Protein AF-A0A7X4E3W7-F1 (afdb_monomer)

Secondary structure (DSSP, 8-state):
----EEEEEEEETTEEEEEETTS-EEEEE-GGG--STTTGGGGSHHHHTT-EEETTTTEEE-TTS-EE-HHHHHHH-EEPPPPPPPPTTS------EEEEEPPPPTT----TTEEEEEETTT--EEEEEETT-----HHHHHHHHHHHHHHHH-GGGGGGEEEEEEE--TT-SEEEEEEEETT--EEEETTEEEEEEEEEEEESSSSS-EEEEEEEEEGGGTT-----TTSEEEEE---S---HHHHHHHHHTT----HHHHHHHHHHHHHSB--GGGHHHHHHHHHT----SS--SSHHHHHHHHHHHHHHHHHHHHHHHHH-SBHHHHHHHHHHHHH-TTSTT--HHHHHHHHHHHHHHHHHHHHHHTT--SS-PBP---HHHHHHHHHHHHHHHTT-

Sequence (400 aa):
MVPRLCGAEYLRDYKILATFEDGKTGVVDLEHELWGEVFEPLRDVGLFRRFKFDAEADTIVWPTGADLAPEYLYENAVAVAPPPVAEPGVDQPFFPVSKVRVRTSDTGHRFRRQWAVVADDTREIFSIVPEGYRLVTNTRAYELGSLAFALVFGADATSRLKVFNVTMPATRSWAHIDLTADGLEFAPWKKDTWLPFLRVTNSYNRSHALGFKVGVCRWICTNGLIFGERSFKLKITHAKDQNLEGRLVEEFGHRRFDWTEYGERLRKLTRLLVPKERFLAGILEILGVKPPARLPRQRARRDGWSRLGSHLSGLGHRYQETLGANAYALVNAASEYAGDVHAPLMTTARVDALQSRCGSWVDRVLKRYGSEFATRPTIDISPGSTDAAEQLLALERSGT

Solvent-accessible surface area (backbone atoms only — not comparable to full-atom values): 21622 Å² total; per-residue (Å²): 135,85,62,48,43,75,45,69,38,74,42,49,85,55,31,35,38,42,30,32,74,89,68,55,42,18,47,27,76,43,69,91,63,44,55,58,94,59,32,36,69,43,70,41,49,79,57,46,65,57,47,40,71,37,82,88,77,34,25,41,38,34,91,76,73,35,69,50,55,31,58,59,50,58,74,54,25,51,60,68,50,76,86,55,74,51,46,93,93,43,62,78,74,75,68,63,66,45,80,42,76,56,76,69,66,97,81,77,62,79,64,78,66,36,28,31,31,28,34,68,86,78,65,46,72,54,28,80,41,56,70,58,53,45,87,70,47,54,58,57,44,45,52,54,36,40,49,41,40,22,39,29,73,35,69,82,45,36,75,34,45,36,40,76,45,52,53,60,56,97,79,63,37,34,38,40,43,31,29,36,28,67,95,54,70,44,59,86,49,93,96,44,47,26,28,43,31,38,38,31,30,41,37,58,54,73,84,40,52,37,28,34,37,35,43,55,31,40,58,96,24,76,44,14,42,50,35,29,87,78,33,48,73,52,78,41,74,55,54,72,86,67,69,62,65,56,53,39,30,72,72,25,32,84,44,70,74,55,67,67,66,49,42,50,54,54,53,53,30,59,47,27,31,37,58,76,90,46,40,52,17,44,31,30,51,44,60,62,58,72,60,71,98,58,84,54,87,52,60,73,61,32,46,34,47,14,50,32,33,55,48,51,48,51,38,38,52,56,27,32,74,77,65,34,55,15,48,42,24,45,46,52,35,38,11,38,58,25,41,34,62,84,42,62,86,47,43,78,87,46,27,68,59,32,14,36,31,32,12,45,43,50,50,52,48,45,71,74,53,64,84,62,81,91,60,68,52,66,64,86,68,59,69,72,27,44,55,30,36,55,49,27,53,52,41,27,70,73,57,112

Radius of gyration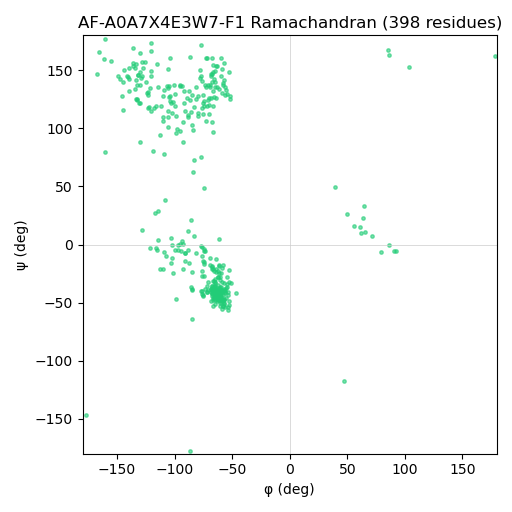: 24.91 Å; Cα contacts (8 Å, |Δi|>4): 752; chains: 1; bounding box: 72×52×72 Å

Nearest PDB structures (foldseek):
  7paf-assembly1_D  TM=2.171E-01  e=4.638E+00  Streptococcus pneumoniae TIGR4
  6zqe-assembly1_UQ  TM=1.305E-01  e=9.816E+00  Saccharomyces cerevisiae S288C

Structure (mmCIF, N/CA/C/O backbone):
data_AF-A0A7X4E3W7-F1
#
_entry.id   AF-A0A7X4E3W7-F1
#
loop_
_atom_site.group_PDB
_atom_site.id
_atom_site.type_symbol
_atom_site.label_atom_id
_atom_site.label_alt_id
_atom_site.label_comp_id
_atom_site.label_asym_id
_atom_site.label_entity_id
_atom_site.label_seq_id
_atom_site.pdbx_PDB_ins_code
_atom_site.Cartn_x
_atom_site.Cartn_y
_atom_site.Cartn_z
_atom_site.occupancy
_atom_site.B_iso_or_equiv
_atom_site.auth_seq_id
_atom_site.auth_comp_id
_atom_site.auth_asym_id
_atom_site.auth_atom_id
_atom_site.pdbx_PDB_model_num
ATOM 1 N N . MET A 1 1 ? -15.236 -17.195 28.345 1.00 68.69 1 MET A N 1
ATOM 2 C CA . MET A 1 1 ? -15.459 -15.738 28.232 1.00 68.69 1 MET A CA 1
ATOM 3 C C . MET A 1 1 ? -16.491 -15.561 27.137 1.00 68.69 1 MET A C 1
ATOM 5 O O . MET A 1 1 ? -16.330 -16.221 26.121 1.00 68.69 1 MET A O 1
ATOM 9 N N . VAL A 1 2 ? -17.550 -14.785 27.364 1.00 81.00 2 VAL A N 1
ATOM 10 C CA . VAL A 1 2 ? -18.558 -14.504 26.329 1.00 81.00 2 VAL A CA 1
ATOM 11 C C . VAL A 1 2 ? -18.025 -13.352 25.468 1.00 81.00 2 VAL A C 1
ATOM 13 O O . VAL A 1 2 ? -17.730 -12.298 26.040 1.00 81.00 2 VAL A O 1
ATOM 16 N N . PRO A 1 3 ? -17.797 -13.543 24.156 1.00 90.00 3 PRO A N 1
ATOM 17 C CA . PRO A 1 3 ? -17.332 -12.476 23.280 1.00 90.00 3 PRO A CA 1
ATOM 18 C C . PRO A 1 3 ? -18.423 -11.415 23.124 1.00 90.00 3 PRO A C 1
ATOM 20 O O . PRO A 1 3 ? -19.598 -11.740 23.000 1.00 90.00 3 PRO A O 1
ATOM 23 N N . ARG A 1 4 ? -18.030 -10.141 23.113 1.00 91.19 4 ARG A N 1
ATOM 24 C CA . ARG A 1 4 ? -18.952 -9.016 22.913 1.00 91.19 4 ARG A CA 1
ATOM 25 C C . ARG A 1 4 ? -18.665 -8.363 21.577 1.00 91.19 4 ARG A C 1
ATOM 27 O O . ARG A 1 4 ? -17.538 -7.921 21.344 1.00 91.19 4 ARG A O 1
ATOM 34 N N . LEU A 1 5 ? -19.655 -8.354 20.690 1.00 92.06 5 LEU A N 1
ATOM 35 C CA . LEU A 1 5 ? -19.568 -7.684 19.398 1.00 92.06 5 LEU A CA 1
ATOM 36 C C . LEU A 1 5 ? -19.704 -6.176 19.628 1.00 92.06 5 LEU A C 1
ATOM 38 O O . LEU A 1 5 ? -20.635 -5.732 20.286 1.00 92.06 5 LEU A O 1
ATOM 42 N N . CYS A 1 6 ? -18.784 -5.382 19.093 1.00 89.94 6 CYS A N 1
ATOM 43 C CA . CYS A 1 6 ? -18.811 -3.920 19.213 1.00 89.94 6 CYS A CA 1
ATOM 44 C C . CYS A 1 6 ? -18.863 -3.205 17.855 1.00 89.94 6 CYS A C 1
ATOM 46 O O . CYS A 1 6 ? -18.955 -1.978 17.800 1.00 89.94 6 CYS A O 1
ATOM 48 N N . GLY A 1 7 ? -18.819 -3.960 16.756 1.00 88.69 7 GLY A N 1
ATOM 49 C CA . GLY A 1 7 ? -19.013 -3.441 15.409 1.00 88.69 7 GLY A CA 1
ATOM 50 C C . GLY A 1 7 ? -19.206 -4.555 14.388 1.00 88.69 7 GLY A C 1
ATOM 51 O O . GLY A 1 7 ? -18.612 -5.629 14.506 1.00 88.69 7 GLY A O 1
ATOM 52 N N . ALA A 1 8 ? -20.021 -4.287 13.371 1.00 91.19 8 ALA A N 1
ATOM 53 C CA . ALA A 1 8 ? -20.258 -5.199 12.263 1.00 91.19 8 ALA A CA 1
ATOM 54 C C . ALA A 1 8 ? -20.468 -4.423 10.957 1.00 91.19 8 ALA A C 1
ATOM 56 O O . ALA A 1 8 ? -21.318 -3.540 10.893 1.00 91.19 8 ALA A O 1
ATOM 57 N N . GLU A 1 9 ? -19.715 -4.775 9.914 1.00 90.88 9 GLU A N 1
ATOM 58 C CA . GLU A 1 9 ? -19.762 -4.108 8.607 1.00 90.88 9 GLU A CA 1
ATOM 59 C C . GLU A 1 9 ? -20.067 -5.109 7.490 1.00 90.88 9 GLU A C 1
ATOM 61 O O . GLU A 1 9 ? -19.419 -6.154 7.380 1.00 90.88 9 GLU A O 1
ATOM 66 N N . TYR A 1 10 ? -21.043 -4.791 6.635 1.00 89.88 10 TYR A N 1
ATOM 67 C CA . TYR A 1 10 ? -21.347 -5.605 5.458 1.00 89.88 10 TYR A CA 1
ATOM 68 C C . TYR A 1 10 ? -20.195 -5.540 4.465 1.00 89.88 10 TYR A C 1
ATOM 70 O O . TYR A 1 10 ? -19.942 -4.474 3.921 1.00 89.88 10 TYR A O 1
ATOM 78 N N . LEU A 1 11 ? -19.564 -6.667 4.133 1.00 83.38 11 LEU A N 1
ATOM 79 C CA . LEU A 1 11 ? -18.489 -6.667 3.144 1.00 83.38 11 LEU A CA 1
ATOM 80 C C . LEU A 1 11 ? -19.029 -6.767 1.720 1.00 83.38 11 LEU A C 1
ATOM 82 O O . LEU A 1 11 ? -18.799 -5.892 0.886 1.00 83.38 11 LEU A O 1
ATOM 86 N N . ARG A 1 12 ? -19.666 -7.900 1.423 1.00 80.69 12 ARG A N 1
ATOM 87 C CA . ARG A 1 12 ? -20.059 -8.357 0.081 1.00 80.69 12 ARG A CA 1
ATOM 88 C C . ARG A 1 12 ? -20.718 -9.725 0.188 1.00 80.69 12 ARG A C 1
ATOM 90 O O . ARG A 1 12 ? -20.451 -10.431 1.155 1.00 80.69 12 ARG A O 1
ATOM 97 N N . ASP A 1 13 ? -21.446 -10.134 -0.846 1.00 89.06 13 ASP A N 1
ATOM 98 C CA . ASP A 1 13 ? -22.084 -11.449 -0.918 1.00 89.06 13 ASP A CA 1
ATOM 99 C C . ASP A 1 13 ? -22.827 -11.738 0.404 1.00 89.06 13 ASP A C 1
ATOM 101 O O . ASP A 1 13 ? -23.686 -10.948 0.796 1.00 89.06 13 ASP A O 1
ATOM 105 N N . TYR A 1 14 ? -22.419 -12.775 1.135 1.00 91.88 14 TYR A N 1
ATOM 106 C CA . TYR A 1 14 ? -22.929 -13.111 2.468 1.00 91.88 14 TYR A CA 1
ATOM 107 C C . TYR A 1 14 ? -21.863 -12.981 3.565 1.00 91.88 14 TYR A C 1
ATOM 109 O O . TYR A 1 14 ? -21.880 -13.695 4.562 1.00 91.88 14 TYR A O 1
ATOM 117 N N . LYS A 1 15 ? -20.892 -12.085 3.366 1.00 90.25 15 LYS A N 1
ATOM 118 C CA . LYS A 1 15 ? -19.747 -11.890 4.259 1.00 90.25 15 LYS A CA 1
ATOM 119 C C . LYS A 1 15 ? -19.884 -10.618 5.084 1.00 90.25 15 LYS A C 1
ATOM 121 O O . LYS A 1 15 ? -20.167 -9.542 4.547 1.00 90.25 15 LYS A O 1
ATOM 126 N N . ILE A 1 16 ? -19.598 -10.734 6.376 1.00 91.81 16 ILE A N 1
ATOM 127 C CA . ILE A 1 16 ? -19.639 -9.640 7.353 1.00 91.81 16 ILE A CA 1
ATOM 128 C C . ILE A 1 16 ? -18.286 -9.554 8.053 1.00 91.81 16 ILE A C 1
ATOM 130 O O . ILE A 1 16 ? -17.673 -10.567 8.376 1.00 91.81 16 ILE A O 1
ATOM 134 N N . LEU A 1 17 ? -17.806 -8.339 8.288 1.00 90.56 17 LEU A N 1
ATOM 135 C CA . LEU A 1 17 ? -16.665 -8.086 9.153 1.00 90.56 17 LEU A CA 1
ATOM 136 C C . LEU A 1 17 ? -17.168 -7.847 10.572 1.00 90.56 17 LEU A C 1
ATOM 138 O O . LEU A 1 17 ? -17.839 -6.846 10.808 1.00 90.56 17 LEU A O 1
ATOM 142 N N . ALA A 1 18 ? -16.823 -8.732 11.500 1.00 91.38 18 ALA A N 1
ATOM 143 C CA . ALA A 1 18 ? -17.164 -8.612 12.912 1.00 91.38 18 ALA A CA 1
ATOM 144 C C . ALA A 1 18 ? -15.967 -8.083 13.715 1.00 91.38 18 ALA A C 1
ATOM 146 O O . ALA A 1 18 ? -14.829 -8.513 13.505 1.00 91.38 18 ALA A O 1
ATOM 147 N N . THR A 1 19 ? -16.228 -7.156 14.637 1.00 89.69 19 THR A N 1
ATOM 148 C CA . THR A 1 19 ? -15.246 -6.579 15.567 1.00 89.69 19 THR A CA 1
ATOM 149 C C . THR A 1 19 ? -15.721 -6.793 16.996 1.00 89.69 19 THR A C 1
ATOM 151 O O . THR A 1 19 ? -16.868 -6.484 17.316 1.00 89.69 19 THR A O 1
ATOM 154 N N . PHE A 1 20 ? -14.838 -7.299 17.852 1.00 90.81 20 PHE A N 1
ATOM 155 C CA . PHE A 1 20 ? -15.153 -7.674 19.228 1.00 90.81 20 PHE A CA 1
ATOM 156 C C . PHE A 1 20 ? -14.405 -6.800 20.243 1.00 90.81 20 PHE A C 1
ATOM 158 O O . PHE A 1 20 ? -13.346 -6.243 19.945 1.00 90.81 20 PHE A O 1
ATOM 165 N N . GLU A 1 21 ? -14.946 -6.676 21.459 1.00 89.50 21 GLU A N 1
ATOM 166 C CA . GLU A 1 21 ? -14.368 -5.846 22.533 1.00 89.50 21 GLU A CA 1
ATOM 167 C C . GLU A 1 21 ? -12.956 -6.281 22.964 1.00 89.50 21 GLU A C 1
ATOM 169 O O . GLU A 1 21 ? -12.183 -5.456 23.450 1.00 89.50 21 GLU A O 1
ATOM 174 N N . ASP A 1 22 ? -12.589 -7.549 22.758 1.00 86.88 22 ASP A N 1
ATOM 175 C CA . ASP A 1 22 ? -11.248 -8.080 23.043 1.00 86.88 22 ASP A CA 1
ATOM 176 C C . ASP A 1 22 ? -10.189 -7.673 21.997 1.00 86.88 22 ASP A C 1
ATOM 178 O O . ASP A 1 22 ? -9.009 -7.997 22.139 1.00 86.88 22 ASP A O 1
ATOM 182 N N . GLY A 1 23 ? -10.602 -6.946 20.954 1.00 81.19 23 GLY A N 1
ATOM 183 C CA . GLY A 1 23 ? -9.759 -6.502 19.851 1.00 81.19 23 GLY A CA 1
ATOM 184 C C . GLY A 1 23 ? -9.732 -7.458 18.659 1.00 81.19 23 GLY A C 1
ATOM 185 O O . GLY A 1 23 ? -9.166 -7.094 17.625 1.00 81.19 23 GLY A O 1
ATOM 186 N N . LYS A 1 24 ? -10.359 -8.643 18.740 1.00 84.56 24 LYS A N 1
ATOM 187 C CA . LYS A 1 24 ? -10.474 -9.544 17.589 1.00 84.56 24 LYS A CA 1
ATOM 188 C C . LYS A 1 24 ? -11.299 -8.867 16.496 1.00 84.56 24 LYS A C 1
ATOM 190 O O . LYS A 1 24 ? -12.349 -8.274 16.733 1.00 84.56 24 LYS A O 1
ATOM 195 N N . THR A 1 25 ? -10.821 -8.965 15.265 1.00 86.38 25 THR A N 1
ATOM 196 C CA . THR A 1 25 ? -11.552 -8.545 14.069 1.00 86.38 25 THR A CA 1
ATOM 197 C C . THR A 1 25 ? -11.412 -9.642 13.024 1.00 86.38 25 THR A C 1
ATOM 199 O O . THR A 1 25 ? -10.303 -10.142 12.809 1.00 86.38 25 THR A O 1
ATOM 202 N N . GLY A 1 26 ? -12.512 -10.032 12.383 1.00 87.38 26 GLY A N 1
ATOM 203 C CA . GLY A 1 26 ? -12.467 -11.093 11.384 1.00 87.38 26 GLY A CA 1
ATOM 204 C C . GLY A 1 26 ? -13.662 -11.136 10.445 1.00 87.38 26 GLY A C 1
ATOM 205 O O . GLY A 1 26 ? -14.722 -10.574 10.721 1.00 87.38 26 GLY A O 1
ATOM 206 N N . VAL A 1 27 ? -13.452 -11.788 9.304 1.00 88.88 27 VAL A N 1
ATOM 207 C CA . VAL A 1 27 ? -14.477 -11.971 8.274 1.00 88.88 27 VAL A CA 1
ATOM 208 C C . VAL A 1 27 ? -15.254 -13.249 8.567 1.00 88.88 27 VAL A C 1
ATOM 210 O O . VAL A 1 27 ? -14.651 -14.311 8.692 1.00 88.88 27 VAL A O 1
ATOM 213 N N . VAL A 1 28 ? -16.575 -13.137 8.644 1.00 91.19 28 VAL A N 1
ATOM 214 C CA . VAL A 1 28 ? -17.518 -14.250 8.787 1.00 91.19 28 VAL A CA 1
ATOM 215 C C . VAL A 1 28 ? -18.197 -14.470 7.437 1.00 91.19 28 VAL A C 1
ATOM 217 O O . VAL A 1 28 ? -18.722 -13.516 6.861 1.00 91.19 28 VAL A O 1
ATOM 220 N N . ASP A 1 29 ? -18.171 -15.699 6.920 1.00 90.62 29 ASP A N 1
ATOM 221 C CA . ASP A 1 29 ? -18.866 -16.090 5.688 1.00 90.62 29 ASP A CA 1
ATOM 222 C C . ASP A 1 29 ? -20.147 -16.849 6.034 1.00 90.62 29 ASP A C 1
ATOM 224 O O . ASP A 1 29 ? -20.084 -17.935 6.600 1.00 90.62 29 ASP A O 1
ATOM 228 N N . LEU A 1 30 ? -21.304 -16.263 5.727 1.00 94.06 30 LEU A N 1
ATOM 229 C CA . LEU A 1 30 ? -22.611 -16.801 6.112 1.00 94.06 30 LEU A CA 1
ATOM 230 C C . LEU A 1 30 ? -23.337 -17.493 4.957 1.00 94.06 30 LEU A C 1
ATOM 232 O O . LEU A 1 30 ? -24.475 -17.908 5.130 1.00 94.06 30 LEU A O 1
ATOM 236 N N . GLU A 1 31 ? -22.709 -17.641 3.786 1.00 92.94 31 GLU A N 1
ATOM 237 C CA . GLU A 1 31 ? -23.349 -18.203 2.584 1.00 92.94 31 GLU A CA 1
ATOM 238 C C . GLU A 1 31 ? -23.991 -19.576 2.829 1.00 92.94 31 GLU A C 1
ATOM 240 O O . GLU A 1 31 ? -25.102 -19.850 2.366 1.00 92.94 31 GLU A O 1
ATOM 245 N N . HIS A 1 32 ? -23.305 -20.428 3.590 1.00 91.94 32 HIS A N 1
ATOM 246 C CA . HIS A 1 32 ? -23.762 -21.778 3.907 1.00 91.94 32 HIS A CA 1
ATOM 247 C C . HIS A 1 32 ? -24.770 -21.837 5.061 1.00 91.94 32 HIS A C 1
ATOM 249 O O . HIS A 1 32 ? -25.383 -22.880 5.259 1.00 91.94 32 HIS A O 1
ATOM 255 N N . GLU A 1 33 ? -25.014 -20.716 5.741 1.00 91.81 33 GLU A N 1
ATOM 256 C CA . GLU A 1 33 ? -25.932 -20.604 6.882 1.00 91.81 33 GLU A CA 1
ATOM 257 C C . GLU A 1 33 ? -27.322 -20.093 6.485 1.00 91.81 33 GLU A C 1
ATOM 259 O O . GLU A 1 33 ? -28.238 -20.044 7.301 1.00 91.81 33 GLU A O 1
ATOM 264 N N . LEU A 1 34 ? -27.516 -19.726 5.213 1.00 93.50 34 LEU A N 1
ATOM 265 C CA . LEU A 1 34 ? -28.773 -19.153 4.723 1.00 93.50 34 LEU A CA 1
ATOM 266 C C . LEU A 1 34 ? -29.797 -20.234 4.360 1.00 93.50 34 LEU A C 1
ATOM 268 O O . LEU A 1 34 ? -30.190 -20.393 3.198 1.00 93.50 34 LEU A O 1
ATOM 272 N N . TRP A 1 35 ? -30.203 -21.027 5.345 1.00 92.38 35 TRP A N 1
ATOM 273 C CA . TRP A 1 35 ? -31.193 -22.092 5.197 1.00 92.38 35 TRP A CA 1
ATOM 274 C C . TRP A 1 35 ? -32.238 -22.046 6.320 1.00 92.38 35 TRP A C 1
ATOM 276 O O . TRP A 1 35 ? -31.994 -21.528 7.405 1.00 92.38 35 TRP A O 1
ATOM 286 N N . GLY A 1 36 ? -33.428 -22.587 6.047 1.00 91.25 36 GLY A N 1
ATOM 287 C CA . GLY A 1 36 ? -34.564 -22.548 6.971 1.00 91.25 36 GLY A CA 1
ATOM 288 C C . GLY A 1 36 ? -35.402 -21.272 6.853 1.00 91.25 36 GLY A C 1
ATOM 289 O O . GLY A 1 36 ? -34.968 -20.268 6.298 1.00 91.25 36 GLY A O 1
ATOM 290 N N . GLU A 1 37 ? -36.619 -21.317 7.396 1.00 90.00 37 GLU A N 1
ATOM 291 C CA . GLU A 1 37 ? -37.679 -20.316 7.178 1.00 90.00 37 GLU A CA 1
ATOM 292 C C . GLU A 1 37 ? -37.250 -18.867 7.487 1.00 90.00 37 GLU A C 1
ATOM 294 O O . GLU A 1 37 ? -37.660 -17.931 6.802 1.00 90.00 37 GLU A O 1
ATOM 299 N N . VAL A 1 38 ? -36.380 -18.684 8.486 1.00 90.31 38 VAL A N 1
ATOM 300 C CA . VAL A 1 38 ? -35.931 -17.369 8.970 1.00 90.31 38 VAL A CA 1
ATOM 301 C C . VAL A 1 38 ? -34.735 -16.809 8.175 1.00 90.31 38 VAL A C 1
ATOM 303 O O . VAL A 1 38 ? -34.679 -15.600 7.930 1.00 90.31 38 VAL A O 1
ATOM 306 N N . PHE A 1 39 ? -33.798 -17.661 7.735 1.00 92.44 39 PHE A N 1
ATOM 307 C CA . PHE A 1 39 ? -32.557 -17.241 7.058 1.00 92.44 39 PHE A CA 1
ATOM 308 C C . PHE A 1 39 ? -32.591 -17.399 5.532 1.00 92.44 39 PHE A C 1
ATOM 310 O O . PHE A 1 39 ? -31.888 -16.676 4.830 1.00 92.44 39 PHE A O 1
ATOM 317 N N . GLU A 1 40 ? -33.413 -18.294 4.984 1.00 95.06 40 GLU A N 1
ATOM 318 C CA . GLU A 1 40 ? -33.536 -18.511 3.537 1.00 95.06 40 GLU A CA 1
ATOM 319 C C . GLU A 1 40 ? -33.914 -17.241 2.746 1.00 95.06 40 GLU A C 1
ATOM 321 O O . GLU A 1 40 ? -33.308 -17.014 1.693 1.00 95.06 40 GLU A O 1
ATOM 326 N N . PRO A 1 41 ? -34.796 -16.338 3.239 1.00 95.69 41 PRO A N 1
ATOM 327 C CA . PRO A 1 41 ? -35.060 -15.067 2.560 1.00 95.69 41 PRO A CA 1
ATOM 328 C C . PRO A 1 41 ? -33.813 -14.184 2.396 1.00 95.69 41 PRO A C 1
ATOM 330 O O . PRO A 1 41 ? -33.753 -13.361 1.483 1.00 95.69 41 PRO A O 1
ATOM 333 N N . LEU A 1 42 ? -32.795 -14.357 3.246 1.00 96.38 42 LEU A N 1
ATOM 334 C CA . LEU A 1 42 ? -31.542 -13.603 3.177 1.00 96.38 42 LEU A CA 1
ATOM 335 C C . LEU A 1 42 ? -30.634 -14.046 2.019 1.00 96.38 42 LEU A C 1
ATOM 337 O O . LEU A 1 42 ? -29.620 -13.399 1.775 1.00 96.38 42 LEU A O 1
ATOM 341 N N . ARG A 1 43 ? -30.997 -15.089 1.256 1.00 94.81 43 ARG A N 1
ATOM 342 C CA . ARG A 1 43 ? -30.369 -15.379 -0.049 1.00 94.81 43 ARG A CA 1
ATOM 343 C C . ARG A 1 43 ? -30.566 -14.240 -1.053 1.00 94.81 43 ARG A C 1
ATOM 345 O O . ARG A 1 43 ? -29.832 -14.135 -2.031 1.00 94.81 43 ARG A O 1
ATOM 352 N N . ASP A 1 44 ? -31.531 -13.352 -0.824 1.00 95.12 44 ASP A N 1
ATOM 353 C CA . ASP A 1 44 ? -31.510 -12.044 -1.466 1.00 95.12 44 ASP A CA 1
ATOM 354 C C . ASP A 1 44 ? -30.408 -11.183 -0.822 1.00 95.12 44 ASP A C 1
ATOM 356 O O . ASP A 1 44 ? -30.555 -10.666 0.287 1.00 95.12 44 ASP A O 1
ATOM 360 N N . VAL A 1 45 ? -29.300 -10.987 -1.542 1.00 93.00 45 VAL A N 1
ATOM 361 C CA . VAL A 1 45 ? -28.163 -10.161 -1.093 1.00 93.00 45 VAL A CA 1
ATOM 362 C C . VAL A 1 45 ? -28.585 -8.722 -0.759 1.00 93.00 45 VAL A C 1
ATOM 364 O O . VAL A 1 45 ? -28.013 -8.093 0.133 1.00 93.00 45 VAL A O 1
ATOM 367 N N . GLY A 1 46 ? -29.581 -8.171 -1.456 1.00 93.38 46 GLY A N 1
ATOM 368 C CA . GLY A 1 46 ? -30.141 -6.855 -1.161 1.00 93.38 46 GLY A CA 1
ATOM 369 C C . GLY A 1 46 ? -30.826 -6.809 0.204 1.00 93.38 46 GLY A C 1
ATOM 370 O O . GLY A 1 46 ? -30.713 -5.801 0.904 1.00 93.38 46 GLY A O 1
ATOM 371 N N . LEU A 1 47 ? -31.476 -7.900 0.617 1.00 93.88 47 LEU A N 1
ATOM 372 C CA . LEU A 1 47 ? -32.034 -8.054 1.961 1.00 93.88 47 LEU A CA 1
ATOM 373 C C . LEU A 1 47 ? -30.946 -8.348 3.002 1.00 93.88 47 LEU A C 1
ATOM 375 O O . LEU A 1 47 ? -30.947 -7.722 4.063 1.00 93.88 47 LEU A O 1
ATOM 379 N N . PHE A 1 48 ? -29.980 -9.215 2.683 1.00 95.44 48 PHE A N 1
ATOM 380 C CA . PHE A 1 48 ? -28.852 -9.541 3.562 1.00 95.44 48 PHE A CA 1
ATOM 381 C C . PHE A 1 48 ? -28.051 -8.294 3.966 1.00 95.44 48 PHE A C 1
ATOM 383 O O . PHE A 1 48 ? -27.706 -8.114 5.131 1.00 95.44 48 PHE A O 1
ATOM 390 N N . ARG A 1 49 ? -27.814 -7.375 3.023 1.00 93.81 49 ARG A N 1
ATOM 391 C CA . ARG A 1 49 ? -27.120 -6.093 3.258 1.00 93.81 49 ARG A CA 1
ATOM 392 C C . ARG A 1 49 ? -27.777 -5.193 4.297 1.00 93.81 49 ARG A C 1
ATOM 394 O O . ARG A 1 49 ? -27.132 -4.274 4.788 1.00 93.81 49 ARG A O 1
ATOM 401 N N . ARG A 1 50 ? -29.062 -5.399 4.584 1.00 93.81 50 ARG A N 1
ATOM 402 C CA . ARG A 1 50 ? -29.854 -4.539 5.473 1.00 93.81 50 ARG A CA 1
ATOM 403 C C . ARG A 1 50 ? -29.774 -4.960 6.937 1.00 93.81 50 ARG A C 1
ATOM 405 O O . ARG A 1 50 ? -30.579 -4.461 7.727 1.00 93.81 50 ARG A O 1
ATOM 412 N N . PHE A 1 51 ? -28.855 -5.861 7.289 1.00 94.25 51 PHE A N 1
ATOM 413 C CA . PHE A 1 51 ? -28.595 -6.182 8.686 1.00 94.25 51 PHE A CA 1
ATOM 414 C C . PHE A 1 51 ? -28.207 -4.928 9.470 1.00 94.25 51 PHE A C 1
ATOM 416 O O . PHE A 1 51 ? -27.722 -3.935 8.918 1.00 94.25 51 PHE A O 1
ATOM 423 N N . LYS A 1 52 ? -28.426 -4.983 10.776 1.00 91.88 52 LYS A N 1
ATOM 424 C CA . LYS A 1 52 ? -28.013 -3.947 11.713 1.00 91.88 52 LYS A CA 1
ATOM 425 C C . LYS A 1 52 ? -27.312 -4.588 12.891 1.00 91.88 52 LYS A C 1
ATOM 427 O O . LYS A 1 52 ? -27.688 -5.675 13.312 1.00 91.88 52 LYS A O 1
ATOM 432 N N . PHE A 1 53 ? -26.319 -3.888 13.417 1.00 90.06 53 PHE A N 1
ATOM 433 C CA . PHE A 1 53 ? -25.794 -4.179 14.739 1.00 90.06 53 PHE A CA 1
ATOM 434 C C . PHE A 1 53 ? -26.789 -3.665 15.789 1.00 90.06 53 PHE A C 1
ATOM 436 O O . PHE A 1 53 ? -27.134 -2.480 15.782 1.00 90.06 53 PHE A O 1
ATOM 443 N N . ASP A 1 54 ? -27.264 -4.562 16.647 1.00 88.50 54 ASP A N 1
ATOM 444 C CA . ASP A 1 54 ? -28.047 -4.252 17.835 1.00 88.50 54 ASP A CA 1
ATOM 445 C C . ASP A 1 54 ? -27.090 -4.122 19.025 1.00 88.50 54 ASP A C 1
ATOM 447 O O . ASP A 1 54 ? -26.552 -5.109 19.523 1.00 88.50 54 ASP A O 1
ATOM 451 N N . ALA A 1 55 ? -26.857 -2.882 19.455 1.00 81.62 55 ALA A N 1
ATOM 452 C CA . ALA A 1 55 ? -25.927 -2.573 20.534 1.00 81.62 55 ALA A CA 1
ATOM 453 C C . ALA A 1 55 ? -26.466 -2.912 21.936 1.00 81.62 55 ALA A C 1
ATOM 455 O O . ALA A 1 55 ? -25.692 -2.893 22.888 1.00 81.62 55 ALA A O 1
ATOM 456 N N . GLU A 1 56 ? -27.770 -3.169 22.094 1.00 83.69 56 GLU A N 1
ATOM 457 C CA . GLU A 1 56 ? -28.341 -3.580 23.384 1.00 83.69 56 GLU A CA 1
ATOM 458 C C . GLU A 1 56 ? -28.211 -5.090 23.581 1.00 83.69 56 GLU A C 1
ATOM 460 O O . GLU A 1 56 ? -27.893 -5.549 24.678 1.00 83.69 56 GLU A O 1
ATOM 465 N N . ALA A 1 57 ? -28.421 -5.854 22.508 1.00 81.19 57 ALA A N 1
ATOM 466 C CA . ALA A 1 57 ? -28.301 -7.309 22.504 1.00 81.19 57 ALA A CA 1
ATOM 467 C C . ALA A 1 57 ? -26.909 -7.814 22.064 1.00 81.19 57 ALA A C 1
ATOM 469 O O . ALA A 1 57 ? -26.701 -9.021 21.955 1.00 81.19 57 ALA A O 1
ATOM 470 N N . ASP A 1 58 ? -25.963 -6.901 21.808 1.00 86.62 58 ASP A N 1
ATOM 471 C CA . ASP A 1 58 ? -24.625 -7.162 21.263 1.00 86.62 58 ASP A CA 1
ATOM 472 C C . ASP A 1 58 ? -24.650 -8.058 20.001 1.00 86.62 58 ASP A C 1
ATOM 474 O O . ASP A 1 58 ? -23.671 -8.724 19.714 1.00 86.62 58 ASP A O 1
ATOM 478 N N . THR A 1 59 ? -25.726 -8.094 19.207 1.00 90.62 59 THR A N 1
ATOM 479 C CA . THR A 1 59 ? -25.928 -9.060 18.100 1.00 90.62 59 THR A CA 1
ATOM 480 C C . THR A 1 59 ? -26.091 -8.368 16.740 1.00 90.62 59 THR A C 1
ATOM 482 O O . THR A 1 59 ? -26.148 -7.142 16.648 1.00 90.62 59 THR A O 1
ATOM 485 N N . ILE A 1 60 ? -26.148 -9.139 15.651 1.00 93.56 60 ILE A N 1
ATOM 486 C CA . ILE A 1 60 ? -26.609 -8.646 14.350 1.00 93.56 60 ILE A CA 1
ATOM 487 C C . ILE A 1 60 ? -28.012 -9.165 14.067 1.00 93.56 60 ILE A C 1
ATOM 489 O O . ILE A 1 60 ? -28.286 -10.344 14.267 1.00 93.56 60 ILE A O 1
ATOM 493 N N . VAL A 1 61 ? -28.877 -8.286 13.565 1.00 94.81 61 VAL A N 1
ATOM 494 C CA . VAL A 1 61 ? -30.279 -8.591 13.256 1.00 94.81 61 VAL A CA 1
ATOM 495 C C . VAL A 1 61 ? -30.641 -8.167 11.838 1.00 94.81 61 VAL A C 1
ATOM 497 O O . VAL A 1 61 ? -30.202 -7.119 11.353 1.00 94.81 61 VAL A O 1
ATOM 500 N N . TRP A 1 62 ? -31.486 -8.949 11.171 1.00 95.69 62 TRP A N 1
ATOM 501 C CA . TRP A 1 62 ? -32.051 -8.627 9.859 1.00 95.69 62 TRP A CA 1
ATOM 502 C C . TRP A 1 62 ? -33.510 -8.170 9.954 1.00 95.69 62 TRP A C 1
ATOM 504 O O . TRP A 1 62 ? -34.213 -8.506 10.905 1.00 95.69 62 TRP A O 1
ATOM 514 N N . PRO A 1 63 ? -34.033 -7.466 8.927 1.00 92.44 63 PRO A N 1
ATOM 515 C CA . PRO A 1 63 ? -35.452 -7.103 8.866 1.00 92.44 63 PRO A CA 1
ATOM 516 C C . PRO A 1 63 ? -36.426 -8.291 8.916 1.00 92.44 63 PRO A C 1
ATOM 518 O O . PRO A 1 63 ? -37.606 -8.086 9.177 1.00 92.44 63 PRO A O 1
ATOM 521 N N . THR A 1 64 ? -35.954 -9.511 8.642 1.00 91.00 64 THR A N 1
ATOM 522 C CA . THR A 1 64 ? -36.733 -10.756 8.733 1.00 91.00 64 THR A CA 1
ATOM 523 C C . THR A 1 64 ? -36.942 -11.234 10.170 1.00 91.00 64 THR A C 1
ATOM 525 O O . THR A 1 64 ? -37.717 -12.158 10.384 1.00 91.00 64 THR A O 1
ATOM 528 N N . GLY A 1 65 ? -36.256 -10.629 11.146 1.00 89.94 65 GLY A N 1
ATOM 529 C CA . GLY A 1 65 ? -36.200 -11.109 12.527 1.00 89.94 65 GLY A CA 1
ATOM 530 C C . GLY A 1 65 ? -35.111 -12.155 12.771 1.00 89.94 65 GLY A C 1
ATOM 531 O O . GLY A 1 65 ? -34.966 -12.595 13.902 1.00 89.94 65 GLY A O 1
ATOM 532 N N . ALA A 1 66 ? -34.344 -12.532 11.743 1.00 93.31 66 ALA A N 1
ATOM 533 C CA . ALA A 1 66 ? -33.163 -13.372 11.909 1.00 93.31 66 ALA A CA 1
ATOM 534 C C . ALA A 1 66 ? -32.088 -12.640 12.721 1.00 93.31 66 ALA A C 1
ATOM 536 O O . ALA A 1 66 ? -31.841 -11.455 12.470 1.00 93.31 66 ALA A O 1
ATOM 537 N N . ASP A 1 67 ? -31.414 -13.351 13.617 1.00 93.62 67 ASP A N 1
ATOM 538 C CA . ASP A 1 67 ? -30.294 -12.857 14.410 1.00 93.62 67 ASP A CA 1
ATOM 539 C C . ASP A 1 67 ? -29.143 -13.872 14.463 1.00 93.62 67 ASP A C 1
ATOM 541 O O . ASP A 1 67 ? -29.335 -15.070 14.254 1.00 93.62 67 ASP A O 1
ATOM 545 N N . LEU A 1 68 ? -27.920 -13.393 14.704 1.00 92.81 68 LEU A N 1
ATOM 546 C CA . LEU A 1 68 ? -26.763 -14.259 14.949 1.00 92.81 68 LEU A CA 1
ATOM 547 C C . LEU A 1 68 ? -26.013 -13.811 16.196 1.00 92.81 68 LEU A C 1
ATOM 549 O O . LEU A 1 68 ? -25.515 -12.684 16.282 1.00 92.81 68 LEU A O 1
ATOM 553 N N . ALA A 1 69 ? -25.902 -14.728 17.153 1.00 90.25 69 ALA A N 1
ATOM 554 C CA . ALA A 1 69 ? -25.264 -14.472 18.433 1.00 90.25 69 ALA A CA 1
ATOM 555 C C . ALA A 1 69 ? -23.753 -14.164 18.285 1.00 90.25 69 ALA A C 1
ATOM 557 O O . ALA A 1 69 ? -23.092 -14.692 17.379 1.00 90.25 69 ALA A O 1
ATOM 558 N N . PRO A 1 70 ? -23.174 -13.342 19.179 1.00 91.62 70 PRO A N 1
ATOM 559 C CA . PRO A 1 70 ? -21.750 -12.989 19.166 1.00 91.62 70 PRO A CA 1
ATOM 560 C C . PRO A 1 70 ? -20.804 -14.177 19.173 1.00 91.62 70 PRO A C 1
ATOM 562 O O . PRO A 1 70 ? -19.768 -14.128 18.520 1.00 91.62 70 PRO A O 1
ATOM 565 N N . GLU A 1 71 ? -21.152 -15.238 19.895 1.00 92.38 71 GLU A N 1
ATOM 566 C CA . GLU A 1 71 ? -20.381 -16.473 20.002 1.00 92.38 71 GLU A CA 1
ATOM 567 C C . GLU A 1 71 ? -20.209 -17.114 18.629 1.00 92.38 71 GLU A C 1
ATOM 569 O O . GLU A 1 71 ? -19.089 -17.418 18.223 1.00 92.38 71 GLU A O 1
ATOM 574 N N . TYR A 1 72 ? -21.308 -17.218 17.878 1.00 92.44 72 TYR A N 1
ATOM 575 C CA . TYR A 1 72 ? -21.302 -17.787 16.539 1.00 92.44 72 TYR A CA 1
ATOM 576 C C . TYR A 1 72 ? -20.413 -16.975 15.593 1.00 92.44 72 TYR A C 1
ATOM 578 O O . TYR A 1 72 ? -19.568 -17.526 14.882 1.00 92.44 72 TYR A O 1
ATOM 586 N N . LEU A 1 73 ? -20.570 -15.647 15.610 1.00 93.00 73 LEU A N 1
ATOM 587 C CA . LEU A 1 73 ? -19.739 -14.751 14.808 1.00 93.00 73 LEU A CA 1
ATOM 588 C C . LEU A 1 73 ? -18.269 -14.845 15.221 1.00 93.00 73 LEU A C 1
ATOM 590 O O . LEU A 1 73 ? -17.390 -14.824 14.366 1.00 93.00 73 LEU A O 1
ATOM 594 N N . TYR A 1 74 ? -17.986 -14.954 16.518 1.00 92.00 74 TYR A N 1
ATOM 595 C CA . TYR A 1 74 ? -16.626 -15.018 17.040 1.00 92.00 74 TYR A CA 1
ATOM 596 C C . TYR A 1 74 ? -15.918 -16.305 16.631 1.00 92.00 74 TYR A C 1
ATOM 598 O O . TYR A 1 74 ? -14.746 -16.257 16.252 1.00 92.00 74 TYR A O 1
ATOM 606 N N . GLU A 1 75 ? -16.609 -17.440 16.701 1.00 90.88 75 GLU A N 1
ATOM 607 C CA . GLU A 1 75 ? -16.077 -18.753 16.334 1.00 90.88 75 GLU A CA 1
ATOM 608 C C . GLU A 1 75 ? -15.793 -18.854 14.832 1.00 90.88 75 GLU A C 1
ATOM 610 O O . GLU A 1 75 ? -14.744 -19.364 14.442 1.00 90.88 75 GLU A O 1
ATOM 615 N N . ASN A 1 76 ? -16.670 -18.286 14.000 1.00 90.06 76 ASN A N 1
ATOM 616 C CA . ASN A 1 76 ? -16.560 -18.348 12.539 1.00 90.06 76 ASN A CA 1
ATOM 617 C C . ASN A 1 76 ? -15.779 -17.179 11.916 1.00 90.06 76 ASN A C 1
ATOM 619 O O . ASN A 1 76 ? -15.501 -17.183 10.716 1.00 90.06 76 ASN A O 1
ATOM 623 N N . ALA A 1 77 ? -15.406 -16.166 12.703 1.00 88.69 77 ALA A N 1
ATOM 624 C CA . ALA A 1 77 ? -14.605 -15.048 12.222 1.00 88.69 77 ALA A CA 1
ATOM 625 C C . ALA A 1 77 ? -13.165 -15.488 11.929 1.00 88.69 77 ALA A C 1
ATOM 627 O O . ALA A 1 77 ? -12.370 -15.736 12.847 1.00 88.69 77 ALA A O 1
ATOM 628 N N . VAL A 1 78 ? -12.796 -15.474 10.645 1.00 85.00 78 VAL A N 1
ATOM 629 C CA . VAL A 1 78 ? -11.405 -15.624 10.207 1.00 85.00 78 VAL A CA 1
ATOM 630 C C . VAL A 1 78 ? -10.634 -14.384 10.646 1.00 85.00 78 VAL A C 1
ATOM 632 O O . VAL A 1 78 ? -10.816 -13.292 10.101 1.00 85.00 78 VAL A O 1
ATOM 635 N N . ALA A 1 79 ? -9.812 -14.553 11.682 1.00 78.81 79 ALA A N 1
ATOM 636 C CA . ALA A 1 79 ? -9.065 -13.469 12.298 1.00 78.81 79 ALA A CA 1
ATOM 637 C C . ALA A 1 79 ? -7.980 -12.925 11.365 1.00 78.81 79 ALA A C 1
ATOM 639 O O . ALA A 1 79 ? -7.303 -13.673 10.655 1.00 78.81 79 ALA A O 1
ATOM 640 N N . VAL A 1 80 ? -7.756 -11.614 11.439 1.00 81.88 80 VAL A N 1
ATOM 641 C CA . VAL A 1 80 ? -6.560 -11.007 10.856 1.00 81.88 80 VAL A CA 1
ATOM 642 C C . VAL A 1 80 ? -5.329 -11.554 11.583 1.00 81.88 80 VAL A C 1
ATOM 644 O O . VAL A 1 80 ? -5.243 -11.494 12.810 1.00 81.88 80 VAL A O 1
ATOM 647 N N . ALA A 1 81 ? -4.376 -12.102 10.826 1.00 84.81 81 ALA A N 1
ATOM 648 C CA . ALA A 1 81 ? -3.120 -12.596 11.383 1.00 84.81 81 ALA A CA 1
ATOM 649 C C . ALA A 1 81 ? -2.359 -11.456 12.084 1.00 84.81 81 ALA A C 1
ATOM 651 O O . ALA A 1 81 ? -2.409 -10.328 11.593 1.00 84.81 81 ALA A O 1
ATOM 652 N N . PRO A 1 82 ? -1.632 -11.714 13.186 1.00 86.81 82 PRO A N 1
ATOM 653 C CA . PRO A 1 82 ? -0.823 -10.689 13.843 1.00 86.81 82 PRO A CA 1
ATOM 654 C C . PRO A 1 82 ? 0.246 -10.118 12.891 1.00 86.81 82 PRO A C 1
ATOM 656 O O . PRO A 1 82 ? 0.586 -10.768 11.898 1.00 86.81 82 PRO A O 1
ATOM 659 N N . PRO A 1 83 ? 0.799 -8.921 13.175 1.00 90.94 83 PRO A N 1
ATOM 660 C CA . PRO A 1 83 ? 1.851 -8.343 12.349 1.00 90.94 83 PRO A CA 1
ATOM 661 C C . PRO A 1 83 ? 3.033 -9.305 12.176 1.00 90.94 83 PRO A C 1
ATOM 663 O O . PRO A 1 83 ? 3.553 -9.804 13.180 1.00 90.94 83 PRO A O 1
ATOM 666 N N . PRO A 1 84 ? 3.491 -9.553 10.937 1.00 91.06 84 PRO A N 1
ATOM 667 C CA . PRO A 1 84 ? 4.676 -10.355 10.706 1.00 91.06 84 PRO A CA 1
ATOM 668 C C . PRO A 1 84 ? 5.912 -9.622 11.229 1.00 91.06 84 PRO A C 1
ATOM 670 O O . PRO A 1 84 ? 6.006 -8.393 11.182 1.00 91.06 84 PRO A O 1
ATOM 673 N N . VAL A 1 85 ? 6.883 -10.388 11.718 1.00 88.75 85 VAL A N 1
ATOM 674 C CA . VAL A 1 85 ? 8.200 -9.853 12.079 1.00 88.75 85 VAL A CA 1
ATOM 675 C C . VAL A 1 85 ? 8.923 -9.445 10.795 1.00 88.75 85 VAL A C 1
ATOM 677 O O . VAL A 1 85 ? 8.857 -10.166 9.798 1.00 88.75 85 VAL A O 1
ATOM 680 N N . ALA A 1 86 ? 9.589 -8.288 10.805 1.00 86.06 86 ALA A N 1
ATOM 681 C CA . ALA A 1 86 ? 10.405 -7.863 9.676 1.00 86.06 86 ALA A CA 1
ATOM 682 C C . ALA A 1 86 ? 11.607 -8.802 9.479 1.00 86.06 86 ALA A C 1
ATOM 684 O O . ALA A 1 86 ? 12.192 -9.286 10.451 1.00 86.06 86 ALA A O 1
ATOM 685 N N . GLU A 1 87 ? 11.969 -9.073 8.223 1.00 84.81 87 GLU A N 1
ATOM 686 C CA . GLU A 1 87 ? 13.142 -9.897 7.921 1.00 84.81 87 GLU A CA 1
ATOM 687 C C . GLU A 1 87 ? 14.444 -9.243 8.427 1.00 84.81 87 GLU A C 1
ATOM 689 O O . GLU A 1 87 ? 14.527 -8.014 8.535 1.00 84.81 87 GLU A O 1
ATOM 694 N N . PRO A 1 88 ? 15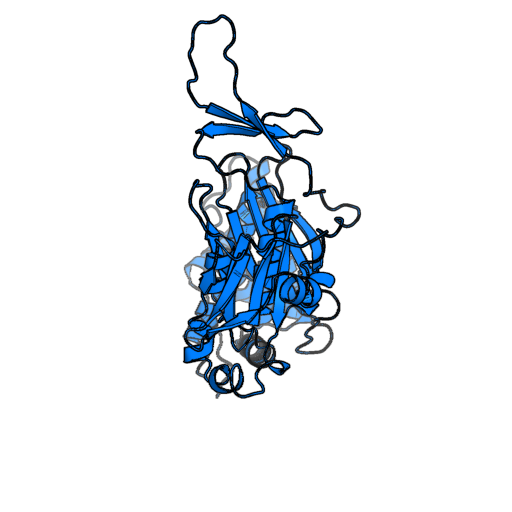.493 -10.033 8.731 1.00 85.94 88 PRO A N 1
ATOM 695 C CA . PRO A 1 88 ? 16.787 -9.488 9.124 1.00 85.94 88 PRO A CA 1
ATOM 696 C C . PRO A 1 88 ? 17.310 -8.447 8.125 1.00 85.94 88 PRO A C 1
ATOM 698 O O . PRO A 1 88 ? 17.412 -8.712 6.931 1.00 85.94 88 PRO A O 1
ATOM 701 N N . GLY A 1 89 ? 17.680 -7.267 8.627 1.00 84.06 89 GLY A N 1
ATOM 702 C CA . GLY A 1 89 ? 18.154 -6.150 7.801 1.00 84.06 89 GLY A CA 1
ATOM 703 C C . GLY A 1 89 ? 17.057 -5.194 7.322 1.00 84.06 89 GLY A C 1
ATOM 704 O O . GLY A 1 89 ? 17.386 -4.152 6.761 1.00 84.06 89 GLY A O 1
ATOM 705 N N . VAL A 1 90 ? 15.782 -5.495 7.585 1.00 85.19 90 VAL A N 1
ATOM 706 C CA . VAL A 1 90 ? 14.660 -4.564 7.411 1.00 85.19 90 VAL A CA 1
ATOM 707 C C . VAL A 1 90 ? 14.360 -3.882 8.749 1.00 85.19 90 VAL A C 1
ATOM 709 O O . VAL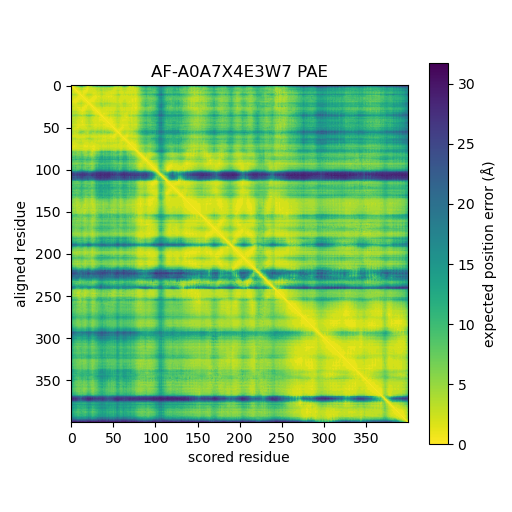 A 1 90 ? 14.333 -4.533 9.794 1.00 85.19 90 VAL A O 1
ATOM 712 N N . ASP A 1 91 ? 14.135 -2.565 8.734 1.00 89.25 91 ASP A N 1
ATOM 713 C CA . ASP A 1 91 ? 13.780 -1.810 9.943 1.00 89.25 91 ASP A CA 1
ATOM 714 C C . ASP A 1 91 ? 12.508 -2.371 10.597 1.00 89.25 91 ASP A C 1
ATOM 716 O O . ASP A 1 91 ? 11.522 -2.630 9.911 1.00 89.25 91 ASP A O 1
ATOM 720 N N . GLN A 1 92 ? 12.489 -2.494 11.930 1.00 92.12 92 GLN A N 1
ATOM 721 C CA . GLN A 1 92 ? 11.322 -2.990 12.669 1.00 92.12 92 GLN A CA 1
ATOM 722 C C . GLN A 1 92 ? 10.267 -1.880 12.832 1.00 92.12 92 GLN A C 1
ATOM 724 O O . GLN A 1 92 ? 10.477 -0.943 13.610 1.00 92.12 92 GLN A O 1
ATOM 729 N N . PRO A 1 93 ? 9.102 -1.961 12.158 1.00 94.00 93 PRO A N 1
ATOM 730 C CA . PRO A 1 93 ? 8.144 -0.861 12.150 1.00 94.00 93 PRO A CA 1
ATOM 731 C C . PRO A 1 93 ? 7.117 -0.963 13.285 1.00 94.00 93 PRO A C 1
ATOM 733 O O . PRO A 1 93 ? 6.395 -0.003 13.553 1.00 94.00 93 PRO A O 1
ATOM 736 N N . PHE A 1 94 ? 7.009 -2.120 13.941 1.00 95.12 94 PHE A N 1
ATOM 737 C CA . PHE A 1 94 ? 6.039 -2.374 15.002 1.00 95.12 94 PHE A CA 1
ATOM 738 C C . PHE A 1 94 ? 6.703 -2.177 16.362 1.00 95.12 94 PHE A C 1
ATOM 740 O O . PHE A 1 94 ? 7.412 -3.053 16.854 1.00 95.12 94 PHE A O 1
ATOM 747 N N . PHE A 1 95 ? 6.476 -1.005 16.949 1.00 93.62 95 PHE A N 1
ATOM 748 C CA . PHE A 1 95 ? 6.972 -0.610 18.265 1.00 93.62 95 PHE A CA 1
ATOM 749 C C . PHE A 1 95 ? 5.855 0.079 19.066 1.00 93.62 95 PHE A C 1
ATOM 751 O O . PHE A 1 95 ? 4.922 0.633 18.469 1.00 93.62 95 PHE A O 1
ATOM 758 N N . PRO A 1 96 ? 5.906 0.025 20.409 1.00 93.44 96 PRO A N 1
ATOM 759 C CA . PRO A 1 96 ? 4.855 0.568 21.261 1.00 93.44 96 PRO A CA 1
ATOM 760 C C . PRO A 1 96 ? 4.873 2.102 21.269 1.00 93.44 96 PRO A C 1
ATOM 762 O O . PRO A 1 96 ? 5.926 2.739 21.363 1.00 93.44 96 PRO A O 1
ATOM 765 N N . VAL A 1 97 ? 3.687 2.699 21.149 1.00 94.81 97 VAL A N 1
ATOM 766 C CA . VAL A 1 97 ? 3.492 4.150 21.106 1.00 94.81 97 VAL A CA 1
ATOM 767 C C . VAL A 1 97 ? 2.257 4.507 21.915 1.00 94.81 97 VAL A C 1
ATOM 769 O O . VAL A 1 97 ? 1.181 3.952 21.685 1.00 94.81 97 VAL A O 1
ATOM 772 N N . SER A 1 98 ? 2.389 5.504 22.786 1.00 94.12 98 SER A N 1
ATOM 773 C CA . SER A 1 98 ? 1.309 5.967 23.652 1.00 94.12 98 SER A CA 1
ATOM 774 C C . SER A 1 98 ? 1.042 7.463 23.516 1.00 94.12 98 SER A C 1
ATOM 776 O O . SER A 1 98 ? 1.897 8.260 23.122 1.00 94.12 98 SER A O 1
ATOM 778 N N . LYS A 1 99 ? -0.183 7.864 23.875 1.00 91.88 99 LYS A N 1
ATOM 779 C CA . LYS A 1 99 ? -0.586 9.268 23.979 1.00 91.88 99 LYS A CA 1
ATOM 780 C C . LYS A 1 99 ? -0.531 9.699 25.447 1.00 91.88 99 LYS A C 1
ATOM 782 O O . LYS A 1 99 ? -1.361 9.280 26.248 1.00 91.88 99 LYS A O 1
ATOM 787 N N . VAL A 1 100 ? 0.421 10.559 25.800 1.00 90.94 100 VAL A N 1
ATOM 788 C CA . VAL A 1 100 ? 0.639 11.037 27.176 1.00 90.94 100 VAL A CA 1
ATOM 789 C C . VAL A 1 100 ? 0.167 12.478 27.312 1.00 90.94 100 VAL A C 1
ATOM 791 O O . VAL A 1 100 ? 0.399 13.317 26.443 1.00 90.94 100 VAL A O 1
ATOM 794 N N . ARG A 1 101 ? -0.528 12.796 28.405 1.00 86.31 101 ARG A N 1
ATOM 795 C CA . ARG A 1 101 ? -1.000 14.161 28.652 1.00 86.31 101 ARG A CA 1
ATOM 796 C C . ARG A 1 101 ? 0.190 15.078 28.932 1.00 86.31 101 ARG A C 1
ATOM 798 O O . ARG A 1 101 ? 0.964 14.815 29.850 1.00 86.31 101 ARG A O 1
ATOM 805 N N . VAL A 1 102 ? 0.296 16.181 28.192 1.00 83.94 102 VAL A N 1
ATOM 806 C CA . VAL A 1 102 ? 1.341 17.183 28.434 1.00 83.94 102 VAL A CA 1
ATOM 807 C C . VAL A 1 102 ? 1.028 17.898 29.747 1.00 83.94 102 VAL A C 1
ATOM 809 O O . VAL A 1 102 ? -0.042 18.495 29.900 1.00 83.94 102 VAL A O 1
ATOM 812 N N . ARG A 1 103 ? 1.946 17.816 30.713 1.00 72.06 103 ARG A N 1
ATOM 813 C CA . ARG A 1 103 ? 1.918 18.620 31.941 1.00 72.06 103 ARG A CA 1
ATOM 814 C C . ARG A 1 103 ? 2.894 19.777 31.762 1.00 72.06 103 ARG A C 1
ATOM 816 O O . ARG A 1 103 ? 4.017 19.581 31.315 1.00 72.06 103 ARG A O 1
ATOM 823 N N . THR A 1 104 ? 2.432 20.984 32.041 1.00 61.66 104 THR A N 1
ATOM 824 C CA . THR A 1 104 ? 3.219 22.215 31.923 1.00 61.66 104 THR A CA 1
ATOM 825 C C . THR A 1 104 ? 4.228 22.298 33.062 1.00 61.66 104 THR A C 1
ATOM 827 O O . THR A 1 104 ? 3.855 22.008 34.197 1.00 61.66 104 THR A O 1
ATOM 830 N N . SER A 1 105 ? 5.467 22.699 32.770 1.00 57.09 105 SER A N 1
ATOM 831 C CA . SER A 1 105 ? 6.442 23.099 33.790 1.00 57.09 105 SER A CA 1
ATOM 832 C C . SER A 1 105 ? 6.145 24.511 34.319 1.00 57.09 105 SER A C 1
ATOM 834 O O . SER A 1 105 ? 5.295 25.222 33.775 1.00 57.09 105 SER A O 1
ATOM 836 N N . ASP A 1 106 ? 6.857 24.909 35.376 1.00 52.97 106 ASP A N 1
ATOM 837 C CA . ASP A 1 106 ? 6.645 26.110 36.207 1.00 52.97 106 ASP A CA 1
ATOM 838 C C . ASP A 1 106 ? 6.753 27.471 35.481 1.00 52.97 106 ASP A C 1
ATOM 840 O O . ASP A 1 106 ? 6.637 28.525 36.100 1.00 52.97 106 ASP A O 1
ATOM 844 N N . THR A 1 107 ? 6.928 27.490 34.156 1.00 59.12 107 THR A N 1
ATOM 845 C CA . THR A 1 107 ? 7.082 28.702 33.329 1.00 59.12 107 THR A CA 1
ATOM 846 C C . THR A 1 107 ? 5.755 29.365 32.926 1.00 59.12 107 THR A C 1
ATOM 848 O O . THR A 1 107 ? 5.741 30.302 32.132 1.00 59.12 107 THR A O 1
ATOM 851 N N . GLY A 1 108 ? 4.616 28.907 33.457 1.00 52.69 108 GLY A N 1
ATOM 852 C CA . GLY A 1 108 ? 3.324 29.603 33.355 1.00 52.69 108 GLY A CA 1
ATOM 853 C C . GLY A 1 108 ? 2.567 29.461 32.024 1.00 52.69 108 GLY A C 1
ATOM 854 O O . GLY A 1 108 ? 1.401 29.856 31.939 1.00 52.69 108 GLY A O 1
ATOM 855 N N . HIS A 1 109 ? 3.149 28.845 30.991 1.00 57.19 109 HIS A N 1
ATOM 856 C CA . HIS A 1 109 ? 2.437 28.577 29.737 1.00 57.19 109 HIS A CA 1
ATOM 857 C C . HIS A 1 109 ? 1.459 27.405 29.890 1.00 57.19 109 HIS A C 1
ATOM 859 O O . HIS A 1 109 ? 1.867 26.260 30.040 1.00 57.19 109 HIS A O 1
ATOM 865 N N . ARG A 1 110 ? 0.146 27.667 29.817 1.00 54.72 110 ARG A N 1
ATOM 866 C CA . ARG A 1 110 ? -0.902 26.630 29.872 1.00 54.72 110 ARG A CA 1
ATOM 867 C C . ARG A 1 110 ? -1.154 25.989 28.501 1.00 54.72 110 ARG A C 1
ATOM 869 O O . ARG A 1 110 ? -1.981 26.484 27.739 1.00 54.72 110 ARG A O 1
ATOM 876 N N . PHE A 1 111 ? -0.573 24.820 28.228 1.00 58.31 111 PHE A N 1
ATOM 877 C CA . PHE A 1 111 ? -1.026 23.946 27.132 1.00 58.31 111 PHE A CA 1
ATOM 878 C C . PHE A 1 111 ? -2.308 23.201 27.543 1.00 58.31 111 PHE A C 1
ATOM 880 O O . PHE A 1 111 ? -2.295 22.025 27.909 1.00 58.31 111 PHE A O 1
ATOM 887 N N . ARG A 1 112 ? -3.455 23.891 27.552 1.00 62.69 112 ARG A N 1
ATOM 888 C CA . ARG A 1 112 ? -4.744 23.234 27.824 1.00 62.69 112 ARG A CA 1
ATOM 889 C C . ARG A 1 112 ? -5.067 22.246 26.688 1.00 62.69 112 ARG A C 1
ATOM 891 O O . ARG A 1 112 ? -5.100 22.635 25.528 1.00 62.69 112 ARG A O 1
ATOM 898 N N . ARG A 1 113 ? -5.358 20.986 27.049 1.00 72.88 113 ARG A N 1
ATOM 899 C CA . ARG A 1 113 ? -5.884 19.916 26.163 1.00 72.88 113 ARG A CA 1
ATOM 900 C C . ARG A 1 113 ? -4.948 19.455 25.030 1.00 72.88 113 ARG A C 1
ATOM 902 O O . ARG A 1 113 ? -5.413 19.052 23.963 1.00 72.88 113 ARG A O 1
ATOM 909 N N . GLN A 1 114 ? -3.637 19.471 25.266 1.00 86.38 114 GLN A N 1
ATOM 910 C CA . GLN A 1 114 ? -2.655 18.878 24.355 1.00 86.38 114 GLN A CA 1
ATOM 911 C C . GLN A 1 114 ? -2.089 17.567 24.899 1.00 86.38 114 GLN A C 1
ATOM 913 O O . GLN A 1 114 ? -1.998 17.347 26.110 1.00 86.38 114 GLN A O 1
ATOM 918 N N . TRP A 1 115 ? -1.711 16.699 23.972 1.00 90.56 115 TRP A N 1
ATOM 919 C CA . TRP A 1 115 ? -1.136 15.395 24.250 1.00 90.56 115 TRP A CA 1
ATOM 920 C C . TRP A 1 115 ? 0.158 15.228 23.463 1.00 90.56 115 TRP A C 1
ATOM 922 O O . TRP A 1 115 ? 0.265 15.713 22.342 1.00 90.56 115 TRP A O 1
ATOM 932 N N . ALA A 1 116 ? 1.126 14.537 24.045 1.00 92.06 116 ALA A N 1
ATOM 933 C CA . ALA A 1 116 ? 2.327 14.097 23.364 1.00 92.06 116 ALA A CA 1
ATOM 934 C C . ALA A 1 116 ? 2.111 12.675 22.843 1.00 92.06 116 ALA A C 1
ATOM 936 O O . ALA A 1 116 ? 1.575 11.831 23.562 1.00 92.06 116 ALA A O 1
ATOM 937 N N . VAL A 1 117 ? 2.529 12.410 21.609 1.00 94.44 117 VAL A N 1
ATOM 938 C CA . VAL A 1 117 ? 2.687 11.044 21.100 1.00 94.44 117 VAL A CA 1
ATOM 939 C C . VAL A 1 117 ? 4.127 10.629 21.365 1.00 94.44 117 VAL A C 1
ATOM 941 O O . VAL A 1 117 ? 5.047 11.331 20.941 1.00 94.44 117 VAL A O 1
ATOM 944 N N . VAL A 1 118 ? 4.313 9.540 22.106 1.00 93.81 118 VAL A N 1
ATOM 945 C CA . VAL A 1 118 ? 5.608 9.150 22.674 1.00 93.81 118 VAL A CA 1
ATOM 946 C C . VAL A 1 118 ? 5.893 7.688 22.354 1.00 93.81 118 VAL A C 1
ATOM 948 O O . VAL A 1 118 ? 4.994 6.855 22.455 1.00 93.81 118 VAL A O 1
ATOM 951 N N . ALA A 1 119 ? 7.133 7.388 21.978 1.00 93.69 119 ALA A N 1
ATOM 952 C CA . ALA A 1 119 ? 7.626 6.021 21.877 1.00 93.69 119 ALA A CA 1
ATOM 953 C C . ALA A 1 119 ? 7.793 5.432 23.285 1.00 93.69 119 ALA A C 1
ATOM 955 O O . ALA A 1 119 ? 8.484 6.020 24.121 1.00 93.69 119 ALA A O 1
ATOM 956 N N . ASP A 1 120 ? 7.168 4.295 23.582 1.00 92.31 120 ASP A N 1
ATOM 957 C CA . ASP A 1 120 ? 7.203 3.751 24.948 1.00 92.31 120 ASP A CA 1
ATOM 958 C C . ASP A 1 120 ? 8.564 3.130 25.293 1.00 92.31 120 ASP A C 1
ATOM 960 O O . ASP A 1 120 ? 8.973 3.139 26.456 1.00 92.31 120 ASP A O 1
ATOM 964 N N . ASP A 1 121 ? 9.278 2.654 24.273 1.00 91.31 121 ASP A N 1
ATOM 965 C CA . ASP A 1 121 ? 10.592 2.020 24.360 1.00 91.31 121 ASP A CA 1
ATOM 966 C C . ASP A 1 121 ? 11.730 3.028 24.602 1.00 91.31 121 ASP A C 1
ATOM 968 O O . ASP A 1 121 ? 12.582 2.804 25.460 1.00 91.31 121 ASP A O 1
ATOM 972 N N . THR A 1 122 ? 11.736 4.161 23.896 1.00 91.25 122 THR A N 1
ATOM 973 C CA . THR A 1 122 ? 12.816 5.161 23.978 1.00 91.25 122 THR A CA 1
ATOM 974 C C . THR A 1 122 ? 12.425 6.440 24.707 1.00 91.25 122 THR A C 1
ATOM 976 O O . THR A 1 122 ? 13.288 7.278 24.964 1.00 91.25 122 THR A O 1
ATOM 979 N N . ARG A 1 123 ? 11.135 6.626 25.020 1.00 88.50 123 ARG A N 1
ATOM 980 C CA . ARG A 1 123 ? 10.560 7.873 25.565 1.00 88.50 123 ARG A CA 1
ATOM 981 C C . ARG A 1 123 ? 10.713 9.096 24.655 1.00 88.50 123 ARG A C 1
ATOM 983 O O . ARG A 1 123 ? 10.495 10.225 25.093 1.00 88.50 123 ARG A O 1
ATOM 990 N N . GLU A 1 124 ? 11.043 8.882 23.385 1.00 90.31 124 GLU A N 1
ATOM 991 C CA . GLU A 1 124 ? 11.131 9.934 22.376 1.00 90.31 124 GLU A CA 1
ATOM 992 C C . GLU A 1 124 ? 9.745 10.529 22.095 1.00 90.31 124 GLU A C 1
ATOM 994 O O . GLU A 1 124 ? 8.771 9.805 21.883 1.00 90.31 124 GLU A O 1
ATOM 999 N N . ILE A 1 125 ? 9.646 11.860 22.087 1.00 91.94 125 ILE A N 1
ATOM 1000 C CA . ILE A 1 125 ? 8.404 12.569 21.767 1.00 91.94 125 ILE A CA 1
ATOM 1001 C C . ILE A 1 125 ? 8.350 12.790 20.255 1.00 91.94 125 ILE A C 1
ATOM 1003 O O . ILE A 1 125 ? 9.096 13.607 19.720 1.00 91.94 125 ILE A O 1
ATOM 1007 N N . PHE A 1 126 ? 7.428 12.118 19.565 1.00 92.44 126 PHE A N 1
ATOM 1008 C CA . PHE A 1 126 ? 7.267 12.273 18.117 1.00 92.44 126 PHE A CA 1
ATOM 1009 C C . PHE A 1 126 ? 6.542 13.561 17.738 1.00 92.44 126 PHE A C 1
ATOM 1011 O O . PHE A 1 126 ? 6.877 14.194 16.735 1.00 92.44 126 PHE A O 1
ATOM 1018 N N . SER A 1 127 ? 5.507 13.937 18.494 1.00 92.50 127 SER A N 1
ATOM 1019 C CA . SER A 1 127 ? 4.761 15.171 18.246 1.00 92.50 127 SER A CA 1
ATOM 1020 C C . SER A 1 127 ? 3.863 15.584 19.409 1.00 92.50 127 SER A C 1
ATOM 1022 O O . SER A 1 127 ? 3.559 14.790 20.301 1.00 92.50 127 SER A O 1
ATOM 1024 N N . ILE A 1 128 ? 3.396 16.835 19.354 1.00 90.88 128 ILE A N 1
ATOM 1025 C CA . ILE A 1 128 ? 2.306 17.347 20.184 1.00 90.88 128 ILE A CA 1
ATOM 1026 C C . ILE A 1 128 ? 1.041 17.454 19.328 1.00 90.88 128 ILE A C 1
ATOM 1028 O O . ILE A 1 128 ? 1.040 18.058 18.250 1.00 90.88 128 ILE A O 1
ATOM 1032 N N . VAL A 1 129 ? -0.047 16.870 19.820 1.00 88.19 129 VAL A N 1
ATOM 1033 C CA . VAL A 1 129 ? -1.324 16.737 19.120 1.00 88.19 129 VAL A CA 1
ATOM 1034 C C . VAL A 1 129 ? -2.487 17.259 19.971 1.00 88.19 129 VAL A C 1
ATOM 1036 O O . VAL A 1 129 ? -2.427 17.231 21.206 1.00 88.19 129 VAL A O 1
ATOM 1039 N N . PRO A 1 130 ? -3.570 17.751 19.342 1.00 87.25 130 PRO A N 1
ATOM 1040 C CA . PRO A 1 130 ? -4.771 18.133 20.073 1.00 87.25 130 PRO A CA 1
ATOM 1041 C C . PRO A 1 130 ? -5.461 16.906 20.685 1.00 87.25 130 PRO A C 1
ATOM 1043 O O . PRO A 1 130 ? -5.301 15.780 20.220 1.00 87.25 130 PRO A O 1
ATOM 1046 N N . GLU A 1 131 ? -6.311 17.125 21.687 1.00 84.69 131 GLU A N 1
ATOM 1047 C CA . GLU A 1 131 ? -7.147 16.082 22.302 1.00 84.69 131 GLU A CA 1
ATOM 1048 C C . GLU A 1 131 ? -7.964 15.256 21.291 1.00 84.69 131 GLU A C 1
ATOM 1050 O O . GLU A 1 131 ? -8.166 14.058 21.491 1.00 84.69 131 GLU A O 1
ATOM 1055 N N . GLY A 1 132 ? -8.389 15.883 20.188 1.00 83.88 132 GLY A N 1
ATOM 1056 C CA . GLY A 1 132 ? -9.120 15.250 19.088 1.00 83.88 132 GLY A CA 1
ATOM 1057 C C . GLY A 1 132 ? -8.297 14.335 18.176 1.00 83.88 132 GLY A C 1
ATOM 1058 O O . GLY A 1 132 ? -8.876 13.702 17.299 1.00 83.88 132 GLY A O 1
ATOM 1059 N N . TYR A 1 133 ? -6.976 14.257 18.352 1.00 86.19 133 TYR A N 1
ATOM 1060 C CA . TYR A 1 133 ? -6.133 13.375 17.551 1.00 86.19 133 TYR A CA 1
ATOM 1061 C C . TYR A 1 133 ? -6.305 11.914 17.978 1.00 86.19 133 TYR A C 1
ATOM 1063 O O . TYR A 1 133 ? -6.082 11.555 19.148 1.00 86.19 133 TYR A O 1
ATOM 1071 N N . ARG A 1 134 ? -6.683 11.073 17.010 1.00 88.12 134 ARG A N 1
ATOM 1072 C CA . ARG A 1 134 ? -6.764 9.619 17.165 1.00 88.12 134 ARG A CA 1
ATOM 1073 C C . ARG A 1 134 ? -5.412 8.995 16.830 1.00 88.12 134 ARG A C 1
ATOM 1075 O O . ARG A 1 134 ? -4.992 8.976 15.673 1.00 88.12 134 ARG A O 1
ATOM 1082 N N . LEU A 1 135 ? -4.740 8.481 17.857 1.00 91.12 135 LEU A N 1
ATOM 1083 C CA . LEU A 1 135 ? -3.516 7.707 17.686 1.00 91.12 135 LEU A CA 1
ATOM 1084 C C . LEU A 1 135 ? -3.866 6.360 17.045 1.00 91.12 135 LEU A C 1
ATOM 1086 O O . LEU A 1 135 ? -4.721 5.640 17.552 1.00 91.12 135 LEU A O 1
ATOM 1090 N N . VAL A 1 136 ? -3.199 6.041 15.940 1.00 92.62 136 VAL A N 1
ATOM 1091 C CA . VAL A 1 136 ? -3.230 4.720 15.307 1.00 92.62 136 VAL A CA 1
ATOM 1092 C C . VAL A 1 136 ? -1.799 4.207 15.350 1.00 92.62 136 VAL A C 1
ATOM 1094 O O . VAL A 1 136 ? -0.907 4.858 14.810 1.00 92.62 136 VAL A O 1
ATOM 1097 N N . THR A 1 137 ? -1.560 3.096 16.043 1.00 94.75 137 THR A N 1
ATOM 1098 C CA . THR A 1 137 ? -0.239 2.450 16.086 1.00 94.75 137 THR A CA 1
ATOM 1099 C C . THR A 1 137 ? 0.050 1.762 14.755 1.00 94.75 137 THR A C 1
ATOM 1101 O O . THR A 1 137 ? -0.874 1.447 14.005 1.00 94.75 137 THR A O 1
ATOM 1104 N N . ASN A 1 138 ? 1.317 1.477 14.456 1.00 96.19 138 ASN A N 1
ATOM 1105 C CA . ASN A 1 138 ? 1.662 0.691 13.267 1.00 96.19 138 ASN A CA 1
ATOM 1106 C C . ASN A 1 138 ? 1.044 -0.716 13.296 1.00 96.19 138 ASN A C 1
ATOM 1108 O O . ASN A 1 138 ? 0.664 -1.215 12.244 1.00 96.19 138 ASN A O 1
ATOM 1112 N N . THR A 1 139 ? 0.851 -1.310 14.479 1.00 94.12 139 THR A N 1
ATOM 1113 C CA . THR A 1 139 ? 0.094 -2.563 14.654 1.00 94.12 139 THR A CA 1
ATOM 1114 C C . THR A 1 139 ? -1.350 -2.411 14.187 1.00 94.12 139 THR A C 1
ATOM 1116 O O . THR A 1 139 ? -1.785 -3.145 13.304 1.00 94.12 139 THR A O 1
ATOM 1119 N N . ARG A 1 140 ? -2.073 -1.395 14.682 1.00 91.56 140 ARG A N 1
ATOM 1120 C CA . ARG A 1 140 ? -3.461 -1.162 14.258 1.00 91.56 140 ARG A CA 1
ATOM 1121 C C . ARG A 1 140 ? -3.555 -0.779 12.782 1.00 91.56 140 ARG A C 1
ATOM 1123 O O . ARG A 1 140 ? -4.483 -1.181 12.088 1.00 91.56 140 ARG A O 1
ATOM 1130 N N . ALA A 1 141 ? -2.593 -0.007 12.281 1.00 94.56 141 ALA A N 1
ATOM 1131 C CA . ALA A 1 141 ? -2.507 0.310 10.862 1.00 94.56 141 ALA A CA 1
ATOM 1132 C C . ALA A 1 141 ? -2.290 -0.963 10.025 1.00 94.56 141 ALA A C 1
ATOM 1134 O O . ALA A 1 141 ? -2.919 -1.118 8.985 1.00 94.56 141 ALA A O 1
ATOM 1135 N N . TYR A 1 142 ? -1.460 -1.902 10.475 1.00 95.19 142 TYR A N 1
ATOM 1136 C CA . TYR A 1 142 ? -1.294 -3.188 9.803 1.00 95.1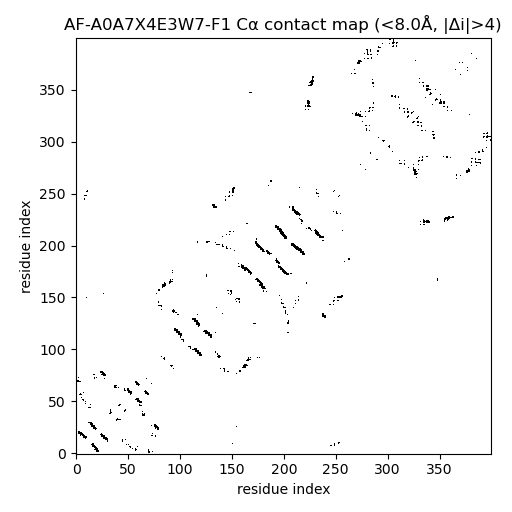9 142 TYR A CA 1
ATOM 1137 C C . TYR A 1 142 ? -2.576 -4.031 9.817 1.00 95.19 142 TYR A C 1
ATOM 1139 O O . TYR A 1 142 ? -2.920 -4.589 8.780 1.00 95.19 142 TYR A O 1
ATOM 1147 N N . GLU A 1 143 ? -3.311 -4.093 10.929 1.00 91.25 143 GLU A N 1
ATOM 1148 C CA . GLU A 1 143 ? -4.583 -4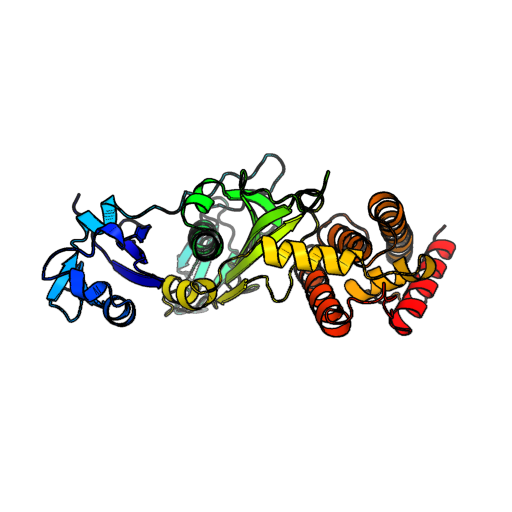.833 11.001 1.00 91.25 143 GLU A CA 1
ATOM 1149 C C . GLU A 1 143 ? -5.595 -4.299 9.976 1.00 91.25 143 GLU A C 1
ATOM 1151 O O . GLU A 1 143 ? -6.167 -5.058 9.193 1.00 91.25 143 GLU A O 1
ATOM 1156 N N . LEU A 1 144 ? -5.736 -2.971 9.909 1.00 91.31 144 LEU A N 1
ATOM 1157 C CA . LEU A 1 144 ? -6.561 -2.278 8.917 1.00 91.31 144 LEU A CA 1
ATOM 1158 C C . LEU A 1 144 ? -6.074 -2.532 7.480 1.00 91.31 144 LEU A C 1
ATOM 1160 O O . LEU A 1 144 ? -6.871 -2.786 6.579 1.00 91.31 144 LEU A O 1
ATOM 1164 N N . GLY A 1 145 ? -4.761 -2.495 7.252 1.00 93.56 145 GLY A N 1
ATOM 1165 C CA . GLY A 1 145 ? -4.173 -2.799 5.948 1.00 93.56 145 GLY A CA 1
ATOM 1166 C C . GLY A 1 145 ? -4.401 -4.250 5.523 1.00 93.56 145 GLY A C 1
ATOM 1167 O O . GLY A 1 145 ? -4.707 -4.506 4.362 1.00 93.56 145 GLY A O 1
ATOM 1168 N N . SER A 1 146 ? -4.310 -5.189 6.461 1.00 92.38 146 SER A N 1
ATOM 1169 C CA . SER A 1 146 ? -4.542 -6.618 6.236 1.00 92.38 146 SER A CA 1
ATOM 1170 C C . SER A 1 146 ? -6.004 -6.898 5.918 1.00 92.38 146 SER A C 1
ATOM 1172 O O . SER A 1 146 ? -6.297 -7.682 5.021 1.00 92.38 146 SER A O 1
ATOM 1174 N N . LEU A 1 147 ? -6.929 -6.189 6.567 1.00 89.19 147 LEU A N 1
ATOM 1175 C CA . LEU A 1 147 ? -8.335 -6.201 6.186 1.00 89.19 147 LEU A CA 1
ATOM 1176 C C . LEU A 1 147 ? -8.537 -5.666 4.759 1.00 89.19 147 LEU A C 1
ATOM 1178 O O . LEU A 1 147 ? -9.195 -6.317 3.950 1.00 89.19 147 LEU A O 1
ATOM 1182 N N . ALA A 1 148 ? -7.933 -4.524 4.414 1.00 90.38 148 ALA A N 1
ATOM 1183 C CA . ALA A 1 148 ? -7.978 -3.984 3.050 1.00 90.38 148 ALA A CA 1
ATOM 1184 C C . ALA A 1 148 ? -7.452 -5.001 2.022 1.00 90.38 148 ALA A C 1
ATOM 1186 O O . ALA A 1 148 ? -8.011 -5.172 0.941 1.00 90.38 148 ALA A O 1
ATOM 1187 N N . PHE A 1 149 ? -6.381 -5.702 2.381 1.00 91.00 149 PHE A N 1
ATOM 1188 C CA . PHE A 1 149 ? -5.778 -6.746 1.573 1.00 91.00 149 PHE A CA 1
ATOM 1189 C C . PHE A 1 149 ? -6.706 -7.960 1.413 1.00 91.00 149 PHE A C 1
ATOM 1191 O O . PHE A 1 149 ? -6.915 -8.412 0.287 1.00 91.00 149 PHE A O 1
ATOM 1198 N N . ALA A 1 150 ? -7.356 -8.420 2.486 1.00 88.38 150 ALA A N 1
ATOM 1199 C CA . ALA A 1 150 ? -8.356 -9.492 2.451 1.00 88.38 150 ALA A CA 1
ATOM 1200 C C . ALA A 1 150 ? -9.578 -9.147 1.581 1.00 88.38 150 ALA A C 1
ATOM 1202 O O . ALA A 1 150 ? -10.111 -9.989 0.847 1.00 88.38 150 ALA A O 1
ATOM 1203 N N . LEU A 1 151 ? -10.009 -7.885 1.614 1.00 86.06 151 LEU A N 1
ATOM 1204 C CA . LEU A 1 151 ? -11.098 -7.380 0.775 1.00 86.06 151 LEU A CA 1
ATOM 1205 C C . LEU A 1 151 ? -10.769 -7.430 -0.723 1.00 86.06 151 LEU A C 1
ATOM 1207 O O . LEU A 1 151 ? -11.678 -7.544 -1.544 1.00 86.06 151 LEU A O 1
ATOM 1211 N N . VAL A 1 152 ? -9.488 -7.435 -1.093 1.00 87.62 152 VAL A N 1
ATOM 1212 C CA . VAL A 1 152 ? -9.045 -7.484 -2.493 1.00 87.62 152 VAL A CA 1
ATOM 1213 C C . VAL A 1 152 ? -8.656 -8.900 -2.924 1.00 87.62 152 VAL A C 1
ATOM 1215 O O . VAL A 1 152 ? -9.106 -9.357 -3.977 1.00 87.62 152 VAL A O 1
ATOM 1218 N N . PHE A 1 153 ? -7.870 -9.600 -2.100 1.00 86.81 153 PHE A N 1
ATOM 1219 C CA . PHE A 1 153 ? -7.226 -10.880 -2.423 1.00 86.81 153 PHE A CA 1
ATOM 1220 C C . PHE A 1 153 ? -7.809 -12.104 -1.693 1.00 86.81 153 PHE A C 1
ATOM 1222 O O . PHE A 1 153 ? -7.447 -13.227 -2.029 1.00 86.81 153 PHE A O 1
ATOM 1229 N N . GLY A 1 154 ? -8.735 -11.916 -0.747 1.00 83.94 154 GLY A N 1
ATOM 1230 C CA . GLY A 1 154 ? -9.364 -12.992 0.037 1.00 83.94 154 GLY A CA 1
ATOM 1231 C C . GLY A 1 154 ? -8.816 -13.115 1.465 1.00 83.94 154 GLY A C 1
ATOM 1232 O O . GLY A 1 154 ? -7.675 -12.748 1.730 1.00 83.94 154 GLY A O 1
ATOM 1233 N N . ALA A 1 155 ? -9.636 -13.621 2.395 1.00 78.00 155 ALA A N 1
ATOM 1234 C CA . ALA A 1 155 ? -9.299 -13.691 3.825 1.00 78.00 155 ALA A CA 1
ATOM 1235 C C . ALA A 1 155 ? -8.069 -14.571 4.109 1.00 78.00 155 ALA A C 1
ATOM 1237 O O . ALA A 1 155 ? -7.187 -14.163 4.859 1.00 78.00 155 ALA A O 1
ATOM 1238 N N . ASP A 1 156 ? -7.931 -15.704 3.417 1.00 80.38 156 ASP A N 1
ATOM 1239 C CA . ASP A 1 156 ? -6.791 -16.621 3.579 1.00 80.38 156 ASP A CA 1
ATOM 1240 C C . ASP A 1 156 ? -5.440 -16.012 3.174 1.00 80.38 156 ASP A C 1
ATOM 1242 O O . ASP A 1 156 ? -4.381 -16.577 3.452 1.00 80.38 156 ASP A O 1
ATOM 1246 N N . ALA A 1 157 ? -5.454 -14.862 2.497 1.00 82.88 157 ALA A N 1
ATOM 1247 C CA . ALA A 1 157 ? -4.251 -14.179 2.057 1.00 82.88 157 ALA A CA 1
ATOM 1248 C C . ALA A 1 157 ? -3.532 -13.454 3.212 1.00 82.88 157 ALA A C 1
ATOM 1250 O O . ALA A 1 157 ? -2.328 -13.216 3.121 1.00 82.88 157 ALA A O 1
ATOM 1251 N N . THR A 1 158 ? -4.222 -13.113 4.309 1.00 84.94 158 THR A N 1
ATOM 1252 C CA . THR A 1 158 ? -3.624 -12.310 5.394 1.00 84.94 158 THR A CA 1
ATOM 1253 C C . THR A 1 158 ? -2.583 -13.071 6.202 1.00 84.94 158 THR A C 1
ATOM 1255 O O . THR A 1 158 ? -1.609 -12.476 6.646 1.00 84.94 158 THR A O 1
ATOM 1258 N N . SER A 1 159 ? -2.746 -14.387 6.364 1.00 85.38 159 SER A N 1
ATOM 1259 C CA . SER A 1 159 ? -1.775 -15.243 7.068 1.00 85.38 159 SER A CA 1
ATOM 1260 C C . SER A 1 159 ? -0.454 -15.408 6.313 1.00 85.38 159 SER A C 1
ATOM 1262 O O . SER A 1 159 ? 0.520 -15.909 6.869 1.00 85.38 159 SER A O 1
ATOM 1264 N N . ARG A 1 160 ? -0.420 -14.978 5.049 1.00 89.19 160 ARG A N 1
ATOM 1265 C CA . ARG A 1 160 ? 0.729 -15.093 4.149 1.00 89.19 160 ARG A CA 1
ATOM 1266 C C . ARG A 1 160 ? 1.528 -13.796 4.046 1.00 89.19 160 ARG A C 1
ATOM 1268 O O . ARG A 1 160 ? 2.549 -13.781 3.364 1.00 89.19 160 ARG A O 1
ATOM 1275 N N . LEU A 1 161 ? 1.058 -12.719 4.684 1.00 92.44 161 LEU A N 1
ATOM 1276 C CA . LEU A 1 161 ? 1.706 -11.415 4.635 1.00 92.44 161 LEU A CA 1
ATOM 1277 C C . LEU A 1 161 ? 3.087 -11.456 5.298 1.00 92.44 161 LEU A C 1
ATOM 1279 O O . LEU A 1 161 ? 3.252 -11.970 6.403 1.00 92.44 161 LEU A O 1
ATOM 1283 N N . LYS A 1 162 ? 4.066 -10.839 4.641 1.00 91.94 162 LYS A N 1
ATOM 1284 C CA . LYS A 1 162 ? 5.431 -10.648 5.134 1.00 91.94 162 LYS A CA 1
ATOM 1285 C C . LYS A 1 162 ? 5.866 -9.214 4.926 1.00 91.94 162 LYS A C 1
ATOM 1287 O O . LYS A 1 162 ? 5.634 -8.660 3.852 1.00 91.94 162 LYS A O 1
ATOM 1292 N N . VAL A 1 163 ? 6.520 -8.624 5.926 1.00 91.56 163 VAL A N 1
ATOM 1293 C CA . VAL A 1 163 ? 7.205 -7.340 5.738 1.00 91.56 163 VAL A CA 1
ATOM 1294 C C . VAL A 1 163 ? 8.475 -7.599 4.946 1.00 91.56 163 VAL A C 1
ATOM 1296 O O . VAL A 1 163 ? 9.351 -8.318 5.418 1.00 91.56 16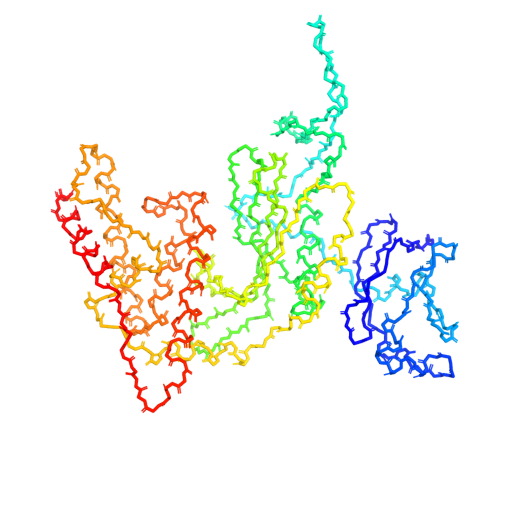3 VAL A O 1
ATOM 1299 N N . PHE A 1 164 ? 8.586 -6.986 3.773 1.00 85.56 164 PHE A N 1
ATOM 1300 C CA . PHE A 1 164 ? 9.789 -7.110 2.947 1.00 85.56 164 PHE A CA 1
ATOM 1301 C C . PHE A 1 164 ? 10.561 -5.790 2.836 1.00 85.56 164 PHE A C 1
ATOM 1303 O O . PHE A 1 164 ? 11.746 -5.801 2.521 1.00 85.56 164 PHE A O 1
ATOM 1310 N N . ASN A 1 165 ? 9.913 -4.644 3.078 1.00 86.88 165 ASN A N 1
ATOM 1311 C CA . ASN A 1 165 ? 10.578 -3.346 3.086 1.00 86.88 165 ASN A CA 1
ATOM 1312 C C . ASN A 1 165 ? 9.906 -2.383 4.070 1.00 86.88 165 ASN A C 1
ATOM 1314 O O . ASN A 1 165 ? 8.684 -2.369 4.237 1.00 86.88 165 ASN A O 1
ATOM 1318 N N . VAL A 1 166 ? 10.715 -1.540 4.706 1.00 90.19 166 VAL A N 1
ATOM 1319 C CA . VAL A 1 166 ? 10.243 -0.468 5.580 1.00 90.19 166 VAL A CA 1
ATOM 1320 C C . VAL A 1 166 ? 10.985 0.802 5.218 1.00 90.19 166 VAL A C 1
ATOM 1322 O O . VAL A 1 166 ? 12.207 0.860 5.197 1.00 90.19 166 VAL A O 1
ATOM 1325 N N . THR A 1 167 ? 10.220 1.846 4.922 1.00 87.38 167 THR A N 1
ATOM 1326 C CA . THR A 1 167 ? 10.744 3.181 4.650 1.00 87.38 167 THR A CA 1
ATOM 1327 C C . THR A 1 167 ? 10.358 4.088 5.812 1.00 87.38 167 THR A C 1
ATOM 1329 O O . THR A 1 167 ? 9.190 4.454 5.948 1.00 87.38 167 THR A O 1
ATOM 1332 N N . MET A 1 168 ? 11.329 4.436 6.657 1.00 89.38 168 MET A N 1
ATOM 1333 C CA . MET A 1 168 ? 11.122 5.186 7.900 1.00 89.38 168 MET A CA 1
ATOM 1334 C C . MET A 1 168 ? 12.314 6.133 8.152 1.00 89.38 168 MET A C 1
ATOM 1336 O O . MET A 1 168 ? 13.454 5.759 7.884 1.00 89.38 168 MET A O 1
ATOM 1340 N N . PRO A 1 169 ? 12.112 7.382 8.623 1.00 88.19 169 PRO A N 1
ATOM 1341 C CA . PRO A 1 169 ? 13.225 8.237 9.025 1.00 88.19 169 PRO A CA 1
ATOM 1342 C C . PRO A 1 169 ? 13.831 7.734 10.341 1.00 88.19 169 PRO A C 1
ATOM 1344 O O . PRO A 1 169 ? 13.145 7.100 11.138 1.00 88.19 169 PRO A O 1
ATOM 1347 N N . ALA A 1 170 ? 15.068 8.134 10.645 1.00 86.88 170 ALA A N 1
ATOM 1348 C CA . ALA A 1 170 ? 15.732 7.782 11.908 1.00 86.88 170 ALA A CA 1
ATOM 1349 C C . ALA A 1 170 ? 14.924 8.172 13.167 1.00 86.88 170 ALA A C 1
ATOM 1351 O O . ALA A 1 170 ? 15.013 7.504 14.189 1.00 86.88 170 ALA A O 1
ATOM 1352 N N . THR A 1 171 ? 14.092 9.217 13.081 1.00 88.69 171 THR A N 1
ATOM 1353 C CA . THR A 1 171 ? 13.189 9.652 14.164 1.00 88.69 171 THR A CA 1
ATOM 1354 C C . THR A 1 171 ? 11.970 8.754 14.357 1.00 88.69 171 THR A C 1
ATOM 1356 O O . THR A 1 171 ? 11.150 9.032 15.220 1.00 88.69 171 THR A O 1
ATOM 1359 N N . ARG A 1 172 ? 11.755 7.747 13.497 1.00 92.00 172 ARG A N 1
ATOM 1360 C CA . ARG A 1 172 ? 10.620 6.802 13.539 1.00 92.00 172 ARG A CA 1
ATOM 1361 C C . ARG A 1 172 ? 9.225 7.446 13.521 1.00 92.00 172 ARG A C 1
ATOM 1363 O O . ARG A 1 172 ? 8.213 6.815 13.807 1.00 92.00 172 ARG A O 1
ATOM 1370 N N . SER A 1 173 ? 9.157 8.722 13.143 1.00 90.75 173 SER A N 1
ATOM 1371 C CA . SER A 1 173 ? 7.947 9.546 13.249 1.00 90.75 173 SER A CA 1
ATOM 1372 C C . SER A 1 173 ? 6.858 9.229 12.212 1.00 90.75 173 SER A C 1
ATOM 1374 O O . SER A 1 173 ? 5.710 9.658 12.371 1.00 90.75 173 SER A O 1
ATOM 1376 N N . TRP A 1 174 ? 7.197 8.488 11.157 1.00 93.25 174 TRP A N 1
ATOM 1377 C CA . TRP A 1 174 ? 6.276 7.938 10.162 1.00 93.25 174 TRP A CA 1
ATOM 1378 C C . TRP A 1 174 ? 6.897 6.707 9.502 1.00 93.25 174 TRP A C 1
ATOM 1380 O O . TRP A 1 174 ? 8.115 6.583 9.488 1.00 93.25 174 TRP A O 1
ATOM 1390 N N . ALA A 1 175 ? 6.085 5.823 8.930 1.00 93.38 175 ALA A N 1
ATOM 1391 C CA . ALA A 1 175 ? 6.583 4.675 8.177 1.00 93.38 175 ALA A CA 1
ATOM 1392 C C . ALA A 1 175 ? 5.716 4.393 6.944 1.00 93.38 175 ALA A C 1
ATOM 1394 O O . ALA A 1 175 ? 4.491 4.541 6.991 1.00 93.38 175 ALA A O 1
ATOM 1395 N N . HIS A 1 176 ? 6.358 3.951 5.863 1.00 92.50 176 HIS A N 1
ATOM 1396 C CA . HIS A 1 176 ? 5.736 3.080 4.869 1.00 92.50 176 HIS A CA 1
ATOM 1397 C C . HIS A 1 176 ? 6.192 1.650 5.153 1.00 92.50 176 HIS A C 1
ATOM 1399 O O . HIS A 1 176 ? 7.389 1.371 5.128 1.00 92.50 176 HIS A O 1
ATOM 1405 N N . ILE A 1 177 ? 5.241 0.774 5.447 1.00 93.94 177 ILE A N 1
ATOM 1406 C CA . ILE A 1 177 ? 5.458 -0.645 5.712 1.00 93.94 177 ILE A CA 1
ATOM 1407 C C . ILE A 1 177 ? 4.958 -1.387 4.485 1.00 93.94 177 ILE A C 1
ATOM 1409 O O . ILE A 1 177 ? 3.766 -1.333 4.174 1.00 93.94 177 ILE A O 1
ATOM 1413 N N . ASP A 1 178 ? 5.876 -2.031 3.784 1.00 90.88 178 ASP A N 1
ATOM 1414 C CA . ASP A 1 178 ? 5.613 -2.724 2.538 1.00 90.88 178 ASP A CA 1
ATOM 1415 C C . ASP A 1 178 ? 5.565 -4.224 2.788 1.00 90.88 178 ASP A C 1
ATOM 1417 O O . ASP A 1 178 ? 6.520 -4.829 3.287 1.00 90.88 178 ASP A O 1
ATOM 1421 N N . LEU A 1 179 ? 4.426 -4.812 2.435 1.00 92.19 179 LEU A N 1
ATOM 1422 C CA . LEU A 1 179 ? 4.146 -6.219 2.614 1.00 92.19 179 LEU A CA 1
ATOM 1423 C C . LEU A 1 179 ? 3.856 -6.904 1.284 1.00 92.19 179 LEU A C 1
ATOM 1425 O O . LEU A 1 179 ? 3.230 -6.331 0.389 1.00 92.19 179 LEU A O 1
ATOM 1429 N N . THR A 1 180 ? 4.295 -8.152 1.186 1.00 90.88 180 THR A N 1
ATOM 1430 C CA . THR A 1 180 ? 3.930 -9.094 0.121 1.00 90.88 180 THR A CA 1
ATOM 1431 C C . THR A 1 180 ? 3.267 -10.317 0.730 1.00 90.88 180 THR A C 1
ATOM 1433 O O . THR A 1 180 ? 3.305 -10.479 1.947 1.00 90.88 180 THR A O 1
ATOM 1436 N N . ALA A 1 181 ? 2.633 -11.151 -0.092 1.00 89.38 181 ALA A N 1
ATOM 1437 C CA . ALA A 1 181 ? 2.043 -12.403 0.361 1.00 89.38 181 ALA A CA 1
ATOM 1438 C C . ALA A 1 181 ? 2.611 -13.595 -0.410 1.00 89.38 181 ALA A C 1
ATOM 1440 O O . ALA A 1 181 ? 2.406 -13.696 -1.621 1.00 89.38 181 ALA A O 1
ATOM 1441 N N . ASP A 1 182 ? 3.279 -14.498 0.304 1.00 84.94 182 ASP A N 1
ATOM 1442 C CA . ASP A 1 182 ? 3.833 -15.731 -0.263 1.00 84.94 182 ASP A CA 1
ATOM 1443 C C . ASP A 1 182 ? 2.725 -16.681 -0.736 1.00 84.94 182 ASP A C 1
ATOM 1445 O O . ASP A 1 182 ? 1.602 -16.666 -0.227 1.00 84.94 182 ASP A O 1
ATOM 1449 N N . GLY A 1 183 ? 3.023 -17.556 -1.695 1.00 82.62 183 GLY A N 1
ATOM 1450 C CA . GLY A 1 183 ? 2.083 -18.585 -2.152 1.00 82.62 183 GLY A CA 1
ATOM 1451 C C . GLY A 1 183 ? 0.907 -18.042 -2.973 1.00 82.62 183 GLY A C 1
ATOM 1452 O O . GLY A 1 183 ? -0.047 -18.778 -3.235 1.00 82.62 183 GLY A O 1
ATOM 1453 N N . LEU A 1 184 ? 0.927 -16.750 -3.312 1.00 82.62 184 LEU A N 1
ATOM 1454 C CA . LEU A 1 184 ? -0.021 -16.077 -4.204 1.00 82.62 184 LEU A CA 1
ATOM 1455 C C . LEU A 1 184 ? 0.688 -15.542 -5.456 1.00 82.62 184 LEU A C 1
ATOM 1457 O O . LEU A 1 184 ? 0.263 -14.553 -6.054 1.00 82.62 184 LEU A O 1
ATOM 1461 N N . GLU A 1 185 ? 1.790 -16.186 -5.839 1.00 84.56 185 GLU A N 1
ATOM 1462 C CA . GLU A 1 185 ? 2.593 -15.830 -6.996 1.00 84.56 185 GLU A CA 1
ATOM 1463 C C . GLU A 1 185 ? 1.795 -15.944 -8.296 1.00 84.56 185 GLU A C 1
ATOM 1465 O O . GLU A 1 185 ? 1.173 -16.961 -8.604 1.00 84.56 185 GLU A O 1
ATOM 1470 N N . PHE A 1 186 ? 1.914 -14.919 -9.130 1.00 83.56 186 PHE A N 1
ATOM 1471 C CA . PHE A 1 186 ? 1.437 -14.920 -10.500 1.00 83.56 186 PHE A CA 1
ATOM 1472 C C . PHE A 1 186 ? 2.617 -14.775 -11.452 1.00 83.56 186 PHE A C 1
ATOM 1474 O O . PHE A 1 186 ? 3.330 -13.776 -11.432 1.00 83.56 186 PHE A O 1
ATOM 1481 N N . ALA A 1 187 ? 2.826 -15.762 -12.318 1.00 83.12 187 ALA A N 1
ATOM 1482 C CA . ALA A 1 187 ? 3.879 -15.720 -13.324 1.00 83.12 187 ALA A CA 1
ATOM 1483 C C . ALA A 1 187 ? 3.260 -15.639 -14.727 1.00 83.12 187 ALA A C 1
ATOM 1485 O O . ALA A 1 187 ? 2.937 -16.677 -15.309 1.00 83.12 187 ALA A O 1
ATOM 1486 N N . PRO A 1 188 ? 3.076 -14.436 -15.310 1.00 74.25 188 PRO A N 1
ATOM 1487 C CA . PRO A 1 188 ? 2.497 -14.304 -16.645 1.00 74.25 188 PRO A CA 1
ATOM 1488 C C . PRO A 1 188 ? 3.375 -14.932 -17.745 1.00 74.25 188 PRO A C 1
ATOM 1490 O O . PRO A 1 188 ? 2.857 -15.244 -18.822 1.00 74.25 188 PRO A O 1
ATOM 1493 N N . TRP A 1 189 ? 4.678 -15.123 -17.488 1.00 78.94 189 TRP A N 1
ATOM 1494 C CA . TRP A 1 189 ? 5.626 -15.881 -18.317 1.00 78.94 189 TRP A CA 1
ATOM 1495 C C . TRP A 1 189 ? 6.877 -16.304 -17.520 1.00 78.94 189 TRP A C 1
ATOM 1497 O O . TRP A 1 189 ? 7.048 -15.984 -16.345 1.00 78.94 189 TRP A O 1
ATOM 1507 N N . LYS A 1 190 ? 7.770 -17.065 -18.168 1.00 72.44 190 LYS A N 1
ATOM 1508 C CA . LYS A 1 190 ? 8.954 -17.685 -17.551 1.00 72.44 190 LYS A CA 1
ATOM 1509 C C . LYS A 1 190 ? 9.890 -16.632 -16.929 1.00 72.44 190 LYS A C 1
ATOM 1511 O O . LYS A 1 190 ? 10.296 -15.701 -17.617 1.00 72.44 190 LYS A O 1
ATOM 1516 N N . LYS A 1 191 ? 10.298 -16.850 -15.669 1.00 69.69 191 LYS A N 1
ATOM 1517 C CA . LYS A 1 191 ? 11.200 -15.982 -14.872 1.00 69.69 191 LYS A CA 1
ATOM 1518 C C . LYS A 1 191 ? 10.658 -14.577 -14.562 1.00 69.69 191 LYS A C 1
ATOM 1520 O O . LYS A 1 191 ? 11.442 -13.674 -14.282 1.00 69.69 191 LYS A O 1
ATOM 1525 N N . ASP A 1 192 ? 9.344 -14.386 -14.594 1.00 74.00 192 ASP A N 1
ATOM 1526 C CA . ASP A 1 192 ? 8.724 -13.108 -14.256 1.00 74.00 192 ASP A CA 1
ATOM 1527 C C . ASP A 1 192 ? 7.593 -13.329 -13.258 1.00 74.00 192 ASP A C 1
ATOM 1529 O O . ASP A 1 192 ? 6.461 -13.592 -13.642 1.00 74.00 192 ASP A O 1
ATOM 1533 N N . THR A 1 193 ? 7.935 -13.312 -11.972 1.00 82.81 193 THR A N 1
ATOM 1534 C CA . THR A 1 193 ? 6.996 -13.579 -10.879 1.00 82.81 193 THR A CA 1
ATOM 1535 C C . THR A 1 193 ? 6.450 -12.271 -10.328 1.00 82.81 193 THR A C 1
ATOM 1537 O O . THR A 1 193 ? 7.201 -11.321 -10.116 1.00 82.81 193 THR A O 1
ATOM 1540 N N . TRP A 1 194 ? 5.151 -12.237 -10.065 1.00 84.00 194 TRP A N 1
ATOM 1541 C CA . TRP A 1 194 ? 4.422 -11.137 -9.452 1.00 84.00 194 TRP A CA 1
ATOM 1542 C C . TRP A 1 194 ? 3.756 -11.606 -8.167 1.00 84.00 194 TRP A C 1
ATOM 1544 O O . TRP A 1 194 ? 3.366 -12.763 -8.061 1.00 84.00 194 TRP A O 1
ATOM 1554 N N . LEU A 1 195 ? 3.618 -10.702 -7.207 1.00 86.44 195 LEU A N 1
ATOM 1555 C CA . LEU A 1 195 ? 3.034 -10.960 -5.900 1.00 86.44 195 LEU A CA 1
ATOM 1556 C C . LEU A 1 195 ? 1.973 -9.913 -5.571 1.00 86.44 195 LEU A C 1
ATOM 1558 O O . LEU A 1 195 ? 2.1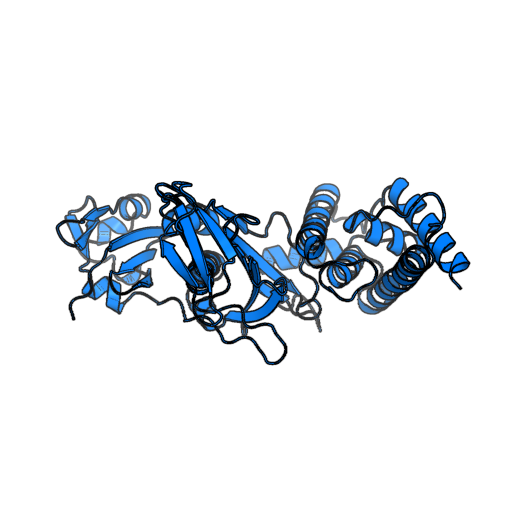28 -8.749 -5.955 1.00 86.44 195 LEU A O 1
ATOM 1562 N N . PRO A 1 196 ? 0.930 -10.275 -4.810 1.00 89.19 196 PRO A N 1
ATOM 1563 C CA . PRO A 1 196 ? 0.131 -9.309 -4.081 1.00 89.19 196 PRO A CA 1
ATOM 1564 C C . PRO A 1 196 ? 0.993 -8.407 -3.208 1.00 89.19 196 PRO A C 1
ATOM 1566 O O . PRO A 1 196 ? 2.016 -8.818 -2.659 1.00 89.19 196 PRO A O 1
ATOM 1569 N N . PHE A 1 197 ? 0.531 -7.177 -3.050 1.00 88.88 197 PHE A N 1
ATOM 1570 C CA . PHE A 1 197 ? 1.244 -6.135 -2.345 1.00 88.88 197 PHE A CA 1
ATOM 1571 C C . PHE A 1 197 ? 0.300 -5.300 -1.479 1.00 88.88 197 PHE A C 1
ATOM 1573 O O . PHE A 1 197 ? -0.803 -4.937 -1.905 1.00 88.88 197 PHE A O 1
ATOM 1580 N N . LEU A 1 198 ? 0.789 -4.918 -0.302 1.00 92.00 198 LEU A N 1
ATOM 1581 C CA . LEU A 1 198 ? 0.164 -3.964 0.604 1.00 92.00 198 LEU A CA 1
ATOM 1582 C C . LEU A 1 198 ? 1.208 -2.948 1.090 1.00 92.00 198 LEU A C 1
ATOM 1584 O O . LEU A 1 198 ? 2.200 -3.328 1.697 1.00 92.00 198 LEU A O 1
ATOM 1588 N N . ARG A 1 199 ? 0.950 -1.648 0.908 1.00 92.62 199 ARG A N 1
ATOM 1589 C CA . ARG A 1 199 ? 1.651 -0.571 1.630 1.00 92.62 199 ARG A CA 1
ATOM 1590 C C . ARG A 1 199 ? 0.749 -0.017 2.709 1.00 92.62 199 ARG A C 1
ATOM 1592 O O . ARG A 1 199 ? -0.311 0.533 2.400 1.00 92.62 199 ARG A O 1
ATOM 1599 N N . VAL A 1 200 ? 1.226 -0.048 3.943 1.00 95.12 200 VAL A N 1
ATOM 1600 C CA . VAL A 1 200 ? 0.636 0.675 5.069 1.00 95.12 200 VAL A CA 1
ATOM 1601 C C . VAL A 1 200 ? 1.459 1.930 5.317 1.00 95.12 200 VAL A C 1
ATOM 1603 O O . VAL A 1 200 ? 2.663 1.870 5.525 1.00 95.12 200 VAL A O 1
ATOM 1606 N N . THR A 1 201 ? 0.819 3.091 5.268 1.00 94.50 201 THR A N 1
ATOM 1607 C CA . THR A 1 201 ? 1.421 4.384 5.603 1.00 94.50 201 THR A CA 1
ATOM 1608 C C . THR A 1 201 ? 0.822 4.883 6.895 1.00 94.50 201 THR A C 1
ATOM 1610 O O . THR A 1 201 ? -0.396 4.996 6.986 1.00 94.50 201 THR A O 1
ATOM 1613 N N . ASN A 1 202 ? 1.653 5.236 7.865 1.00 95.12 202 ASN A N 1
ATOM 1614 C CA . ASN A 1 202 ? 1.186 5.809 9.121 1.00 95.12 202 ASN A CA 1
ATOM 1615 C C . ASN A 1 202 ? 2.160 6.878 9.626 1.00 95.12 202 ASN A C 1
ATOM 1617 O O . ASN A 1 202 ? 3.361 6.801 9.361 1.00 95.12 202 ASN A O 1
ATOM 1621 N N . SER A 1 203 ? 1.658 7.886 10.346 1.00 93.31 203 SER A N 1
ATOM 1622 C CA . SER A 1 203 ? 2.515 8.882 10.994 1.00 93.31 203 SER A CA 1
ATOM 1623 C C . SER A 1 203 ? 2.027 9.289 12.373 1.00 93.31 203 SER A C 1
ATOM 1625 O O . SER A 1 203 ? 0.836 9.473 12.617 1.00 93.31 203 SER A O 1
ATOM 1627 N N . TYR A 1 204 ? 2.990 9.530 13.254 1.00 93.44 204 TYR A N 1
ATOM 1628 C CA . TYR A 1 204 ? 2.770 9.978 14.625 1.00 93.44 204 TYR A CA 1
ATOM 1629 C C . TYR A 1 204 ? 2.903 11.493 14.782 1.00 93.44 204 TYR A C 1
ATOM 1631 O O . TYR A 1 204 ? 2.752 12.017 15.881 1.00 93.44 204 TYR A O 1
ATOM 1639 N N . ASN A 1 205 ? 3.197 12.212 13.694 1.00 87.75 205 ASN A N 1
ATOM 1640 C CA . ASN A 1 205 ? 3.449 13.655 13.684 1.00 87.75 205 ASN A CA 1
ATOM 1641 C C . ASN A 1 205 ? 2.609 14.435 12.661 1.00 87.75 205 ASN A C 1
ATOM 1643 O O . ASN A 1 205 ? 2.883 15.609 12.420 1.00 87.75 205 ASN A O 1
ATOM 1647 N N . ARG A 1 206 ? 1.578 13.805 12.080 1.00 86.00 206 ARG A N 1
ATOM 1648 C CA . ARG A 1 206 ? 0.698 14.377 11.040 1.00 86.00 206 ARG A CA 1
ATOM 1649 C C . ARG A 1 206 ? 1.394 14.678 9.705 1.00 86.00 206 ARG A C 1
ATOM 1651 O O . ARG A 1 206 ? 0.779 15.307 8.849 1.00 86.00 206 ARG A O 1
ATOM 1658 N N . SER A 1 207 ? 2.635 14.225 9.502 1.00 86.56 207 SER A N 1
ATOM 1659 C CA . SER A 1 207 ? 3.329 14.364 8.211 1.00 86.56 207 SER A CA 1
ATOM 1660 C C . SER A 1 207 ? 2.654 13.566 7.096 1.00 86.56 207 SER A C 1
ATOM 1662 O O . SER A 1 207 ? 2.696 13.973 5.939 1.00 86.56 207 SER A O 1
ATOM 1664 N N . HIS A 1 208 ? 1.999 12.458 7.450 1.00 88.19 208 HIS A N 1
ATOM 1665 C CA . HIS A 1 208 ? 1.272 11.606 6.522 1.00 88.19 208 HIS A CA 1
ATOM 1666 C C . HIS A 1 208 ? -0.107 11.260 7.086 1.00 88.19 208 HIS A C 1
ATOM 1668 O O . HIS A 1 208 ? -0.268 11.007 8.281 1.00 88.19 208 HIS A O 1
ATOM 1674 N N . ALA A 1 209 ? -1.108 11.230 6.212 1.00 89.94 209 ALA A N 1
ATOM 1675 C CA . ALA A 1 209 ? -2.375 10.582 6.524 1.00 89.94 209 ALA A CA 1
ATOM 1676 C C . ALA A 1 209 ? -2.153 9.067 6.659 1.00 89.94 209 ALA A C 1
ATOM 1678 O O . ALA A 1 209 ? -1.319 8.511 5.937 1.00 89.94 209 ALA A O 1
ATOM 1679 N N . LEU A 1 210 ? -2.933 8.411 7.523 1.00 92.38 210 LEU A N 1
ATOM 1680 C CA . LEU A 1 210 ? -3.036 6.955 7.524 1.00 92.38 210 LEU A CA 1
ATOM 1681 C C . LEU A 1 210 ? -3.478 6.520 6.125 1.00 92.38 210 LEU A C 1
ATOM 1683 O O . LEU A 1 210 ? -4.433 7.077 5.576 1.00 92.38 210 LEU A O 1
ATOM 1687 N N . GLY A 1 211 ? -2.761 5.582 5.520 1.00 92.38 211 GLY A N 1
ATOM 1688 C CA . GLY A 1 211 ? -2.989 5.228 4.132 1.00 92.38 211 GLY A CA 1
ATOM 1689 C C . GLY A 1 211 ? -2.726 3.770 3.825 1.00 92.38 211 GLY A C 1
ATOM 1690 O O . GLY A 1 211 ? -1.765 3.189 4.317 1.00 92.38 211 GLY A O 1
ATOM 1691 N N . PHE A 1 212 ? -3.553 3.211 2.953 1.00 92.44 212 PHE A N 1
ATOM 1692 C CA . PHE A 1 212 ? -3.452 1.827 2.503 1.00 92.44 212 PHE A CA 1
ATOM 1693 C C . PHE A 1 212 ? -3.329 1.824 0.991 1.00 92.44 212 PHE A C 1
ATOM 1695 O O . PHE A 1 212 ? -4.133 2.480 0.328 1.00 92.44 212 PHE A O 1
ATOM 1702 N N . LYS A 1 213 ? -2.326 1.131 0.446 1.00 89.94 213 LYS A N 1
ATOM 1703 C CA . LYS A 1 213 ? -2.237 0.848 -0.991 1.00 89.94 213 LYS A CA 1
ATOM 1704 C C . LYS A 1 213 ? -2.220 -0.654 -1.205 1.00 89.94 213 LYS A C 1
ATOM 1706 O O . LYS A 1 213 ? -1.255 -1.295 -0.808 1.00 89.94 213 LYS A O 1
ATOM 1711 N N . VAL A 1 214 ? -3.249 -1.188 -1.850 1.00 88.50 214 VAL A N 1
ATOM 1712 C CA . VAL A 1 214 ? -3.349 -2.616 -2.179 1.00 88.50 214 VAL A CA 1
ATOM 1713 C C . VAL A 1 214 ? -3.184 -2.791 -3.684 1.00 88.50 214 VAL A C 1
ATOM 1715 O O . VAL A 1 214 ? -3.769 -2.036 -4.462 1.00 88.50 214 VAL A O 1
ATOM 1718 N N . GLY A 1 215 ? -2.358 -3.741 -4.110 1.00 86.44 215 GLY A N 1
ATOM 1719 C CA . GLY A 1 215 ? -2.077 -3.979 -5.523 1.00 86.44 215 GLY A CA 1
ATOM 1720 C C . GLY A 1 215 ? -1.165 -5.178 -5.719 1.00 86.44 215 GLY A C 1
ATOM 1721 O O . GLY A 1 215 ? -1.223 -6.128 -4.948 1.00 86.44 215 GLY A O 1
ATOM 1722 N N . VAL A 1 216 ? -0.311 -5.125 -6.737 1.00 81.75 216 VAL A N 1
ATOM 1723 C CA . VAL A 1 216 ? 0.671 -6.175 -7.024 1.00 81.75 216 VAL A CA 1
ATOM 1724 C C . VAL A 1 216 ? 2.035 -5.568 -7.321 1.00 81.75 216 VAL A C 1
ATOM 1726 O O . VAL A 1 216 ? 2.130 -4.439 -7.811 1.00 81.75 216 VAL A O 1
ATOM 1729 N N . CYS A 1 217 ? 3.088 -6.319 -7.038 1.00 77.38 217 CYS A N 1
ATOM 1730 C CA . CYS A 1 217 ? 4.466 -5.968 -7.341 1.00 77.38 217 CYS A CA 1
ATOM 1731 C C . CYS A 1 217 ? 5.154 -7.110 -8.091 1.00 77.38 217 CYS A C 1
ATOM 1733 O O . CYS A 1 217 ? 4.739 -8.264 -8.019 1.00 77.38 217 CYS A O 1
ATOM 1735 N N . ARG A 1 218 ? 6.209 -6.791 -8.836 1.00 76.94 218 ARG A N 1
ATOM 1736 C CA . ARG A 1 218 ? 7.052 -7.787 -9.498 1.00 76.94 218 ARG A CA 1
ATOM 1737 C C . ARG A 1 218 ? 8.139 -8.237 -8.522 1.00 76.94 218 ARG A C 1
ATOM 1739 O O . ARG A 1 218 ? 8.804 -7.382 -7.952 1.00 76.94 218 ARG A O 1
ATOM 1746 N N . TRP A 1 219 ? 8.366 -9.541 -8.368 1.00 69.12 219 TRP A N 1
ATOM 1747 C CA . TRP A 1 219 ? 9.306 -10.139 -7.403 1.00 69.12 219 TRP A CA 1
ATOM 1748 C C . TRP A 1 219 ? 10.723 -9.565 -7.494 1.00 69.12 219 TRP A C 1
ATOM 1750 O O . TRP A 1 219 ? 11.310 -9.159 -6.502 1.00 69.12 219 TRP A O 1
ATOM 1760 N N . ILE A 1 220 ? 11.274 -9.485 -8.709 1.00 58.34 220 ILE A N 1
ATOM 1761 C CA . ILE A 1 220 ? 12.629 -8.950 -8.945 1.00 58.34 220 ILE A CA 1
ATOM 1762 C C . ILE A 1 220 ? 12.692 -7.442 -8.636 1.00 58.34 220 ILE A C 1
ATOM 1764 O O . ILE A 1 220 ? 13.760 -6.886 -8.404 1.00 58.34 220 ILE A O 1
ATOM 1768 N N . CYS A 1 221 ? 11.534 -6.788 -8.601 1.00 57.88 221 CYS A N 1
ATOM 1769 C CA . CYS A 1 221 ? 11.361 -5.390 -8.257 1.00 57.88 221 CYS A CA 1
ATOM 1770 C C . CYS A 1 221 ? 10.687 -5.248 -6.884 1.00 57.88 221 CYS A C 1
ATOM 1772 O O . CYS A 1 221 ? 9.872 -4.348 -6.700 1.00 57.88 221 CYS A O 1
ATOM 1774 N N . THR A 1 222 ? 11.006 -6.089 -5.896 1.00 52.19 222 THR A N 1
ATOM 1775 C CA . THR A 1 222 ? 10.651 -5.782 -4.497 1.00 52.19 222 THR A CA 1
ATOM 1776 C C . THR A 1 222 ? 11.152 -4.379 -4.116 1.00 52.19 222 THR A C 1
ATOM 1778 O O . THR A 1 222 ? 10.424 -3.615 -3.496 1.00 52.19 222 THR A O 1
ATOM 1781 N N . ASN A 1 223 ? 12.275 -3.928 -4.682 1.00 47.88 223 ASN A N 1
ATOM 1782 C CA . ASN A 1 223 ? 12.737 -2.533 -4.615 1.00 47.88 223 ASN A CA 1
ATOM 1783 C C . ASN A 1 223 ? 12.147 -1.607 -5.702 1.00 47.88 223 ASN A C 1
ATOM 1785 O O . ASN A 1 223 ? 12.736 -0.589 -6.027 1.00 47.88 223 ASN A O 1
ATOM 1789 N N . GLY A 1 224 ? 11.016 -1.928 -6.329 1.00 52.16 224 GLY A N 1
ATOM 1790 C CA . GLY A 1 224 ? 10.499 -1.193 -7.484 1.00 52.16 224 GLY A CA 1
ATOM 1791 C C . GLY A 1 224 ? 9.015 -1.418 -7.732 1.00 52.16 224 GLY A C 1
ATOM 1792 O O . GLY A 1 224 ? 8.606 -2.186 -8.598 1.00 52.16 224 GLY A O 1
ATOM 1793 N N . LEU A 1 225 ? 8.192 -0.712 -6.963 1.00 55.66 225 LEU A N 1
ATOM 1794 C CA . LEU A 1 225 ? 6.739 -0.846 -6.997 1.00 55.66 225 LEU A CA 1
ATOM 1795 C C . LEU A 1 225 ? 6.123 -0.052 -8.156 1.00 55.66 225 LEU A C 1
ATOM 1797 O O . LEU A 1 225 ? 6.451 1.116 -8.372 1.00 55.66 225 LEU A O 1
ATOM 1801 N N . ILE A 1 226 ? 5.177 -0.666 -8.870 1.00 56.62 226 ILE A N 1
ATOM 1802 C CA . ILE A 1 226 ? 4.388 -0.009 -9.920 1.00 56.62 226 ILE A CA 1
ATOM 1803 C C . ILE A 1 226 ? 2.976 0.232 -9.380 1.00 56.62 226 ILE A C 1
ATOM 1805 O O . ILE A 1 226 ? 2.136 -0.665 -9.362 1.00 56.62 226 ILE A O 1
ATOM 1809 N N . PHE A 1 227 ? 2.687 1.464 -8.960 1.00 56.06 227 PHE A N 1
ATOM 1810 C CA . PHE A 1 227 ? 1.365 1.836 -8.442 1.00 56.06 227 PHE A CA 1
ATOM 1811 C C . PHE A 1 227 ? 0.518 2.535 -9.503 1.00 56.06 227 PHE A C 1
ATOM 1813 O O . PHE A 1 227 ? 0.649 3.744 -9.699 1.00 56.06 227 PHE A O 1
ATOM 1820 N N . GLY A 1 228 ? -0.341 1.792 -10.204 1.00 53.06 228 GLY A N 1
ATOM 1821 C CA . GLY A 1 228 ? -1.294 2.359 -11.174 1.00 53.06 228 GLY A CA 1
ATOM 1822 C C . GLY A 1 228 ? -2.616 2.809 -10.544 1.00 53.06 228 GLY A C 1
ATOM 1823 O O . GLY A 1 228 ? -2.816 2.662 -9.340 1.00 53.06 228 GLY A O 1
ATOM 1824 N N . GLU A 1 229 ? -3.554 3.291 -11.354 1.00 52.22 229 GLU A N 1
ATOM 1825 C CA . GLU A 1 229 ? -4.971 3.547 -11.041 1.00 52.22 229 GLU A CA 1
ATOM 1826 C C . GLU A 1 229 ? -5.665 2.313 -10.442 1.00 52.22 229 GLU A C 1
ATOM 1828 O O . GLU A 1 229 ? -6.652 2.435 -9.725 1.00 52.22 229 GLU A O 1
ATOM 1833 N N . ARG A 1 230 ? -5.112 1.120 -10.688 1.00 57.41 230 ARG A N 1
ATOM 1834 C CA . ARG A 1 230 ? -5.565 -0.154 -10.111 1.00 57.41 230 ARG A CA 1
ATOM 1835 C C . ARG A 1 230 ? -4.932 -0.514 -8.770 1.00 57.41 230 ARG A C 1
ATOM 1837 O O . ARG A 1 230 ? -5.309 -1.522 -8.190 1.00 57.41 230 ARG A O 1
ATOM 1844 N N . SER A 1 231 ? -3.975 0.278 -8.282 1.00 62.62 231 SER A N 1
ATOM 1845 C CA . SER A 1 231 ? -3.623 0.221 -6.864 1.00 62.62 231 SER A CA 1
ATOM 1846 C C . SER A 1 231 ? -4.710 0.956 -6.093 1.00 62.62 231 SER A C 1
ATOM 1848 O O . SER A 1 231 ? -4.949 2.143 -6.321 1.00 62.62 231 SER A O 1
ATOM 1850 N N . PHE A 1 232 ? -5.401 0.236 -5.225 1.00 69.69 232 PHE A N 1
ATOM 1851 C CA . PHE A 1 232 ? -6.523 0.761 -4.461 1.00 69.69 232 PHE A CA 1
ATOM 1852 C C . PHE A 1 232 ? -5.977 1.558 -3.286 1.00 69.69 232 PHE A C 1
ATOM 1854 O O . PHE A 1 232 ? -5.083 1.074 -2.589 1.00 69.69 232 PHE A O 1
ATOM 1861 N N . LYS A 1 233 ? -6.436 2.803 -3.118 1.00 81.75 233 LYS A N 1
ATOM 1862 C CA . LYS A 1 233 ? -5.839 3.753 -2.174 1.00 81.75 233 LYS A CA 1
ATOM 1863 C C . LYS A 1 233 ? -6.903 4.382 -1.297 1.00 81.75 233 LYS A C 1
ATOM 1865 O O . LYS A 1 233 ? -7.738 5.121 -1.798 1.00 81.75 233 LYS A O 1
ATOM 1870 N N . LEU A 1 234 ? -6.761 4.220 0.013 1.00 82.00 234 LEU A N 1
ATOM 1871 C CA . LEU A 1 234 ? -7.526 4.983 0.994 1.00 82.00 234 LEU A CA 1
ATOM 1872 C C . LEU A 1 234 ? -6.580 5.882 1.782 1.00 82.00 234 LEU A C 1
ATOM 1874 O O . LEU A 1 234 ? -5.509 5.436 2.189 1.00 82.00 234 LEU A O 1
ATOM 1878 N N . LYS A 1 235 ? -6.971 7.142 1.997 1.00 85.94 235 LYS A N 1
ATOM 1879 C CA . LYS A 1 235 ? -6.286 8.071 2.905 1.00 85.94 235 LYS A CA 1
ATOM 1880 C C . LYS A 1 235 ? -7.247 8.565 3.978 1.00 85.94 235 LYS A C 1
ATOM 1882 O O . LYS A 1 235 ? -8.385 8.953 3.701 1.00 85.94 235 LYS A O 1
ATOM 1887 N N . ILE A 1 236 ? -6.761 8.565 5.209 1.00 83.62 236 ILE A N 1
ATOM 1888 C CA . ILE A 1 236 ? -7.537 8.815 6.413 1.00 83.62 236 ILE A CA 1
ATOM 1889 C C . ILE A 1 236 ? -6.792 9.821 7.293 1.00 83.62 236 ILE A C 1
ATOM 1891 O O . ILE A 1 236 ? -5.633 9.631 7.661 1.00 83.62 236 ILE A O 1
ATOM 1895 N N . THR A 1 237 ? -7.461 10.919 7.636 1.00 82.31 237 THR A N 1
ATOM 1896 C CA . THR A 1 237 ? -6.959 11.870 8.631 1.00 82.31 237 THR A CA 1
ATOM 1897 C C . THR A 1 237 ? -7.163 11.311 10.040 1.00 82.31 237 THR A C 1
ATOM 1899 O O . THR A 1 237 ? -8.169 10.667 10.319 1.00 82.31 237 THR A O 1
ATOM 1902 N N . HIS A 1 238 ? -6.236 11.592 10.956 1.00 78.44 238 HIS A N 1
ATOM 1903 C CA . HIS A 1 238 ? -6.285 11.153 12.360 1.00 78.44 238 HIS A CA 1
ATOM 1904 C C . HIS A 1 238 ? -7.312 11.935 13.213 1.00 78.44 238 HIS A C 1
ATOM 1906 O O . HIS A 1 238 ? -6.983 12.454 14.284 1.00 78.44 238 HIS A O 1
ATOM 1912 N N . ALA A 1 239 ? -8.544 12.077 12.723 1.00 76.19 239 ALA A N 1
ATOM 1913 C CA . ALA A 1 239 ? -9.649 12.729 13.422 1.00 76.19 239 ALA A CA 1
ATOM 1914 C C . ALA A 1 239 ? -10.409 11.744 14.333 1.00 76.19 239 ALA A C 1
ATOM 1916 O O . ALA A 1 239 ? -10.304 10.528 14.178 1.00 76.19 239 ALA A O 1
ATOM 1917 N N . LYS A 1 240 ? -11.164 12.284 15.299 1.00 67.31 240 LYS A N 1
ATOM 1918 C CA . LYS A 1 240 ? -11.821 11.521 16.375 1.00 67.31 240 LYS A CA 1
ATOM 1919 C C . LYS A 1 240 ? -12.911 10.551 15.899 1.00 67.31 240 LYS A C 1
ATOM 1921 O O . LYS A 1 240 ? -13.063 9.510 16.523 1.00 67.31 240 LYS A O 1
ATOM 1926 N N . ASP A 1 241 ? -13.629 10.877 14.829 1.00 60.62 241 ASP A N 1
ATOM 1927 C CA . ASP A 1 241 ? -14.896 10.222 14.480 1.00 60.62 241 ASP A CA 1
ATOM 1928 C C . ASP A 1 241 ? -14.829 9.524 13.117 1.00 60.62 241 ASP A C 1
ATOM 1930 O O . ASP A 1 241 ? -15.186 10.100 12.091 1.00 60.62 241 ASP A O 1
ATOM 1934 N N . GLN A 1 242 ? -14.247 8.320 13.084 1.00 67.88 242 GLN A N 1
ATOM 1935 C CA . GLN A 1 242 ? -14.160 7.526 11.856 1.00 67.88 242 GLN A CA 1
ATOM 1936 C C . GLN A 1 242 ? -14.288 6.035 12.157 1.00 67.88 242 GLN A C 1
ATOM 1938 O O . GLN A 1 242 ? -13.410 5.444 12.787 1.00 67.88 242 GLN A O 1
ATOM 1943 N N . ASN A 1 243 ? -15.353 5.423 11.658 1.00 82.81 243 ASN A N 1
ATOM 1944 C CA . ASN A 1 243 ? -15.421 3.985 11.444 1.00 82.81 243 ASN A CA 1
ATOM 1945 C C . ASN A 1 243 ? -14.408 3.619 10.342 1.00 82.81 243 ASN A C 1
ATOM 1947 O O . ASN A 1 243 ? -14.653 3.867 9.162 1.00 82.81 243 ASN A O 1
ATOM 1951 N N . LEU A 1 244 ? -13.209 3.168 10.725 1.00 85.81 244 LEU A N 1
ATOM 1952 C CA . LEU A 1 244 ? -12.111 2.958 9.772 1.00 85.81 244 LEU A CA 1
ATOM 1953 C C . LEU A 1 244 ? -12.371 1.712 8.932 1.00 85.81 244 LEU A C 1
ATOM 1955 O O . LEU A 1 244 ? -12.120 1.714 7.731 1.00 85.81 244 LEU A O 1
ATOM 1959 N N . GLU A 1 245 ? -12.912 0.688 9.574 1.00 86.62 245 GLU A N 1
ATOM 1960 C CA . GLU A 1 245 ? -13.336 -0.578 9.010 1.00 86.62 245 GLU A CA 1
ATOM 1961 C C . GLU A 1 245 ? -14.393 -0.337 7.933 1.00 86.62 245 GLU A C 1
ATOM 1963 O O . GLU A 1 245 ? -14.144 -0.661 6.776 1.00 86.62 245 GLU A O 1
ATOM 1968 N N . GLY A 1 246 ? -15.493 0.352 8.251 1.00 83.81 246 GLY A N 1
ATOM 1969 C CA . GLY A 1 246 ? -16.535 0.688 7.274 1.00 83.81 246 GLY A CA 1
ATOM 1970 C C . GLY A 1 246 ? -15.997 1.457 6.060 1.00 83.81 246 GLY A C 1
ATOM 1971 O O . GLY A 1 246 ? -16.344 1.152 4.920 1.00 83.81 246 GLY A O 1
ATOM 1972 N N . ARG A 1 247 ? -15.046 2.384 6.260 1.00 86.88 247 ARG A N 1
ATOM 1973 C CA . ARG A 1 247 ? -14.380 3.087 5.144 1.00 86.88 247 ARG A CA 1
ATOM 1974 C C . ARG A 1 247 ? -13.521 2.167 4.274 1.00 86.88 247 ARG A C 1
ATOM 1976 O O . ARG A 1 247 ? -13.426 2.384 3.068 1.00 86.88 247 ARG A O 1
ATOM 1983 N N . LEU A 1 248 ? -12.857 1.172 4.865 1.00 87.94 248 LEU A N 1
ATOM 1984 C CA . LEU A 1 248 ? -12.119 0.161 4.103 1.00 87.94 248 LEU A CA 1
ATOM 1985 C C . LEU A 1 248 ? -13.070 -0.698 3.281 1.00 87.94 248 LEU A C 1
ATOM 1987 O O . LEU A 1 248 ? -12.791 -1.005 2.128 1.00 87.94 248 LEU A O 1
ATOM 1991 N N . VAL A 1 249 ? -14.195 -1.074 3.866 1.00 85.69 249 VAL A N 1
ATOM 1992 C CA . VAL A 1 249 ? -15.216 -1.866 3.195 1.00 85.69 249 VAL A CA 1
ATOM 1993 C C . VAL A 1 249 ? -15.810 -1.118 2.005 1.00 85.69 249 VAL A C 1
ATOM 1995 O O . VAL A 1 249 ? -15.858 -1.668 0.906 1.00 85.69 249 VAL A O 1
ATOM 1998 N N . GLU A 1 250 ? -16.173 0.149 2.191 1.00 86.62 250 GLU A N 1
ATOM 1999 C CA . GLU A 1 250 ? -16.654 1.021 1.119 1.00 86.62 250 GLU A CA 1
ATOM 2000 C C . GLU A 1 250 ? -15.628 1.122 -0.022 1.00 86.62 250 GLU A C 1
ATOM 2002 O O . GLU A 1 250 ? -15.964 0.922 -1.193 1.00 86.62 250 GLU A O 1
ATOM 2007 N N . GLU A 1 251 ? -14.357 1.362 0.316 1.00 86.75 251 GLU A N 1
ATOM 2008 C CA . GLU A 1 251 ? -13.303 1.582 -0.675 1.00 86.75 251 GLU A CA 1
ATOM 2009 C C . GLU A 1 251 ? -12.846 0.294 -1.375 1.00 86.75 251 GLU A C 1
ATOM 2011 O O . GLU A 1 251 ? -12.643 0.303 -2.587 1.00 86.75 251 GLU A O 1
ATOM 2016 N N . PHE A 1 252 ? -12.658 -0.809 -0.647 1.00 85.25 252 PHE A N 1
ATOM 2017 C CA . PHE A 1 252 ? -12.004 -2.025 -1.147 1.00 85.25 252 PHE A CA 1
ATOM 2018 C C . PHE A 1 252 ? -12.956 -3.214 -1.330 1.00 85.25 252 PHE A C 1
ATOM 2020 O O . PHE A 1 252 ? -12.642 -4.114 -2.106 1.00 85.25 252 PHE A O 1
ATOM 2027 N N . GLY A 1 253 ? -14.118 -3.245 -0.670 1.00 81.88 253 GLY A N 1
ATOM 2028 C CA . GLY A 1 253 ? -15.002 -4.421 -0.635 1.00 81.88 253 GLY A CA 1
ATOM 2029 C C . GLY A 1 253 ? -15.518 -4.872 -2.008 1.00 81.88 253 GLY A C 1
ATOM 2030 O O . GLY A 1 253 ? -15.730 -6.064 -2.245 1.00 81.88 253 GLY A O 1
ATOM 2031 N N . HIS A 1 254 ? -15.640 -3.934 -2.949 1.00 80.31 254 HIS A N 1
ATOM 2032 C CA . HIS A 1 254 ? -16.075 -4.184 -4.326 1.00 80.31 254 HIS A CA 1
ATOM 2033 C C . HIS A 1 254 ? -14.916 -4.436 -5.310 1.00 80.31 254 HIS A C 1
ATOM 2035 O O . HIS A 1 254 ? -15.146 -4.640 -6.502 1.00 80.31 254 HIS A O 1
ATOM 2041 N N . ARG A 1 255 ? -13.662 -4.415 -4.845 1.00 77.56 255 ARG A N 1
ATOM 2042 C CA . ARG A 1 255 ? -12.470 -4.365 -5.696 1.00 77.56 255 ARG A CA 1
ATOM 2043 C C . ARG A 1 255 ? -11.709 -5.689 -5.684 1.00 77.56 255 ARG A C 1
ATOM 2045 O O . ARG A 1 255 ? -10.683 -5.822 -5.024 1.00 77.56 255 ARG A O 1
ATOM 2052 N N . ARG A 1 256 ? -12.201 -6.689 -6.421 1.00 78.62 256 ARG A N 1
ATOM 2053 C CA . ARG A 1 256 ? -11.463 -7.950 -6.605 1.00 78.62 256 ARG A CA 1
ATOM 2054 C C . ARG A 1 256 ? -10.321 -7.790 -7.594 1.00 78.62 256 ARG A C 1
ATOM 2056 O O . ARG A 1 256 ? -10.456 -7.108 -8.608 1.00 78.62 256 ARG A O 1
ATOM 2063 N N . PHE A 1 257 ? -9.201 -8.431 -7.282 1.00 82.00 257 PHE A N 1
ATOM 2064 C CA . PHE A 1 257 ? -8.074 -8.485 -8.197 1.00 82.00 257 PHE A CA 1
ATOM 2065 C C . PHE A 1 257 ? -8.232 -9.654 -9.174 1.00 82.00 257 PHE A C 1
ATOM 2067 O O . PHE A 1 257 ? -8.360 -10.800 -8.751 1.00 82.00 257 PHE A O 1
ATOM 2074 N N . ASP A 1 258 ? -8.198 -9.362 -10.474 1.00 84.50 258 ASP A N 1
ATOM 2075 C CA . ASP A 1 258 ? -8.227 -10.363 -11.541 1.00 84.50 258 ASP A CA 1
ATOM 2076 C C . ASP A 1 258 ? -6.833 -10.504 -12.171 1.00 84.50 258 ASP A C 1
ATOM 2078 O O . ASP A 1 258 ? -6.336 -9.617 -12.875 1.00 84.50 258 ASP A O 1
ATOM 2082 N N . TRP A 1 259 ? -6.193 -11.645 -11.912 1.00 82.62 259 TRP A N 1
ATOM 2083 C CA . TRP A 1 259 ? -4.880 -11.982 -12.461 1.00 82.62 259 TRP A CA 1
ATOM 2084 C C . TRP A 1 259 ? -4.884 -12.160 -13.980 1.00 82.62 259 TRP A C 1
ATOM 2086 O O . TRP A 1 259 ? -3.886 -11.851 -14.635 1.00 82.62 259 TRP A O 1
ATOM 2096 N N . THR A 1 260 ? -5.994 -12.622 -14.554 1.00 84.25 260 THR A N 1
ATOM 2097 C CA . THR A 1 260 ? -6.147 -12.799 -16.001 1.00 84.25 260 THR A CA 1
ATOM 2098 C C . THR A 1 260 ? -6.141 -11.440 -16.681 1.00 84.25 260 THR A C 1
ATOM 2100 O O . THR A 1 260 ? -5.307 -11.185 -17.555 1.00 84.25 260 THR A O 1
ATOM 2103 N N . GLU A 1 261 ? -6.996 -10.531 -16.211 1.00 83.62 261 GLU A N 1
ATOM 2104 C CA . GLU A 1 261 ? -7.081 -9.165 -16.726 1.00 83.62 261 GLU A CA 1
ATOM 2105 C C . GLU A 1 261 ? -5.749 -8.412 -16.545 1.00 83.62 261 GLU A C 1
ATOM 2107 O O . GLU A 1 261 ? -5.277 -7.696 -17.438 1.00 83.62 261 GLU A O 1
ATOM 2112 N N . TYR A 1 262 ? -5.087 -8.609 -15.400 1.00 81.50 262 TYR A N 1
ATOM 2113 C CA . TYR A 1 262 ? -3.776 -8.021 -15.147 1.00 81.50 262 TYR A CA 1
ATOM 2114 C C . TYR A 1 262 ? -2.702 -8.566 -16.099 1.00 81.50 262 TYR A C 1
ATOM 2116 O O . TYR A 1 262 ? -1.951 -7.791 -16.698 1.00 81.50 262 TYR A O 1
ATOM 2124 N N . GLY A 1 263 ? -2.659 -9.883 -16.312 1.00 83.31 263 GLY A N 1
ATOM 2125 C CA . GLY A 1 263 ? -1.748 -10.524 -17.259 1.00 83.31 263 GLY A CA 1
ATOM 2126 C C . GLY A 1 263 ? -1.927 -10.013 -18.689 1.00 83.31 263 GLY A C 1
ATOM 2127 O O . GLY A 1 263 ? -0.944 -9.764 -19.390 1.00 83.31 263 GLY A O 1
ATOM 2128 N N . GLU A 1 264 ? -3.164 -9.781 -19.126 1.00 84.12 264 GLU A N 1
ATOM 2129 C CA . GLU A 1 264 ? -3.439 -9.160 -20.424 1.00 84.12 264 GLU A CA 1
ATOM 2130 C C . GLU A 1 264 ? -2.894 -7.736 -20.526 1.00 84.12 264 GLU A C 1
ATOM 2132 O O . GLU A 1 264 ? -2.307 -7.378 -21.550 1.00 84.12 264 GLU A O 1
ATOM 2137 N N . ARG A 1 265 ? -3.018 -6.924 -19.469 1.00 84.56 265 ARG A N 1
ATOM 2138 C CA . ARG A 1 265 ? -2.412 -5.583 -19.435 1.00 84.56 265 ARG A CA 1
ATOM 2139 C C . ARG A 1 265 ? -0.898 -5.643 -19.590 1.00 84.56 265 ARG A C 1
ATOM 2141 O O . ARG A 1 265 ? -0.346 -4.883 -20.387 1.00 84.56 265 ARG A O 1
ATOM 2148 N N . LEU A 1 266 ? -0.229 -6.552 -18.883 1.00 85.19 266 LEU A N 1
ATOM 2149 C CA . LEU A 1 266 ? 1.218 -6.724 -19.019 1.00 85.19 266 LEU A CA 1
ATOM 2150 C C . LEU A 1 266 ? 1.591 -7.168 -20.441 1.00 85.19 266 LEU A C 1
ATOM 2152 O O . LEU A 1 266 ? 2.489 -6.590 -21.051 1.00 85.19 266 LEU A O 1
ATOM 2156 N N . ARG A 1 267 ? 0.840 -8.109 -21.031 1.00 86.06 267 ARG A N 1
ATOM 2157 C CA . ARG A 1 267 ? 1.030 -8.525 -22.433 1.00 86.06 267 ARG A CA 1
ATOM 2158 C C . ARG A 1 267 ? 0.879 -7.358 -23.406 1.00 86.06 267 ARG A C 1
ATOM 2160 O O . ARG A 1 267 ? 1.680 -7.253 -24.333 1.00 86.06 267 ARG A O 1
ATOM 2167 N N . LYS A 1 268 ? -0.085 -6.454 -23.197 1.00 88.12 268 LYS A N 1
ATOM 2168 C CA . LYS A 1 268 ? -0.224 -5.235 -24.016 1.00 88.12 268 LYS A CA 1
ATOM 2169 C C . LYS A 1 268 ? 1.057 -4.402 -23.974 1.00 88.12 268 LYS A C 1
ATOM 2171 O O . LYS A 1 268 ? 1.569 -4.057 -25.032 1.00 88.12 268 LYS A O 1
ATOM 2176 N N . LEU A 1 269 ? 1.638 -4.175 -22.793 1.00 89.44 269 LEU A N 1
ATOM 2177 C CA . LEU A 1 269 ? 2.898 -3.428 -22.660 1.00 89.44 269 LEU A CA 1
ATOM 2178 C C . LEU A 1 269 ? 4.066 -4.081 -23.417 1.00 89.44 269 LEU A C 1
ATOM 2180 O O . LEU A 1 269 ? 4.877 -3.371 -24.006 1.00 89.44 269 LEU A O 1
ATOM 2184 N N . THR A 1 270 ? 4.145 -5.417 -23.458 1.00 89.06 270 THR A N 1
ATOM 2185 C CA . THR A 1 270 ? 5.213 -6.112 -24.211 1.00 89.06 270 THR A CA 1
ATOM 2186 C C . THR A 1 270 ? 5.114 -5.919 -25.730 1.00 89.06 270 THR A C 1
ATOM 2188 O O . THR A 1 270 ? 6.105 -6.087 -26.439 1.00 89.06 270 THR A O 1
ATOM 2191 N N . ARG A 1 271 ? 3.928 -5.558 -26.244 1.00 89.81 271 ARG A N 1
ATOM 2192 C CA . ARG A 1 271 ? 3.679 -5.332 -27.678 1.00 89.81 271 ARG A CA 1
ATOM 2193 C C . ARG A 1 271 ? 3.978 -3.903 -28.131 1.00 89.81 271 ARG A C 1
ATOM 2195 O O . ARG A 1 271 ? 4.091 -3.682 -29.333 1.00 89.81 271 ARG A O 1
ATOM 2202 N N . LEU A 1 272 ? 4.105 -2.963 -27.196 1.00 91.69 272 LEU A N 1
ATOM 2203 C CA . LEU A 1 272 ? 4.389 -1.559 -27.478 1.00 91.69 272 LEU A CA 1
ATOM 2204 C C . LEU A 1 272 ? 5.901 -1.352 -27.593 1.00 91.69 272 LEU A C 1
ATOM 2206 O O . LEU A 1 272 ? 6.619 -1.527 -26.608 1.00 91.69 272 LEU A O 1
ATOM 2210 N N . LEU A 1 273 ? 6.391 -1.000 -28.781 1.00 93.56 273 LEU A N 1
ATOM 2211 C CA . LEU A 1 273 ? 7.823 -0.855 -29.049 1.00 93.56 273 LEU A CA 1
ATOM 2212 C C . LEU A 1 273 ? 8.362 0.468 -28.500 1.00 93.56 273 LEU A C 1
ATOM 2214 O O . LEU A 1 273 ? 7.702 1.502 -28.575 1.00 93.56 273 LEU A O 1
ATOM 2218 N N . VAL A 1 274 ? 9.590 0.435 -27.987 1.00 94.38 274 VAL A N 1
ATOM 2219 C CA . VAL A 1 274 ? 10.335 1.623 -27.553 1.00 94.38 274 VAL A CA 1
ATOM 2220 C C . VAL A 1 274 ? 11.638 1.656 -28.346 1.00 94.38 274 VAL A C 1
ATOM 2222 O O . VAL A 1 274 ? 12.428 0.720 -28.207 1.00 94.38 274 VAL A O 1
ATOM 2225 N N . PRO A 1 275 ? 11.904 2.688 -29.167 1.00 92.88 275 PRO A N 1
ATOM 2226 C CA . PRO A 1 275 ? 13.174 2.794 -29.879 1.00 92.88 275 PRO A CA 1
ATOM 2227 C C . PRO A 1 275 ? 14.336 2.800 -28.882 1.00 92.88 275 PRO A C 1
ATOM 2229 O O . PRO A 1 275 ? 14.242 3.424 -27.820 1.00 92.88 275 PRO A O 1
ATOM 2232 N N . LYS A 1 276 ? 15.426 2.092 -29.195 1.00 91.81 276 LYS A N 1
ATOM 2233 C CA . LYS A 1 276 ? 16.523 1.874 -28.236 1.00 91.81 276 LYS A CA 1
ATOM 2234 C C . LYS A 1 276 ? 17.151 3.191 -27.783 1.00 91.81 276 LYS A C 1
ATOM 2236 O O . LYS A 1 276 ? 17.426 3.372 -26.603 1.00 91.81 276 LYS A O 1
ATOM 2241 N N . GLU A 1 277 ? 17.301 4.119 -28.713 1.00 90.88 277 GLU A N 1
ATOM 2242 C CA . GLU A 1 277 ? 17.812 5.471 -28.527 1.00 90.88 277 GLU A CA 1
ATOM 2243 C C . GLU A 1 277 ? 16.883 6.366 -27.688 1.00 90.88 277 GLU A C 1
ATOM 2245 O O . GLU A 1 277 ? 17.335 7.334 -27.084 1.00 90.88 277 GLU A O 1
ATOM 2250 N N . ARG A 1 278 ? 15.588 6.031 -27.592 1.00 94.00 278 ARG A N 1
ATOM 2251 C CA . ARG A 1 278 ? 14.601 6.765 -26.780 1.00 94.00 278 ARG A CA 1
ATOM 2252 C C . ARG A 1 278 ? 14.401 6.158 -25.393 1.00 94.00 278 ARG A C 1
ATOM 2254 O O . ARG A 1 278 ? 13.610 6.686 -24.616 1.00 94.00 278 ARG A O 1
ATOM 2261 N N . PHE A 1 279 ? 15.100 5.078 -25.047 1.00 95.19 279 PHE A N 1
ATOM 2262 C CA . PHE A 1 279 ? 14.846 4.351 -23.802 1.00 95.19 279 PHE A CA 1
ATOM 2263 C C . PHE A 1 279 ? 15.180 5.185 -22.557 1.00 95.19 279 PHE A C 1
ATOM 2265 O O . PHE A 1 279 ? 14.347 5.307 -21.662 1.00 95.19 279 PHE A O 1
ATOM 2272 N N . LEU A 1 280 ? 16.342 5.852 -22.531 1.00 96.12 280 LEU A N 1
ATOM 2273 C CA . LEU A 1 280 ? 16.700 6.768 -21.440 1.00 96.12 280 LEU A CA 1
ATOM 2274 C C . LEU A 1 280 ? 15.684 7.914 -21.311 1.00 96.12 280 LEU A C 1
ATOM 2276 O O . LEU A 1 280 ? 15.240 8.225 -20.207 1.00 96.12 280 LEU A O 1
ATOM 2280 N N . ALA A 1 281 ? 15.268 8.496 -22.439 1.00 96.50 281 ALA A N 1
ATOM 2281 C CA . ALA A 1 281 ? 14.231 9.526 -22.472 1.00 96.50 281 ALA A CA 1
ATOM 2282 C C . ALA A 1 281 ? 12.903 9.011 -21.893 1.00 96.50 281 ALA A C 1
ATOM 2284 O O . ALA A 1 281 ? 12.265 9.700 -21.102 1.00 96.50 281 ALA A O 1
ATOM 2285 N N . GLY A 1 282 ? 12.519 7.774 -22.210 1.00 96.75 282 GLY A N 1
ATOM 2286 C CA . GLY A 1 282 ? 11.340 7.129 -21.641 1.00 96.75 282 GLY A CA 1
ATOM 2287 C C . GLY A 1 282 ? 11.433 6.929 -20.125 1.00 96.75 282 GLY A C 1
ATOM 2288 O O . GLY A 1 282 ? 10.474 7.224 -19.414 1.00 96.75 282 GLY A O 1
ATOM 2289 N N . ILE A 1 283 ? 12.594 6.511 -19.601 1.00 96.25 283 ILE A N 1
ATOM 2290 C CA . ILE A 1 283 ? 12.817 6.390 -18.150 1.00 96.25 283 ILE A CA 1
ATOM 2291 C C . ILE A 1 283 ? 12.661 7.765 -17.485 1.00 96.25 283 ILE A C 1
ATOM 2293 O O . ILE A 1 283 ? 11.942 7.905 -16.491 1.00 96.25 283 ILE A O 1
ATOM 2297 N N . LEU A 1 284 ? 13.282 8.803 -18.055 1.00 96.19 284 LEU A N 1
ATOM 2298 C CA . LEU A 1 284 ? 13.166 10.173 -17.555 1.00 96.19 284 LEU A CA 1
ATOM 2299 C C . LEU A 1 284 ? 11.735 10.699 -17.625 1.00 96.19 284 LEU A C 1
ATOM 2301 O O . LEU A 1 284 ? 11.326 11.407 -16.710 1.00 96.19 284 LEU A O 1
ATOM 2305 N N . GLU A 1 285 ? 10.956 10.331 -18.642 1.00 95.69 285 GLU A N 1
ATOM 2306 C CA . GLU A 1 285 ? 9.542 10.695 -18.748 1.00 95.69 285 GLU A CA 1
ATOM 2307 C C . GLU A 1 285 ? 8.713 10.089 -17.610 1.00 95.69 285 GLU A C 1
ATOM 2309 O O . GLU A 1 285 ? 7.956 10.798 -16.931 1.00 95.69 285 GLU A O 1
ATOM 2314 N N . ILE A 1 286 ? 8.892 8.787 -17.366 1.00 94.81 286 ILE A N 1
ATOM 2315 C CA . ILE A 1 286 ? 8.207 8.059 -16.295 1.00 94.81 286 ILE A CA 1
ATOM 2316 C C . ILE A 1 286 ? 8.517 8.716 -14.948 1.00 94.81 286 ILE A C 1
ATOM 2318 O O . ILE A 1 286 ? 7.606 9.124 -14.219 1.00 94.81 286 ILE A O 1
ATOM 2322 N N . LEU A 1 287 ? 9.804 8.901 -14.653 1.00 93.00 287 LEU A N 1
ATOM 2323 C CA . LEU A 1 287 ? 10.287 9.481 -13.400 1.00 93.00 287 LEU A CA 1
ATOM 2324 C C . LEU A 1 287 ? 10.084 11.002 -13.315 1.00 93.00 287 LEU A C 1
ATOM 2326 O O . LEU A 1 287 ? 10.158 11.571 -12.223 1.00 93.00 287 LEU A O 1
ATOM 2330 N N . GLY A 1 288 ? 9.833 11.658 -14.457 1.00 92.88 288 GLY A N 1
ATOM 2331 C CA . GLY A 1 288 ? 9.855 13.113 -14.706 1.00 92.88 288 GLY A CA 1
ATOM 2332 C C . GLY A 1 288 ? 10.980 13.815 -14.002 1.00 92.88 288 GLY A C 1
ATOM 2333 O O . GLY A 1 288 ? 10.768 14.814 -13.311 1.00 92.88 288 GLY A O 1
ATOM 2334 N N . VAL A 1 289 ? 12.157 13.245 -14.178 1.00 91.38 289 VAL A N 1
ATOM 2335 C CA . VAL A 1 289 ? 13.410 13.868 -13.817 1.00 91.38 289 VAL A CA 1
ATOM 2336 C C . VAL A 1 289 ? 13.773 14.812 -14.952 1.00 91.38 289 VAL A C 1
ATOM 2338 O O . VAL A 1 289 ? 13.844 14.408 -16.108 1.00 91.38 289 VAL A O 1
ATOM 2341 N N . LYS A 1 290 ? 13.995 16.081 -14.612 1.00 90.94 290 LYS A N 1
ATOM 2342 C CA . LYS A 1 290 ? 14.485 17.095 -15.544 1.00 90.94 290 LYS A CA 1
ATOM 2343 C C . LYS A 1 290 ? 15.916 17.452 -15.147 1.00 90.94 290 LYS A C 1
ATOM 2345 O O . LYS A 1 290 ? 16.093 18.041 -14.075 1.00 90.94 290 LYS A O 1
ATOM 2350 N N . PRO A 1 291 ? 16.926 17.069 -15.941 1.00 90.50 291 PRO A N 1
ATOM 2351 C CA . PRO A 1 291 ? 18.299 17.486 -15.711 1.00 90.50 291 PRO A CA 1
ATOM 2352 C C . PRO A 1 291 ? 18.428 19.013 -15.724 1.00 90.50 291 PRO A C 1
ATOM 2354 O O . PRO A 1 291 ? 17.629 19.706 -16.361 1.00 90.50 291 PRO A O 1
ATOM 2357 N N . PRO A 1 292 ? 19.397 19.575 -14.988 1.00 87.81 292 PRO A N 1
ATOM 2358 C CA . PRO A 1 292 ? 19.607 21.009 -14.972 1.00 87.81 292 PRO A CA 1
ATOM 2359 C C . PRO A 1 292 ? 20.142 21.479 -16.329 1.00 87.81 292 PRO A C 1
ATOM 2361 O O . PRO A 1 292 ? 21.104 20.921 -16.848 1.00 87.81 292 PRO A O 1
ATOM 2364 N N . ALA A 1 293 ? 19.592 22.581 -16.846 1.00 83.31 293 ALA A N 1
ATOM 2365 C CA . ALA A 1 293 ? 20.017 23.173 -18.119 1.00 83.31 293 ALA A CA 1
ATOM 2366 C C . ALA A 1 293 ? 21.490 23.639 -18.134 1.00 83.31 293 ALA A C 1
ATOM 2368 O O . ALA A 1 293 ? 22.060 23.888 -19.192 1.00 83.31 293 ALA A O 1
ATOM 2369 N N . ARG A 1 294 ? 22.108 23.809 -16.958 1.00 82.31 294 ARG A N 1
ATOM 2370 C CA . ARG A 1 294 ? 23.526 24.157 -16.798 1.00 82.31 294 ARG A CA 1
ATOM 2371 C C . ARG A 1 294 ? 24.170 23.240 -15.768 1.00 82.31 294 ARG A C 1
ATOM 2373 O O . ARG A 1 294 ? 23.548 22.907 -14.759 1.00 82.31 294 ARG A O 1
ATOM 2380 N N . LEU A 1 295 ? 25.443 22.912 -15.986 1.00 78.38 295 LEU A N 1
ATOM 2381 C CA . LEU A 1 295 ? 26.258 22.148 -15.042 1.00 78.38 295 LEU A CA 1
ATOM 2382 C C . LEU A 1 295 ? 26.208 22.781 -13.641 1.00 78.38 295 LEU A C 1
ATOM 2384 O O . LEU A 1 295 ? 26.546 23.962 -13.486 1.00 78.38 295 LEU A O 1
ATOM 2388 N N . PRO A 1 296 ? 25.838 22.018 -12.596 1.00 83.31 296 PRO A N 1
ATOM 2389 C CA . PRO A 1 296 ? 25.919 22.509 -11.231 1.00 83.31 296 PRO A CA 1
ATOM 2390 C C . PRO A 1 296 ? 27.345 22.965 -10.896 1.00 83.31 296 PRO A C 1
ATOM 2392 O O . PRO A 1 296 ? 28.329 22.276 -11.189 1.00 83.31 296 PRO A O 1
ATOM 2395 N N . ARG A 1 297 ? 27.460 24.132 -10.249 1.00 83.94 297 ARG A N 1
ATOM 2396 C CA . ARG A 1 297 ? 28.748 24.639 -9.743 1.00 83.94 297 ARG A CA 1
ATOM 2397 C C . ARG A 1 297 ? 29.316 23.732 -8.652 1.00 83.94 297 ARG A C 1
ATOM 2399 O O . ARG A 1 297 ? 30.514 23.487 -8.619 1.00 83.94 297 ARG A O 1
ATOM 2406 N N . GLN A 1 298 ? 28.448 23.216 -7.782 1.00 87.00 298 GLN A N 1
ATOM 2407 C CA . GLN A 1 298 ? 28.840 22.308 -6.710 1.00 87.00 298 GLN A CA 1
ATOM 2408 C C . GLN A 1 298 ? 29.207 20.933 -7.279 1.00 87.00 298 GLN A C 1
ATOM 2410 O O . GLN A 1 298 ? 28.345 20.252 -7.842 1.00 87.00 298 GLN A O 1
ATOM 2415 N N . ARG A 1 299 ? 30.460 20.512 -7.064 1.00 85.75 299 ARG A N 1
ATOM 2416 C CA . ARG A 1 299 ? 31.002 19.231 -7.544 1.00 85.75 299 ARG A CA 1
ATOM 2417 C C . ARG A 1 299 ? 30.129 18.040 -7.141 1.00 85.75 299 ARG A C 1
ATOM 2419 O O . ARG A 1 299 ? 29.639 17.340 -8.009 1.00 85.75 299 ARG A O 1
ATOM 2426 N N . ALA A 1 300 ? 29.787 17.912 -5.857 1.00 85.62 300 ALA A N 1
ATOM 2427 C CA . ALA A 1 300 ? 28.947 16.812 -5.368 1.00 85.62 300 ALA A CA 1
ATOM 2428 C C . ALA A 1 300 ? 27.592 16.684 -6.097 1.00 85.62 300 ALA A C 1
ATOM 2430 O O . ALA A 1 300 ? 27.131 15.575 -6.360 1.00 85.62 300 ALA A O 1
ATOM 2431 N N . ARG A 1 301 ? 26.955 17.812 -6.456 1.00 85.31 301 ARG A N 1
ATOM 2432 C CA . ARG A 1 301 ? 25.705 17.800 -7.235 1.00 85.31 301 ARG A CA 1
ATOM 2433 C C . ARG A 1 301 ? 25.947 17.401 -8.684 1.00 85.31 301 ARG A C 1
ATOM 2435 O O . ARG A 1 301 ? 25.146 16.653 -9.228 1.00 85.31 301 ARG A O 1
ATOM 2442 N N . ARG A 1 302 ? 27.021 17.896 -9.302 1.00 85.50 302 ARG A N 1
ATOM 2443 C CA . ARG A 1 302 ? 27.418 17.522 -10.666 1.00 85.50 302 ARG A CA 1
ATOM 2444 C C . ARG A 1 302 ? 27.690 16.021 -10.764 1.00 85.50 302 ARG A C 1
ATOM 2446 O O . ARG A 1 302 ? 27.084 15.361 -11.601 1.00 85.50 302 ARG A O 1
ATOM 2453 N N . ASP A 1 303 ? 28.496 15.491 -9.850 1.00 88.06 303 ASP A N 1
ATOM 2454 C CA . ASP A 1 303 ? 28.827 14.066 -9.778 1.00 88.06 303 ASP A CA 1
ATOM 2455 C C . ASP A 1 303 ? 27.565 13.221 -9.548 1.00 88.06 303 ASP A C 1
ATOM 2457 O O . ASP A 1 303 ? 27.422 12.143 -10.113 1.00 88.06 303 ASP A O 1
ATOM 2461 N N . GLY A 1 304 ? 26.611 13.724 -8.754 1.00 90.62 304 GLY A N 1
ATOM 2462 C CA . GLY A 1 304 ? 25.313 13.078 -8.557 1.00 90.62 304 GLY A CA 1
ATOM 2463 C C . GLY A 1 304 ? 24.508 12.917 -9.851 1.00 90.62 304 GLY A C 1
ATOM 2464 O O . GLY A 1 304 ? 23.939 11.852 -10.073 1.00 90.62 304 GLY A O 1
ATOM 2465 N N . TRP A 1 305 ? 24.491 13.933 -10.720 1.00 91.81 305 TRP A N 1
ATOM 2466 C CA . TRP A 1 305 ? 23.824 13.857 -12.027 1.00 91.81 305 TRP A CA 1
ATOM 2467 C C . TRP A 1 305 ? 24.554 12.946 -13.014 1.00 91.81 305 TRP A C 1
ATOM 2469 O O . TRP A 1 305 ? 23.892 12.198 -13.726 1.00 91.81 305 TRP A O 1
ATOM 2479 N N . SER A 1 306 ? 25.890 12.967 -13.026 1.00 89.25 306 SER A N 1
ATOM 2480 C CA . SER A 1 306 ? 26.689 12.041 -13.842 1.00 89.25 306 SER A CA 1
ATOM 2481 C C . SER A 1 306 ? 26.423 10.585 -13.433 1.00 89.25 306 SER A C 1
ATOM 2483 O O . SER A 1 306 ? 26.006 9.783 -14.266 1.00 89.25 306 SER A O 1
ATOM 2485 N N . ARG A 1 307 ? 26.493 10.273 -12.127 1.00 92.50 307 ARG A N 1
ATOM 2486 C CA . ARG A 1 307 ? 26.146 8.941 -11.598 1.00 92.50 307 ARG A CA 1
ATOM 2487 C C . ARG A 1 307 ? 24.714 8.528 -11.928 1.00 92.50 307 ARG A C 1
ATOM 2489 O O . ARG A 1 307 ? 24.484 7.359 -12.219 1.00 92.50 307 ARG A O 1
ATOM 2496 N N . LEU A 1 308 ? 23.757 9.460 -11.879 1.00 93.81 308 LEU A N 1
ATOM 2497 C CA . LEU A 1 308 ? 22.377 9.177 -12.276 1.00 93.81 308 LEU A CA 1
ATOM 2498 C C . LEU A 1 308 ? 22.291 8.795 -13.761 1.00 93.81 308 LEU A C 1
ATOM 2500 O O . LEU A 1 308 ? 21.616 7.823 -14.084 1.00 93.81 308 LEU A O 1
ATOM 2504 N N . GLY A 1 309 ? 22.980 9.526 -14.643 1.00 92.94 309 GLY A N 1
ATOM 2505 C CA . GLY A 1 309 ? 23.046 9.225 -16.076 1.00 92.94 309 GLY A CA 1
ATOM 2506 C C . GLY A 1 309 ? 23.550 7.813 -16.351 1.00 92.94 309 GLY A C 1
ATOM 2507 O O . GLY A 1 309 ? 22.831 7.018 -16.963 1.00 92.94 309 GLY A O 1
ATOM 2508 N N . SER A 1 310 ? 24.716 7.462 -15.802 1.00 93.19 310 SER A N 1
ATOM 2509 C CA . SER A 1 310 ? 25.296 6.125 -15.969 1.00 93.19 310 SER A CA 1
ATOM 2510 C C . SER A 1 310 ? 24.398 5.031 -15.389 1.00 93.19 310 SER A C 1
ATOM 2512 O O . SER A 1 310 ? 24.205 3.984 -16.007 1.00 93.19 310 SER A O 1
ATOM 2514 N N . HIS A 1 311 ? 23.805 5.275 -14.216 1.00 94.38 311 HIS A N 1
ATOM 2515 C CA . HIS A 1 311 ? 22.925 4.312 -13.559 1.00 94.38 311 HIS A CA 1
ATOM 2516 C C . HIS A 1 311 ? 21.652 4.047 -14.376 1.00 94.38 311 HIS A C 1
ATOM 2518 O O . HIS A 1 311 ? 21.355 2.891 -14.673 1.00 94.38 311 HIS A O 1
ATOM 2524 N N . LEU A 1 312 ? 20.925 5.089 -14.802 1.00 95.56 312 LEU A N 1
ATOM 2525 C CA . LEU A 1 312 ? 19.693 4.925 -15.585 1.00 95.56 312 LEU A CA 1
ATOM 2526 C C . LEU A 1 312 ? 19.958 4.319 -16.970 1.00 95.56 312 LEU A C 1
ATOM 2528 O O . LEU A 1 312 ? 19.176 3.483 -17.422 1.00 95.56 312 LEU A O 1
ATOM 2532 N N . SER A 1 313 ? 21.062 4.690 -17.625 1.00 94.75 313 SER A N 1
ATOM 2533 C CA . SER A 1 313 ? 21.479 4.077 -18.894 1.00 94.75 313 SER A CA 1
ATOM 2534 C C . SER A 1 313 ? 21.792 2.588 -18.719 1.00 94.75 313 SER A C 1
ATOM 2536 O O . SER A 1 313 ? 21.344 1.766 -19.519 1.00 94.75 313 SER A O 1
ATOM 2538 N N . GLY A 1 314 ? 22.487 2.225 -17.635 1.00 94.62 314 GLY A N 1
ATOM 2539 C CA . GLY A 1 314 ? 22.761 0.835 -17.275 1.00 94.62 314 GLY A CA 1
ATOM 2540 C C . GLY A 1 314 ? 21.489 0.030 -16.990 1.00 94.62 314 GLY A C 1
ATOM 2541 O O . GLY A 1 314 ? 21.345 -1.084 -17.494 1.00 94.62 314 GLY A O 1
ATOM 2542 N N . LEU A 1 315 ? 20.532 0.595 -16.240 1.00 92.88 315 LEU A N 1
ATOM 2543 C CA . LEU A 1 315 ? 19.210 -0.017 -16.048 1.00 92.88 315 LEU A CA 1
ATOM 2544 C C . LEU A 1 315 ? 18.511 -0.240 -17.390 1.00 92.88 315 LEU A C 1
ATOM 2546 O O . LEU A 1 315 ? 18.051 -1.349 -17.659 1.00 92.88 315 LEU A O 1
ATOM 2550 N N . GLY A 1 316 ? 18.478 0.791 -18.238 1.00 93.94 316 GLY A N 1
ATOM 2551 C CA . GLY A 1 316 ? 17.874 0.726 -19.564 1.00 93.94 316 GLY A CA 1
ATOM 2552 C C . GLY A 1 316 ? 18.427 -0.428 -20.393 1.00 93.94 316 GLY A C 1
ATOM 2553 O O . GLY A 1 316 ? 17.666 -1.303 -20.803 1.00 93.94 316 GLY A O 1
ATOM 2554 N N . HIS A 1 317 ? 19.752 -0.494 -20.535 1.00 94.62 317 HIS A N 1
ATOM 2555 C CA . HIS A 1 317 ? 20.428 -1.543 -21.297 1.00 94.62 317 HIS A CA 1
ATOM 2556 C C . HIS A 1 317 ? 20.087 -2.949 -20.789 1.00 94.62 317 HIS A C 1
ATOM 2558 O O . HIS A 1 317 ? 19.623 -3.785 -21.565 1.00 94.62 317 HIS A O 1
ATOM 2564 N N . ARG A 1 318 ? 20.227 -3.198 -19.477 1.00 92.88 318 ARG A N 1
ATOM 2565 C CA . ARG A 1 318 ? 19.941 -4.516 -18.879 1.00 92.88 318 ARG A CA 1
ATOM 2566 C C . ARG A 1 318 ? 18.501 -4.963 -19.139 1.00 92.88 318 ARG A C 1
ATOM 2568 O O . ARG A 1 318 ? 18.256 -6.123 -19.475 1.00 92.88 318 ARG A O 1
ATOM 2575 N N . TYR A 1 319 ? 17.533 -4.058 -18.996 1.00 90.94 319 TYR A N 1
ATOM 2576 C CA . TYR A 1 319 ? 16.125 -4.383 -19.229 1.00 90.94 319 TYR A CA 1
ATOM 2577 C C . TYR A 1 319 ? 15.799 -4.576 -20.712 1.00 90.94 319 TYR A C 1
ATOM 2579 O O . TYR A 1 319 ? 15.017 -5.463 -21.051 1.00 90.94 319 TYR A O 1
ATOM 2587 N N . GLN A 1 320 ? 16.431 -3.814 -21.605 1.00 92.56 320 GLN A N 1
ATOM 2588 C CA . GLN A 1 320 ? 16.295 -4.003 -23.050 1.00 92.56 320 GLN A CA 1
ATOM 2589 C C . GLN A 1 320 ? 16.850 -5.353 -23.514 1.00 92.56 320 GLN A C 1
ATOM 2591 O O . GLN A 1 320 ? 16.238 -5.995 -24.366 1.00 92.56 320 GLN A O 1
ATOM 2596 N N . GLU A 1 321 ? 17.982 -5.796 -22.967 1.00 91.25 321 GLU A N 1
ATOM 2597 C CA . GLU A 1 321 ? 18.581 -7.097 -23.291 1.00 91.25 321 GLU A CA 1
ATOM 2598 C C . GLU A 1 321 ? 17.732 -8.267 -22.794 1.00 91.25 321 GLU A C 1
ATOM 2600 O O . GLU A 1 321 ? 17.560 -9.260 -23.497 1.00 91.25 321 GLU A O 1
ATOM 2605 N N . THR A 1 322 ? 17.188 -8.149 -21.583 1.00 87.75 322 THR A N 1
ATOM 2606 C CA . THR A 1 322 ? 16.472 -9.250 -20.925 1.00 87.75 322 THR A CA 1
ATOM 2607 C C . THR A 1 322 ? 15.006 -9.354 -21.337 1.00 87.75 322 THR A C 1
ATOM 2609 O O . THR A 1 322 ? 14.498 -10.464 -21.485 1.00 87.75 322 THR A O 1
ATOM 2612 N N . LEU A 1 323 ? 14.317 -8.223 -21.524 1.00 87.44 323 LEU A N 1
ATOM 2613 C CA . LEU A 1 323 ? 12.870 -8.164 -21.775 1.00 87.44 323 LEU A CA 1
ATOM 2614 C C . LEU A 1 323 ? 12.509 -7.585 -23.154 1.00 87.44 323 LEU A C 1
ATOM 2616 O O . LEU A 1 323 ? 11.331 -7.560 -23.518 1.00 87.44 323 LEU A O 1
ATOM 2620 N N . GLY A 1 324 ? 13.500 -7.144 -23.933 1.00 91.44 324 GLY A N 1
ATOM 2621 C CA . GLY A 1 324 ? 13.313 -6.505 -25.235 1.00 91.44 324 GLY A CA 1
ATOM 2622 C C . GLY A 1 324 ? 13.052 -4.997 -25.150 1.00 91.44 324 GLY A C 1
ATOM 2623 O O . GLY A 1 324 ? 12.769 -4.434 -24.098 1.00 91.44 324 GLY A O 1
ATOM 2624 N N . ALA A 1 325 ? 13.125 -4.314 -26.293 1.00 94.00 325 ALA A N 1
ATOM 2625 C CA . ALA A 1 325 ? 12.899 -2.870 -26.389 1.00 94.00 325 ALA A CA 1
ATOM 2626 C C . ALA A 1 325 ? 11.392 -2.543 -26.478 1.00 94.00 325 ALA A C 1
ATOM 2628 O O . ALA A 1 325 ? 10.863 -2.215 -27.542 1.00 94.00 325 ALA A O 1
ATOM 2629 N N . ASN A 1 326 ? 10.685 -2.697 -25.358 1.00 93.56 326 ASN A N 1
ATOM 2630 C CA . ASN A 1 326 ? 9.242 -2.474 -25.252 1.00 93.56 326 ASN A CA 1
ATOM 2631 C C . ASN A 1 326 ? 8.857 -1.693 -23.982 1.00 93.56 326 ASN A C 1
ATOM 2633 O O . ASN A 1 326 ? 9.672 -1.482 -23.081 1.00 93.56 326 ASN A O 1
ATOM 2637 N N . ALA A 1 327 ? 7.601 -1.245 -23.916 1.00 93.12 327 ALA A N 1
ATOM 2638 C CA . ALA A 1 327 ? 7.091 -0.438 -22.807 1.00 93.12 327 ALA A CA 1
ATOM 2639 C C . ALA A 1 327 ? 7.131 -1.189 -21.465 1.00 93.12 327 ALA A C 1
ATOM 2641 O O . ALA A 1 327 ? 7.272 -0.564 -20.414 1.00 93.12 327 ALA A O 1
ATOM 2642 N N . TYR A 1 328 ? 7.039 -2.523 -21.496 1.00 91.06 328 TYR A N 1
ATOM 2643 C CA . TYR A 1 328 ? 7.167 -3.353 -20.301 1.00 91.06 328 TYR A CA 1
ATOM 2644 C C . TYR A 1 328 ? 8.586 -3.296 -19.720 1.00 91.06 328 TYR A C 1
ATOM 2646 O O . TYR A 1 328 ? 8.757 -3.043 -18.530 1.00 91.06 328 TYR A O 1
ATOM 2654 N N . ALA A 1 329 ? 9.618 -3.459 -20.548 1.00 91.75 329 ALA A N 1
ATOM 2655 C CA . ALA A 1 329 ? 11.005 -3.296 -20.121 1.00 91.75 329 ALA A CA 1
ATOM 2656 C C . ALA A 1 329 ? 11.270 -1.881 -19.586 1.00 91.75 329 ALA A C 1
ATOM 2658 O O . ALA A 1 329 ? 11.939 -1.708 -18.568 1.00 91.75 329 ALA A O 1
ATOM 2659 N N . LEU A 1 330 ? 10.698 -0.872 -20.252 1.00 94.00 330 LEU A N 1
ATOM 2660 C CA . LEU A 1 330 ? 10.878 0.533 -19.902 1.00 94.00 330 LEU A CA 1
ATOM 2661 C C . LEU A 1 330 ? 10.344 0.861 -18.503 1.00 94.00 330 LEU A C 1
ATOM 2663 O O . LEU A 1 330 ? 11.050 1.485 -17.708 1.00 94.00 330 LEU A O 1
ATOM 2667 N N . VAL A 1 331 ? 9.120 0.423 -18.181 1.00 91.31 331 VAL A N 1
ATOM 2668 C CA . VAL A 1 331 ? 8.552 0.673 -16.850 1.00 91.31 331 VAL A CA 1
ATOM 2669 C C . VAL A 1 331 ? 9.299 -0.086 -15.758 1.00 91.31 331 VAL A C 1
ATOM 2671 O O . VAL A 1 331 ? 9.491 0.481 -14.689 1.00 91.31 331 VAL A O 1
ATOM 2674 N N . ASN A 1 332 ?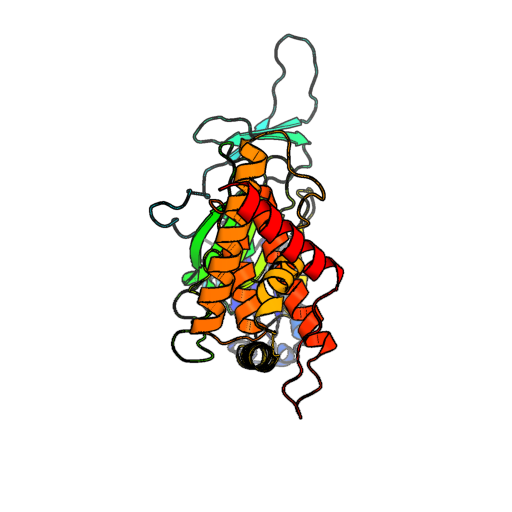 9.781 -1.305 -16.028 1.00 89.06 332 ASN A N 1
ATOM 2675 C CA . ASN A 1 332 ? 10.558 -2.068 -15.048 1.00 89.06 332 ASN A CA 1
ATOM 2676 C C . ASN A 1 332 ? 11.898 -1.392 -14.710 1.00 89.06 332 ASN A C 1
ATOM 2678 O O . ASN A 1 332 ? 12.277 -1.328 -13.542 1.00 89.06 332 ASN A O 1
ATOM 2682 N N . ALA A 1 333 ? 12.582 -0.818 -15.706 1.00 91.75 333 ALA A N 1
ATOM 2683 C CA . ALA A 1 333 ? 13.797 -0.039 -15.471 1.00 91.75 333 ALA A CA 1
ATOM 2684 C C . ALA A 1 333 ? 13.524 1.199 -14.601 1.00 91.75 333 ALA A C 1
ATOM 2686 O O . ALA A 1 333 ? 14.261 1.481 -13.657 1.00 91.75 333 ALA A O 1
ATOM 2687 N N . ALA A 1 334 ? 12.442 1.930 -14.887 1.00 92.31 334 ALA A N 1
ATOM 2688 C CA . ALA A 1 334 ? 12.061 3.098 -14.099 1.00 92.31 334 ALA A CA 1
ATOM 2689 C C . ALA A 1 334 ? 11.613 2.726 -12.675 1.00 92.31 334 ALA A C 1
ATOM 2691 O O . ALA A 1 334 ? 11.959 3.429 -11.724 1.00 92.31 334 ALA A O 1
ATOM 2692 N N . SER A 1 335 ? 10.865 1.631 -12.510 1.00 87.75 335 SER A N 1
ATOM 2693 C CA . SER A 1 335 ? 10.382 1.202 -11.200 1.00 87.75 335 SER A CA 1
ATOM 2694 C C . SER A 1 335 ? 11.515 0.728 -10.300 1.00 87.75 335 SER A C 1
ATOM 2696 O O . SER A 1 335 ? 11.485 1.063 -9.123 1.00 87.75 335 SER A O 1
ATOM 2698 N N . GLU A 1 336 ? 12.528 0.031 -10.831 1.00 87.75 336 GLU A N 1
ATOM 2699 C CA . GLU A 1 336 ? 13.714 -0.374 -10.058 1.00 87.75 336 GLU A CA 1
ATOM 2700 C C . GLU A 1 336 ? 14.441 0.836 -9.455 1.00 87.75 336 GLU A C 1
ATOM 2702 O O . GLU A 1 336 ? 14.678 0.872 -8.252 1.00 87.75 336 GLU A O 1
ATOM 2707 N N . TYR A 1 337 ? 14.693 1.885 -10.245 1.00 90.31 337 TYR A N 1
ATOM 2708 C CA . TYR A 1 337 ? 15.243 3.131 -9.700 1.00 90.31 337 TYR A CA 1
ATOM 2709 C C . TYR A 1 337 ? 14.311 3.770 -8.654 1.00 90.31 337 TYR A C 1
ATOM 2711 O O . TYR A 1 337 ? 14.763 4.325 -7.655 1.00 90.31 337 TYR A O 1
ATOM 2719 N N . ALA A 1 338 ? 12.995 3.719 -8.879 1.00 86.88 338 ALA A N 1
ATOM 2720 C CA . ALA A 1 338 ? 12.022 4.393 -8.026 1.00 86.88 338 ALA A CA 1
ATOM 2721 C C . ALA A 1 338 ? 11.939 3.835 -6.596 1.00 86.88 338 ALA A C 1
ATOM 2723 O O . ALA A 1 338 ? 11.463 4.562 -5.721 1.00 86.88 338 ALA A O 1
ATOM 2724 N N . GLY A 1 339 ? 12.349 2.589 -6.341 1.00 80.06 339 GLY A N 1
ATOM 2725 C CA . GLY A 1 339 ? 12.379 2.033 -4.984 1.00 80.06 339 GLY A CA 1
ATOM 2726 C C . GLY A 1 339 ? 13.768 1.709 -4.433 1.00 80.06 339 GLY A C 1
ATOM 2727 O O . GLY A 1 339 ? 13.843 1.247 -3.299 1.00 80.06 339 GLY A O 1
ATOM 2728 N N . ASP A 1 340 ? 14.850 2.018 -5.148 1.00 82.44 340 ASP A N 1
ATOM 2729 C CA . ASP A 1 340 ? 16.201 1.990 -4.583 1.00 82.44 340 ASP A CA 1
ATOM 2730 C C . ASP A 1 340 ? 16.523 3.323 -3.878 1.00 82.44 340 ASP A C 1
ATOM 2732 O O . ASP A 1 340 ? 16.829 4.342 -4.503 1.00 82.44 340 ASP A O 1
ATOM 2736 N N . VAL A 1 341 ? 16.462 3.333 -2.541 1.00 81.19 341 VAL A N 1
ATOM 2737 C CA . VAL A 1 341 ? 16.816 4.511 -1.724 1.00 81.19 341 VAL A CA 1
ATOM 2738 C C . VAL A 1 341 ? 18.303 4.865 -1.781 1.00 81.19 341 VAL A C 1
ATOM 2740 O O . VAL A 1 341 ? 18.666 5.995 -1.449 1.00 81.19 341 VAL A O 1
ATOM 2743 N N . HIS A 1 342 ? 19.155 3.930 -2.204 1.00 85.00 342 HIS A N 1
ATOM 2744 C CA . HIS A 1 342 ? 20.593 4.125 -2.359 1.00 85.00 342 HIS A CA 1
ATOM 2745 C C . HIS A 1 342 ? 20.975 4.592 -3.769 1.00 85.00 342 HIS A C 1
ATOM 2747 O O . HIS A 1 342 ? 22.129 4.975 -3.993 1.00 85.00 342 HIS A O 1
ATOM 2753 N N . ALA A 1 343 ? 20.024 4.626 -4.709 1.00 86.81 343 ALA A N 1
ATOM 2754 C CA . ALA A 1 343 ? 20.283 5.084 -6.063 1.00 86.81 343 ALA A CA 1
ATOM 2755 C C . ALA A 1 343 ? 20.689 6.576 -6.108 1.00 86.81 343 ALA A C 1
ATOM 2757 O O . ALA A 1 343 ? 20.316 7.385 -5.247 1.00 86.81 343 ALA A O 1
ATOM 2758 N N . PRO A 1 344 ? 21.459 7.000 -7.129 1.00 89.38 344 PRO A N 1
ATOM 2759 C CA . PRO A 1 344 ? 21.918 8.381 -7.241 1.00 89.38 344 PRO A CA 1
ATOM 2760 C C . PRO A 1 344 ? 20.766 9.393 -7.217 1.00 89.38 344 PRO A C 1
ATOM 2762 O O . PRO A 1 344 ? 19.795 9.253 -7.948 1.00 89.38 344 PRO A O 1
ATOM 2765 N N . LEU A 1 345 ? 20.895 10.458 -6.415 1.00 87.56 345 LEU A N 1
ATOM 2766 C CA . LEU A 1 345 ? 19.887 11.525 -6.263 1.00 87.56 345 LEU A CA 1
ATOM 2767 C C . LEU A 1 345 ? 18.517 11.064 -5.716 1.00 87.56 345 LEU A C 1
ATOM 2769 O O . LEU A 1 345 ? 17.568 11.865 -5.699 1.00 87.56 345 LEU A O 1
ATOM 2773 N N . MET A 1 346 ? 18.406 9.824 -5.233 1.00 85.81 346 MET A N 1
ATOM 2774 C CA . MET A 1 346 ? 17.231 9.352 -4.512 1.00 85.81 346 MET A CA 1
ATOM 2775 C C . MET A 1 346 ? 17.212 9.837 -3.069 1.00 85.81 346 MET A C 1
ATOM 2777 O O . MET A 1 346 ? 18.237 10.095 -2.441 1.00 85.81 346 MET A O 1
ATOM 2781 N N . THR A 1 347 ? 15.997 10.007 -2.558 1.00 83.69 347 THR A N 1
ATOM 2782 C CA . THR A 1 347 ? 15.742 10.241 -1.140 1.00 83.69 347 THR A CA 1
ATOM 2783 C C . THR A 1 347 ? 14.513 9.448 -0.734 1.00 83.69 347 THR A C 1
ATOM 2785 O O . THR A 1 347 ? 13.596 9.252 -1.535 1.00 83.69 347 THR A O 1
ATOM 2788 N N . THR A 1 348 ? 14.457 9.063 0.537 1.00 77.50 348 THR A N 1
ATOM 2789 C CA . THR A 1 348 ? 13.324 8.378 1.173 1.00 77.50 348 THR A CA 1
ATOM 2790 C C . THR A 1 348 ? 11.980 9.048 0.845 1.00 77.50 348 THR A C 1
ATOM 2792 O O . THR A 1 348 ? 11.011 8.381 0.500 1.00 77.50 348 THR A O 1
ATOM 2795 N N . ALA A 1 349 ? 11.936 10.386 0.847 1.00 78.81 349 ALA A N 1
ATOM 2796 C CA . ALA A 1 349 ? 10.726 11.163 0.562 1.00 78.81 349 ALA A CA 1
ATOM 2797 C C . ALA A 1 349 ? 10.246 11.089 -0.904 1.00 78.81 349 ALA A C 1
ATOM 2799 O O . ALA A 1 349 ? 9.107 11.448 -1.195 1.00 78.81 349 ALA A O 1
ATOM 2800 N N . ARG A 1 350 ? 11.100 10.668 -1.849 1.00 83.62 350 ARG A N 1
ATOM 2801 C CA . ARG A 1 350 ? 10.768 10.601 -3.285 1.00 83.62 350 ARG A CA 1
ATOM 2802 C C . ARG A 1 350 ? 10.235 9.240 -3.729 1.00 83.62 350 ARG A C 1
ATOM 2804 O O . ARG A 1 350 ? 9.572 9.193 -4.764 1.00 83.62 350 ARG A O 1
ATOM 2811 N N . VAL A 1 351 ? 10.499 8.173 -2.972 1.00 81.75 351 VAL A N 1
ATOM 2812 C CA . VAL A 1 351 ? 10.177 6.782 -3.343 1.00 81.75 351 VAL A CA 1
ATOM 2813 C C . VAL A 1 351 ? 8.702 6.625 -3.715 1.00 81.75 351 VAL A C 1
ATOM 2815 O O . VAL A 1 351 ? 8.376 6.263 -4.845 1.00 81.75 351 VAL A O 1
ATOM 2818 N N . ASP A 1 352 ? 7.791 6.992 -2.810 1.00 79.62 352 ASP A N 1
ATOM 2819 C CA . ASP A 1 352 ? 6.350 6.808 -3.022 1.00 79.62 352 ASP A CA 1
ATOM 2820 C C . ASP A 1 352 ? 5.819 7.572 -4.245 1.00 79.62 352 ASP A C 1
ATOM 2822 O O . ASP A 1 352 ? 4.990 7.066 -5.015 1.00 79.62 352 ASP A O 1
ATOM 2826 N N . ALA A 1 353 ? 6.327 8.791 -4.445 1.00 84.00 353 ALA A N 1
ATOM 2827 C CA . ALA A 1 353 ? 5.955 9.637 -5.567 1.00 84.00 353 ALA A CA 1
ATOM 2828 C C . ALA A 1 353 ? 6.422 9.031 -6.898 1.00 84.00 353 ALA A C 1
ATOM 2830 O O . ALA A 1 353 ? 5.635 8.955 -7.841 1.00 84.00 353 ALA A O 1
ATOM 2831 N N . LEU A 1 354 ? 7.670 8.563 -6.985 1.00 87.94 354 LEU A N 1
ATOM 2832 C CA . LEU A 1 354 ? 8.214 7.972 -8.211 1.00 87.94 354 LEU A CA 1
ATOM 2833 C C . LEU A 1 354 ? 7.560 6.625 -8.548 1.00 87.94 354 LEU A C 1
ATOM 2835 O O . LEU A 1 354 ? 7.196 6.403 -9.703 1.00 87.94 354 LEU A O 1
ATOM 2839 N N . GLN A 1 355 ? 7.307 5.774 -7.553 1.00 82.75 355 GLN A N 1
ATOM 2840 C CA . GLN A 1 355 ? 6.583 4.510 -7.742 1.00 82.75 355 GLN A CA 1
ATOM 2841 C C . GLN A 1 355 ? 5.140 4.749 -8.228 1.00 82.75 355 GLN A C 1
ATOM 2843 O O . GLN A 1 355 ? 4.647 4.068 -9.131 1.00 82.75 355 GLN A O 1
ATOM 2848 N N . SER A 1 356 ? 4.473 5.781 -7.693 1.00 83.38 356 SER A N 1
ATOM 2849 C CA . SER A 1 356 ? 3.151 6.224 -8.168 1.00 83.38 356 SER A CA 1
ATOM 2850 C C . SER A 1 356 ? 3.181 6.712 -9.614 1.00 83.38 356 SER A C 1
ATOM 2852 O O . SER A 1 356 ? 2.278 6.410 -10.391 1.00 83.38 356 SER A O 1
ATOM 2854 N N . ARG A 1 357 ? 4.240 7.414 -10.018 1.00 88.56 357 ARG A N 1
ATOM 2855 C CA . ARG A 1 357 ? 4.390 7.856 -11.406 1.00 88.56 357 ARG A CA 1
ATOM 2856 C C . ARG A 1 357 ? 4.598 6.708 -12.387 1.00 88.56 357 ARG A C 1
ATOM 2858 O O . ARG A 1 357 ? 4.073 6.797 -13.496 1.00 88.56 357 ARG A O 1
ATOM 2865 N N . CYS A 1 358 ? 5.318 5.657 -11.988 1.00 88.75 358 CYS A N 1
ATOM 2866 C CA . CYS A 1 358 ? 5.523 4.465 -12.815 1.00 88.75 358 CYS A CA 1
ATOM 2867 C C . CYS A 1 358 ? 4.188 3.845 -13.225 1.00 88.75 358 CYS A C 1
ATOM 2869 O O . CYS A 1 358 ? 3.932 3.652 -14.413 1.00 88.75 358 CYS A O 1
ATOM 2871 N N . GLY A 1 359 ? 3.290 3.618 -12.266 1.00 84.25 359 GLY A N 1
ATOM 2872 C CA . GLY A 1 359 ? 1.985 3.060 -12.598 1.00 84.25 359 GLY A CA 1
ATOM 2873 C C . GLY A 1 359 ? 1.067 4.040 -13.322 1.00 84.25 359 GLY A C 1
ATOM 2874 O O . GLY A 1 359 ? 0.472 3.654 -14.322 1.00 84.25 359 GLY A O 1
ATOM 2875 N N . SER A 1 360 ? 1.028 5.323 -12.935 1.00 87.12 360 SER A N 1
ATOM 2876 C CA . SER A 1 360 ? 0.263 6.320 -13.702 1.00 87.12 360 SER A CA 1
ATOM 2877 C C . SER A 1 360 ? 0.725 6.427 -15.159 1.00 87.12 360 SER A C 1
ATOM 2879 O O . SER A 1 360 ? -0.079 6.732 -16.036 1.00 87.12 360 SER A O 1
ATOM 2881 N N . TRP A 1 361 ? 2.013 6.216 -15.446 1.00 91.12 361 TRP A N 1
ATOM 2882 C CA . TRP A 1 361 ? 2.501 6.161 -16.822 1.00 91.12 361 TRP A CA 1
ATOM 2883 C C . TRP A 1 361 ? 1.966 4.932 -17.561 1.00 91.12 361 TRP A C 1
ATOM 2885 O O . TRP A 1 361 ? 1.465 5.085 -18.673 1.00 91.12 361 TRP A O 1
ATOM 2895 N N . VAL A 1 362 ? 1.976 3.753 -16.929 1.00 88.44 362 VAL A N 1
ATOM 2896 C CA . VAL A 1 362 ? 1.382 2.530 -17.496 1.00 88.44 362 VAL A CA 1
ATOM 2897 C C . VAL A 1 362 ? -0.085 2.743 -17.859 1.00 88.44 362 VAL A C 1
ATOM 2899 O O . VAL A 1 362 ? -0.489 2.396 -18.967 1.00 88.44 362 VAL A O 1
ATOM 2902 N N . ASP A 1 363 ? -0.877 3.349 -16.972 1.00 86.38 363 ASP A N 1
ATOM 2903 C CA . ASP A 1 363 ? -2.296 3.608 -17.244 1.00 86.38 363 ASP A CA 1
ATOM 2904 C C . ASP A 1 363 ? -2.492 4.567 -18.415 1.00 86.38 363 ASP A C 1
ATOM 2906 O O . ASP A 1 363 ? -3.286 4.285 -19.312 1.00 86.38 363 ASP A O 1
ATOM 2910 N N . ARG A 1 364 ? -1.719 5.660 -18.469 1.00 89.81 364 ARG A N 1
ATOM 2911 C CA . ARG A 1 364 ? -1.765 6.603 -19.598 1.00 89.81 364 ARG A CA 1
ATOM 2912 C C . ARG A 1 364 ? -1.402 5.933 -20.920 1.00 89.81 364 ARG A C 1
ATOM 2914 O O . ARG A 1 364 ? -2.086 6.155 -21.917 1.00 89.81 364 ARG A O 1
ATOM 2921 N N . VAL A 1 365 ? -0.346 5.121 -20.937 1.00 89.19 365 VAL A N 1
ATOM 2922 C CA . VAL A 1 365 ? 0.109 4.408 -22.137 1.00 89.19 365 VAL A CA 1
ATOM 2923 C C . VAL A 1 365 ? -0.938 3.397 -22.592 1.00 89.19 365 VAL A C 1
ATOM 2925 O O . VAL A 1 365 ? -1.320 3.400 -23.759 1.00 89.19 365 VAL A O 1
ATOM 2928 N N . LEU A 1 366 ? -1.471 2.580 -21.683 1.00 87.38 366 LEU A N 1
ATOM 2929 C CA . LEU A 1 366 ? -2.508 1.608 -22.027 1.00 87.38 366 LEU A CA 1
ATOM 2930 C C . LEU A 1 366 ? -3.825 2.276 -22.434 1.00 87.38 366 LEU A C 1
ATOM 2932 O O . LEU A 1 366 ? -4.520 1.745 -23.291 1.00 87.38 366 LEU A O 1
ATOM 2936 N N . LYS A 1 367 ? -4.161 3.449 -21.893 1.00 88.00 367 LYS A N 1
ATOM 2937 C CA . LYS A 1 367 ? -5.316 4.230 -22.354 1.00 88.00 367 LYS A CA 1
ATOM 2938 C C . LYS A 1 367 ? -5.113 4.787 -23.767 1.00 88.00 367 LYS A C 1
ATOM 2940 O O . LYS A 1 367 ? -6.064 4.812 -24.537 1.00 88.00 367 LYS A O 1
ATOM 2945 N N . ARG A 1 368 ? -3.894 5.227 -24.107 1.00 88.06 368 ARG A N 1
ATOM 2946 C CA . ARG A 1 368 ? -3.565 5.801 -25.426 1.00 88.06 368 ARG A CA 1
ATOM 2947 C C . ARG A 1 368 ? -3.436 4.741 -26.523 1.00 88.06 368 ARG A C 1
ATOM 2949 O O . ARG A 1 368 ? -3.891 4.988 -27.628 1.00 88.06 368 ARG A O 1
ATOM 2956 N N . TYR A 1 369 ? -2.827 3.593 -26.224 1.00 83.88 369 TYR A N 1
ATOM 2957 C CA . TYR A 1 369 ? -2.461 2.576 -27.224 1.00 83.88 369 TYR A CA 1
ATOM 2958 C C . TYR A 1 369 ? -3.199 1.233 -27.061 1.00 83.88 369 TYR A C 1
ATOM 2960 O O . TYR A 1 369 ? -3.014 0.319 -27.857 1.00 83.88 369 TYR A O 1
ATOM 2968 N N . GLY A 1 370 ? -4.015 1.058 -26.017 1.00 68.62 370 GLY A N 1
ATOM 2969 C CA . GLY A 1 370 ? -4.549 -0.252 -25.618 1.00 68.62 370 GLY A CA 1
ATOM 2970 C C . GLY A 1 370 ? -5.705 -0.808 -26.449 1.00 68.62 370 GLY A C 1
ATOM 2971 O O . GLY A 1 370 ? -6.158 -1.909 -26.127 1.00 68.62 370 GLY A O 1
ATOM 2972 N N . SER A 1 371 ? -6.182 -0.082 -27.466 1.00 67.06 371 SER A N 1
ATOM 2973 C CA . SER A 1 371 ? -7.231 -0.513 -28.404 1.00 67.06 371 SER A CA 1
ATOM 2974 C C . SER A 1 371 ? -6.701 -0.966 -29.773 1.00 67.06 371 SER A C 1
ATOM 2976 O O . SER A 1 371 ? -7.450 -1.570 -30.536 1.00 67.06 371 SER A O 1
ATOM 2978 N N . GLU A 1 372 ? -5.427 -0.725 -30.098 1.00 58.06 372 GLU A N 1
ATOM 2979 C CA . GLU A 1 372 ? -4.833 -1.090 -31.392 1.00 58.06 372 GLU A CA 1
ATOM 2980 C C . GLU A 1 372 ? -4.119 -2.449 -31.293 1.00 58.06 372 GLU A C 1
ATOM 2982 O O . GLU A 1 372 ? -2.987 -2.545 -30.827 1.00 58.06 372 GLU A O 1
ATOM 2987 N N . PHE A 1 373 ? -4.783 -3.535 -31.707 1.00 59.19 373 PHE A N 1
ATOM 2988 C CA . PHE A 1 373 ? -4.218 -4.899 -31.651 1.00 59.19 373 PHE A CA 1
ATOM 2989 C C . PHE A 1 373 ? -3.711 -5.440 -32.994 1.00 59.19 373 PHE A C 1
ATOM 2991 O O . PHE A 1 373 ? -3.209 -6.563 -33.036 1.00 59.19 373 PHE A O 1
ATOM 2998 N N . ALA A 1 374 ? -3.829 -4.669 -34.079 1.00 56.28 374 ALA A N 1
ATOM 2999 C CA . ALA A 1 374 ? -3.441 -5.117 -35.418 1.00 56.28 374 ALA A CA 1
ATOM 3000 C C . ALA A 1 374 ? -1.942 -4.917 -35.724 1.00 56.28 374 ALA A C 1
ATOM 3002 O O . ALA A 1 374 ? -1.384 -5.632 -36.552 1.00 56.28 374 ALA A O 1
ATOM 3003 N N . THR A 1 375 ? -1.270 -3.982 -35.046 1.00 66.50 375 THR A N 1
ATOM 3004 C CA . THR A 1 375 ? 0.153 -3.658 -35.247 1.00 66.50 375 THR A CA 1
ATOM 3005 C C . THR A 1 375 ? 0.899 -3.636 -33.907 1.00 66.50 375 THR A C 1
ATOM 3007 O O . THR A 1 375 ? 0.284 -3.648 -32.843 1.00 66.50 375 THR A O 1
ATOM 3010 N N . ARG A 1 376 ? 2.241 -3.669 -33.931 1.00 73.81 376 ARG A N 1
ATOM 3011 C CA . ARG A 1 376 ? 3.082 -3.353 -32.761 1.00 73.81 376 ARG A CA 1
ATOM 3012 C C . ARG A 1 376 ? 3.434 -1.864 -32.825 1.00 73.81 376 ARG A C 1
ATOM 3014 O O . ARG A 1 376 ? 4.435 -1.537 -33.464 1.00 73.81 376 ARG A O 1
ATOM 3021 N N . PRO A 1 377 ? 2.617 -0.956 -32.265 1.00 85.75 377 PRO A N 1
ATOM 3022 C CA . PRO A 1 377 ? 2.893 0.465 -32.370 1.00 85.75 377 PRO A CA 1
ATOM 3023 C C . PRO A 1 377 ? 4.139 0.822 -31.558 1.00 85.75 377 PRO A C 1
ATOM 3025 O O . PRO A 1 377 ? 4.422 0.243 -30.504 1.00 85.75 377 PRO A O 1
ATOM 3028 N N . THR A 1 378 ? 4.878 1.801 -32.061 1.00 88.06 378 THR A N 1
ATOM 3029 C CA . THR A 1 378 ? 5.985 2.429 -31.344 1.00 88.06 378 THR A CA 1
ATOM 3030 C C . THR A 1 378 ? 5.423 3.529 -30.459 1.00 88.06 378 THR A C 1
ATOM 3032 O O . THR A 1 378 ? 4.667 4.373 -30.941 1.00 88.06 378 THR A O 1
ATOM 3035 N N . ILE A 1 379 ? 5.771 3.535 -29.171 1.00 89.69 379 ILE A N 1
ATOM 3036 C CA . ILE A 1 379 ? 5.311 4.598 -28.279 1.00 89.69 379 ILE A CA 1
ATOM 3037 C C . ILE A 1 379 ? 6.019 5.912 -28.600 1.00 89.69 379 ILE A C 1
ATOM 3039 O O . ILE A 1 379 ? 7.232 5.967 -28.802 1.00 89.69 379 ILE A O 1
ATOM 3043 N N . ASP A 1 380 ? 5.236 6.978 -28.596 1.00 87.81 380 ASP A N 1
ATOM 3044 C CA . ASP A 1 380 ? 5.711 8.349 -28.688 1.00 87.81 380 ASP A CA 1
ATOM 3045 C C . ASP A 1 380 ? 6.219 8.830 -27.317 1.00 87.81 380 ASP A C 1
ATOM 3047 O O . ASP A 1 380 ? 5.435 8.951 -26.369 1.00 87.81 380 ASP A O 1
ATOM 3051 N N . ILE A 1 381 ? 7.532 9.060 -27.219 1.00 91.38 381 ILE A N 1
ATOM 3052 C CA . ILE A 1 381 ? 8.190 9.680 -26.061 1.00 91.38 381 ILE A CA 1
ATOM 3053 C C . ILE A 1 381 ? 8.267 11.183 -26.304 1.00 91.38 381 ILE A C 1
ATOM 3055 O O . ILE A 1 381 ? 8.723 11.627 -27.357 1.00 91.38 381 ILE A O 1
ATOM 3059 N N . SER A 1 382 ? 7.868 11.971 -25.309 1.00 89.62 382 SER A N 1
ATOM 3060 C CA . SER A 1 382 ? 7.766 13.421 -25.452 1.00 89.62 382 SER A CA 1
ATOM 3061 C C . SER A 1 382 ? 9.099 14.072 -25.872 1.00 89.62 382 SER A C 1
ATOM 3063 O O . SER A 1 382 ? 10.164 13.703 -25.357 1.00 89.62 382 SER A O 1
ATOM 3065 N N . PRO A 1 383 ? 9.069 15.095 -26.753 1.00 89.31 383 PRO A N 1
ATOM 3066 C CA . PRO A 1 383 ? 10.277 15.808 -27.174 1.00 89.31 383 PRO A CA 1
ATOM 3067 C C . PRO A 1 383 ? 11.092 16.340 -25.989 1.00 89.31 383 PRO A C 1
ATOM 3069 O O . PRO A 1 383 ? 12.291 16.104 -25.910 1.00 89.31 383 PRO A O 1
ATOM 3072 N N . GLY A 1 384 ? 10.425 16.920 -24.984 1.00 90.62 384 GLY A N 1
ATOM 3073 C CA . GLY A 1 384 ? 11.100 17.437 -23.790 1.00 90.62 384 GLY A CA 1
ATOM 3074 C C . GLY A 1 384 ? 11.833 16.373 -22.960 1.00 90.62 384 GLY A C 1
ATOM 3075 O O . GLY A 1 384 ? 12.823 16.690 -22.303 1.00 90.62 384 GLY A O 1
ATOM 3076 N N . SER A 1 385 ? 11.394 15.111 -22.991 1.00 92.81 385 SER A N 1
ATOM 3077 C CA . SER A 1 385 ? 12.127 14.000 -22.367 1.00 92.81 385 SER A CA 1
ATOM 3078 C C . SER A 1 385 ? 13.335 13.557 -23.189 1.00 92.81 385 SER A C 1
ATOM 3080 O O . SER A 1 385 ? 14.311 13.061 -22.628 1.00 92.81 385 SER A O 1
ATOM 3082 N N . THR A 1 386 ? 13.295 13.751 -24.508 1.00 91.69 386 THR A N 1
ATOM 3083 C CA . THR A 1 386 ? 14.458 13.517 -25.373 1.00 91.69 386 THR A CA 1
ATOM 3084 C C . THR A 1 386 ? 15.537 14.550 -25.087 1.00 91.69 386 THR A C 1
ATOM 3086 O O . THR A 1 386 ? 16.668 14.170 -24.794 1.00 91.69 386 THR A O 1
ATOM 3089 N N . ASP A 1 387 ? 15.165 15.831 -25.047 1.00 92.12 387 ASP A N 1
ATOM 3090 C CA . ASP A 1 387 ? 16.087 16.914 -24.696 1.00 92.12 387 ASP A CA 1
ATOM 3091 C C . ASP A 1 387 ? 16.703 16.680 -23.308 1.00 92.12 387 ASP A C 1
ATOM 3093 O O . ASP A 1 387 ? 17.897 16.885 -23.091 1.00 92.12 387 ASP A O 1
ATOM 3097 N N . ALA A 1 388 ? 15.896 16.198 -22.355 1.00 92.44 388 ALA A N 1
ATOM 3098 C CA . ALA A 1 388 ? 16.369 15.817 -21.030 1.00 92.44 388 ALA A CA 1
ATOM 3099 C C . ALA A 1 388 ? 17.402 14.677 -21.088 1.00 92.44 388 ALA A C 1
ATOM 3101 O O . ALA A 1 388 ? 18.422 14.750 -20.406 1.00 92.44 388 ALA A O 1
ATOM 3102 N N . ALA A 1 389 ? 17.184 13.639 -21.898 1.00 93.44 389 ALA A N 1
ATOM 3103 C CA . ALA A 1 389 ? 18.149 12.550 -22.045 1.00 93.44 389 ALA A CA 1
ATOM 3104 C C . ALA A 1 389 ? 19.481 13.040 -22.629 1.00 93.44 389 ALA A C 1
ATOM 3106 O O . ALA A 1 389 ? 20.540 12.709 -22.097 1.00 93.44 389 ALA A O 1
ATOM 3107 N N . GLU A 1 390 ? 19.441 13.885 -23.660 1.00 91.94 390 GLU A N 1
ATOM 3108 C CA . GLU A 1 390 ? 20.645 14.482 -24.250 1.00 91.94 390 GLU A CA 1
ATOM 3109 C C . GLU A 1 390 ? 21.416 15.338 -23.239 1.00 91.94 390 GLU A C 1
ATOM 3111 O O . GLU A 1 390 ? 22.641 15.224 -23.122 1.00 91.94 390 GLU A O 1
ATOM 3116 N N . GLN A 1 391 ? 20.699 16.144 -22.449 1.00 90.88 391 GLN A N 1
ATOM 3117 C CA . GLN A 1 391 ? 21.287 16.932 -21.365 1.00 90.88 391 GLN A CA 1
ATOM 3118 C C . GLN A 1 391 ? 21.940 16.040 -20.309 1.00 90.88 391 GLN A C 1
ATOM 3120 O O . GLN A 1 391 ? 23.058 16.321 -19.879 1.00 90.88 391 GLN A O 1
ATOM 3125 N N . LEU A 1 392 ? 21.283 14.952 -19.901 1.00 91.19 392 LEU A N 1
ATOM 3126 C CA . LEU A 1 392 ? 21.831 14.030 -18.908 1.00 91.19 392 LEU A CA 1
ATOM 3127 C C . LEU A 1 392 ? 23.122 13.365 -19.401 1.00 91.19 392 LEU A C 1
ATOM 3129 O O . LEU A 1 392 ? 24.110 13.343 -18.671 1.00 91.19 392 LEU A O 1
ATOM 3133 N N . LEU A 1 393 ? 23.145 12.910 -20.656 1.00 89.56 393 LEU A N 1
ATOM 3134 C CA . LEU A 1 393 ? 24.334 12.322 -21.281 1.00 89.56 393 LEU A CA 1
ATOM 3135 C C . LEU A 1 393 ? 25.474 13.344 -21.440 1.00 89.56 393 LEU A C 1
ATOM 3137 O O . LEU A 1 393 ? 26.652 13.001 -21.339 1.00 89.56 393 LEU A O 1
ATOM 3141 N N . ALA A 1 394 ? 25.162 14.622 -21.674 1.00 86.88 394 ALA A N 1
ATOM 3142 C CA . ALA A 1 394 ? 26.168 15.685 -21.671 1.00 86.88 394 ALA A CA 1
ATOM 3143 C C . ALA A 1 394 ? 26.779 15.903 -20.273 1.00 86.88 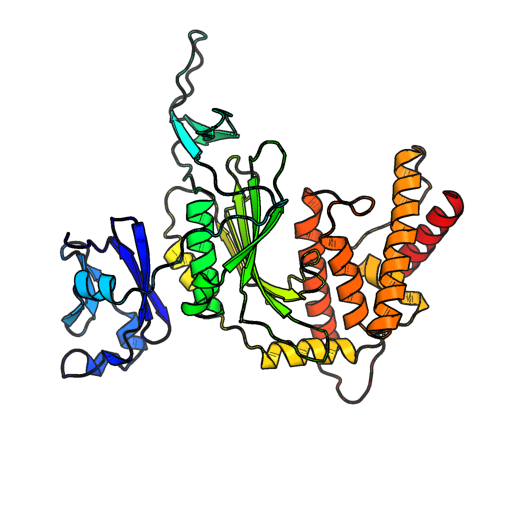394 ALA A C 1
ATOM 3145 O O . ALA A 1 394 ? 27.993 16.088 -20.157 1.00 86.88 394 ALA A O 1
ATOM 3146 N N . LEU A 1 395 ? 25.963 15.843 -19.214 1.00 83.44 395 LEU A N 1
ATOM 3147 C CA . LEU A 1 395 ? 26.429 15.940 -17.826 1.00 83.44 395 LEU A CA 1
ATOM 3148 C C . LEU A 1 395 ? 27.292 14.738 -17.422 1.00 83.44 395 LEU A C 1
ATOM 3150 O O . LEU A 1 395 ? 28.285 14.924 -16.722 1.00 83.44 395 LEU A O 1
ATOM 3154 N N . GLU A 1 396 ? 26.938 13.536 -17.878 1.00 80.44 396 GLU A N 1
ATOM 3155 C CA . GLU A 1 396 ? 27.712 12.310 -17.663 1.00 80.44 396 GLU A CA 1
ATOM 3156 C C . GLU A 1 396 ? 29.132 12.444 -18.225 1.00 80.44 396 GLU A C 1
ATOM 3158 O O . GLU A 1 396 ? 30.096 12.326 -17.469 1.00 80.44 396 GLU A O 1
ATOM 3163 N N . ARG A 1 397 ? 29.248 12.829 -19.505 1.00 81.31 397 ARG A N 1
ATOM 3164 C CA . ARG A 1 397 ? 30.531 13.057 -20.201 1.00 81.31 397 ARG A CA 1
ATOM 3165 C C . ARG A 1 397 ? 31.385 14.184 -19.614 1.00 81.31 397 ARG A C 1
ATOM 3167 O O . ARG A 1 397 ? 32.580 14.225 -19.859 1.00 81.31 397 ARG A O 1
ATOM 3174 N N . SER A 1 398 ? 30.773 15.123 -18.891 1.00 71.38 398 SER A N 1
ATOM 3175 C CA . SER A 1 398 ? 31.466 16.271 -18.280 1.00 71.38 398 SER A CA 1
ATOM 3176 C C . SER A 1 398 ? 31.877 16.030 -16.819 1.00 71.38 398 SER A C 1
ATOM 3178 O O . SER A 1 398 ? 32.451 16.923 -16.190 1.00 71.38 398 SER A O 1
ATOM 3180 N N . GLY A 1 399 ? 31.467 14.897 -16.237 1.00 60.03 399 GLY A N 1
ATOM 3181 C CA . GLY A 1 399 ? 31.752 14.502 -14.853 1.00 60.03 399 GLY A CA 1
ATOM 3182 C C . GLY A 1 399 ? 32.855 13.447 -14.716 1.00 60.03 399 GLY A C 1
ATOM 3183 O O . GLY A 1 399 ? 33.362 13.269 -13.610 1.00 60.03 399 GLY A O 1
ATOM 3184 N N . THR A 1 400 ? 33.202 12.772 -15.815 1.00 52.47 400 THR A N 1
ATOM 3185 C CA . THR A 1 400 ? 34.438 11.993 -16.002 1.00 52.47 400 THR A CA 1
ATOM 3186 C C . THR A 1 400 ? 35.601 12.923 -16.295 1.00 52.47 400 THR A C 1
ATOM 3188 O O . THR A 1 400 ? 36.681 12.711 -15.705 1.00 52.47 400 THR A O 1
#

Foldseek 3Di:
DFWFWPDWADQDQLWIWTATPVGWIFIARCPVVQDDDQRVVVNPVVQSNQWDQDNVQSWIAGPSRDIDGPVRCVVRGLTQDFDAAADPPADGLAFDKDWADDDDPPPPDDPPAKTFIAGPVPRQTLAIDGNFFADQGVRNLLRLQLLLQCLAENSVQRNQKHFHHWQADPSSQKIWTKIWGPPQWDDLDPPKIKTWIWTFIDGNHQPAFGKIWTDMAIPVPPLFAARAVLGQMDGHGRGNDDPSSNVSSVRRSPHYDDSVVVSVLLVLQLLAAEPLLCLQLLLCQLQVDFDDPDQDPDLLVLLLLLQLLVQLNVLSVVLCVPSNRTRSSSLSSNRNQLRPCVGRPHHSVRNVVSSHSSRHVSVVQCVVCVPDPPHSHYDDRDPSSSVRSVSSVVSNVVSD

Mean predicted aligned error: 8.16 Å

pLDDT: mean 85.98, std 9.76, range [47.88, 96.75]